Protein AF-A0A7S0KQX8-F1 (afdb_monomer_lite)

pLDDT: mean 74.75, std 17.55, range [25.64, 95.88]

Foldseek 3Di:
DVVQVVQCVVPNPVSNVVVVVCCCCVVVPVVVVVVVVVVVVVVCVVPVVADPVRVVVVVVVVVVVVVVVVVVVVVVVVVLVVLLVVLVVVVVVVVPPDPDDPPDDDPDDPDDCDPLNVVLSVLLNQLPDVVNVVVVLVLLVVLVVLVVVDDPPDDCPDPSVVVSLVSLVVSLVVLVVVLVSCCSNCPVVRQCVDPLSVVSVVLSVLSVVLNVCVVVPPPPVVSNVVSVVSSVCSVVNVCSVPPVSVVVVVVVVVVVVVVVVVVVVVLVVLLVVLVVQLVQFAPPLWAKDFPPDPHGDPQVVQQFDRVLRDQCNQQQFKKKWFAWQHGIHIWGWNDPVTKDKDFDDQDDDDDDDDDPDDPFPQTKMKMATPPRTQTDDRDDPDDPPDDDDFDADDDPPDGDTSDGDPVRVVVQRVCCRPGRMHMHRGDMDITHIDRDGDPQAGSNDSVRSSNNVVCVVVVHCVVVCVVSRD

InterPro domains:
  IPR005821 Ion transport domain [PF00520] (1-47)
  IPR005821 Ion transport domain [PF00520] (130-469)
  IPR027359 Voltage-dependent channel domain superfamily [G3DSA:1.20.120.350] (121-248)
  IPR043203 Voltage-gated cation channel calcium and sodium [PTHR10037] (114-316)

Structure (mmCIF, N/CA/C/O backbone):
data_AF-A0A7S0KQX8-F1
#
_entry.id   AF-A0A7S0KQX8-F1
#
loop_
_atom_site.group_PDB
_atom_site.id
_atom_site.type_symbol
_atom_site.label_atom_id
_atom_site.label_alt_id
_atom_site.label_comp_id
_atom_site.label_asym_id
_atom_site.label_entity_id
_atom_site.label_seq_id
_atom_site.pdbx_PDB_ins_code
_atom_site.Cartn_x
_atom_site.Cartn_y
_atom_site.Cartn_z
_atom_site.occupancy
_atom_site.B_iso_or_equiv
_atom_site.auth_seq_id
_atom_site.auth_comp_id
_atom_site.auth_asym_id
_atom_site.auth_atom_id
_atom_site.pdbx_PDB_model_num
ATOM 1 N N . ASN A 1 1 ? -0.143 -14.186 -15.118 1.00 81.88 1 ASN A N 1
ATOM 2 C CA . ASN A 1 1 ? -0.553 -14.960 -16.317 1.00 81.88 1 ASN A CA 1
ATOM 3 C C . ASN A 1 1 ? 0.176 -14.567 -17.597 1.00 81.88 1 ASN A C 1
ATOM 5 O O . ASN A 1 1 ? 0.092 -15.328 -18.549 1.00 81.88 1 ASN A O 1
ATOM 9 N N . GLU A 1 2 ? 0.898 -13.446 -17.647 1.00 80.31 2 GLU A N 1
ATOM 10 C CA . GLU A 1 2 ? 1.589 -12.983 -18.866 1.00 80.31 2 GLU A CA 1
ATOM 11 C C . GLU A 1 2 ? 2.521 -14.039 -19.476 1.00 80.31 2 GLU A C 1
ATOM 13 O O . GLU A 1 2 ? 2.336 -14.419 -20.627 1.00 80.31 2 GLU A O 1
ATOM 18 N N . VAL A 1 3 ? 3.395 -14.646 -18.664 1.00 84.31 3 VAL A N 1
ATOM 19 C CA . VAL A 1 3 ? 4.314 -15.715 -19.109 1.00 84.31 3 VAL A CA 1
ATOM 20 C C . VAL A 1 3 ? 3.580 -16.917 -19.724 1.00 84.31 3 VAL A C 1
ATOM 22 O O . VAL A 1 3 ? 4.069 -17.531 -20.670 1.00 84.31 3 VAL A O 1
ATOM 25 N N . MET A 1 4 ? 2.385 -17.249 -19.223 1.00 86.94 4 MET A N 1
ATOM 26 C CA . MET A 1 4 ? 1.566 -18.321 -19.795 1.00 86.94 4 MET A CA 1
ATOM 27 C C . MET A 1 4 ? 1.057 -17.940 -21.186 1.00 86.94 4 MET A C 1
ATOM 29 O O . MET A 1 4 ? 1.139 -18.757 -22.101 1.00 86.94 4 MET A O 1
ATOM 33 N N . TYR A 1 5 ? 0.566 -16.710 -21.361 1.00 85.12 5 TYR A N 1
ATOM 34 C CA . TYR A 1 5 ? 0.101 -16.227 -22.661 1.00 85.12 5 TYR A CA 1
ATOM 35 C C . TYR A 1 5 ? 1.239 -16.135 -23.682 1.00 85.12 5 TYR A C 1
ATOM 37 O O . TYR A 1 5 ? 1.044 -16.514 -24.836 1.00 85.12 5 TYR A O 1
ATOM 45 N N . ASP A 1 6 ? 2.437 -15.726 -23.271 1.00 82.50 6 ASP A N 1
ATOM 46 C CA . ASP A 1 6 ? 3.608 -15.720 -24.155 1.00 82.50 6 ASP A CA 1
ATOM 47 C C . ASP A 1 6 ? 4.067 -17.141 -24.514 1.00 82.50 6 ASP A C 1
ATOM 49 O O . ASP A 1 6 ? 4.406 -17.432 -25.667 1.00 82.50 6 ASP A O 1
ATOM 53 N N . GLY A 1 7 ? 3.982 -18.075 -23.563 1.00 81.00 7 GLY A N 1
ATOM 54 C CA . GLY A 1 7 ? 4.166 -19.502 -23.822 1.00 81.00 7 GLY A CA 1
ATOM 55 C C . GLY A 1 7 ? 3.159 -20.048 -24.843 1.00 81.00 7 GLY A C 1
ATOM 56 O O . GLY A 1 7 ? 3.548 -20.737 -25.786 1.00 81.00 7 GLY A O 1
ATOM 57 N N . MET A 1 8 ? 1.879 -19.691 -24.715 1.00 86.31 8 MET A N 1
ATOM 58 C CA . MET A 1 8 ? 0.830 -20.096 -25.659 1.00 86.31 8 MET A CA 1
ATOM 59 C C . MET A 1 8 ? 1.053 -19.508 -27.055 1.00 86.31 8 MET A C 1
ATOM 61 O O . MET A 1 8 ? 0.960 -20.226 -28.048 1.00 86.31 8 MET A O 1
ATOM 65 N N . ARG A 1 9 ? 1.436 -18.230 -27.150 1.00 81.75 9 ARG A N 1
ATOM 66 C CA . ARG A 1 9 ? 1.752 -17.571 -28.430 1.00 81.75 9 ARG A CA 1
ATOM 67 C C . ARG A 1 9 ? 2.932 -18.211 -29.162 1.00 81.75 9 ARG A C 1
ATOM 69 O O . ARG A 1 9 ? 2.996 -18.146 -30.385 1.00 81.75 9 ARG A O 1
ATOM 76 N N . THR A 1 10 ? 3.883 -18.799 -28.434 1.00 85.25 10 THR A N 1
ATOM 77 C CA . THR A 1 10 ? 5.113 -19.359 -29.018 1.00 85.25 10 THR A CA 1
ATOM 78 C C . THR A 1 10 ? 5.052 -20.863 -29.279 1.00 85.25 10 THR A C 1
ATOM 80 O O . THR A 1 10 ? 5.672 -21.331 -30.234 1.00 85.25 10 THR A O 1
ATOM 83 N N . LYS A 1 11 ? 4.346 -21.632 -28.443 1.00 84.62 11 LYS A N 1
ATOM 84 C CA . LYS A 1 11 ? 4.291 -23.105 -28.507 1.00 84.62 11 LYS A CA 1
ATOM 85 C C . LYS A 1 11 ? 2.895 -23.669 -28.783 1.00 84.62 11 LYS A C 1
ATOM 87 O O . LYS A 1 11 ? 2.771 -24.877 -28.970 1.00 84.62 11 LYS A O 1
ATOM 92 N N . GLY A 1 12 ? 1.877 -22.816 -28.846 1.00 86.19 12 GLY A N 1
ATOM 93 C CA . GLY A 1 12 ? 0.478 -23.195 -29.010 1.00 86.19 12 GLY A CA 1
ATOM 94 C C . GLY A 1 12 ? -0.252 -23.374 -27.680 1.00 86.19 12 GLY A C 1
ATOM 95 O O . GLY A 1 12 ? 0.347 -23.404 -26.601 1.00 86.19 12 GLY A O 1
ATOM 96 N N . ASP A 1 13 ? -1.570 -23.529 -27.763 1.00 89.31 13 ASP A N 1
ATOM 97 C CA . ASP A 1 13 ? -2.466 -23.468 -26.603 1.00 89.31 13 ASP A CA 1
ATOM 98 C C . ASP A 1 13 ? -2.199 -24.556 -25.554 1.00 89.31 13 ASP A C 1
ATOM 100 O O . ASP A 1 13 ? -2.451 -24.347 -24.370 1.00 89.31 13 ASP A O 1
ATOM 104 N N . ALA A 1 14 ? -1.604 -25.690 -25.944 1.00 90.38 14 ALA A N 1
ATOM 105 C CA . ALA A 1 14 ? -1.249 -26.775 -25.027 1.00 90.38 14 ALA A CA 1
ATOM 106 C C . ALA A 1 14 ? -0.241 -26.357 -23.935 1.00 90.38 14 ALA A C 1
ATOM 108 O O . ALA A 1 14 ? -0.173 -27.002 -22.888 1.00 90.38 14 ALA A O 1
ATOM 109 N N . ALA A 1 15 ? 0.497 -25.256 -24.130 1.00 90.12 15 ALA A N 1
ATOM 110 C CA . ALA A 1 15 ? 1.377 -24.691 -23.109 1.00 90.12 15 ALA A CA 1
ATOM 111 C C . ALA A 1 15 ? 0.621 -24.288 -21.828 1.00 90.12 15 ALA A C 1
ATOM 113 O O . ALA A 1 15 ? 1.208 -24.321 -20.746 1.00 90.12 15 ALA A O 1
ATOM 114 N N . CYS A 1 16 ? -0.680 -23.970 -21.907 1.00 91.50 16 CYS A N 1
ATOM 115 C CA . CYS A 1 16 ? -1.465 -23.604 -20.725 1.00 91.50 16 CYS A CA 1
ATOM 116 C C . CYS A 1 16 ? -1.526 -24.730 -19.679 1.00 91.50 16 CYS A C 1
ATOM 118 O O . CYS A 1 16 ? -1.484 -24.449 -18.482 1.00 91.50 16 CYS A O 1
ATOM 120 N N . LEU A 1 17 ? -1.538 -26.002 -20.107 1.00 92.12 17 LEU A N 1
ATOM 121 C CA . LEU A 1 17 ? -1.600 -27.158 -19.206 1.00 92.12 17 LEU A CA 1
ATOM 122 C C . LEU A 1 17 ? -0.383 -27.226 -18.283 1.00 92.12 17 LEU A C 1
ATOM 124 O O . LEU A 1 17 ? -0.525 -27.532 -17.101 1.00 92.12 17 LEU A O 1
ATOM 128 N N . TYR A 1 18 ? 0.800 -26.893 -18.806 1.00 92.44 18 TYR A N 1
ATOM 129 C CA . TYR A 1 18 ? 2.027 -26.842 -18.019 1.00 92.44 18 TYR A CA 1
ATOM 130 C C . TYR A 1 18 ? 1.934 -25.790 -16.908 1.00 92.44 18 TYR A C 1
ATOM 132 O O . TYR A 1 18 ? 2.201 -26.097 -15.749 1.00 92.44 18 TYR A O 1
ATOM 140 N N . PHE A 1 19 ? 1.510 -24.566 -17.238 1.00 91.56 19 PHE A N 1
ATOM 141 C CA . PHE A 1 19 ? 1.414 -23.483 -16.256 1.00 91.56 19 PHE A CA 1
ATOM 142 C C . PHE A 1 19 ? 0.316 -23.730 -15.220 1.00 91.56 19 PHE A C 1
ATOM 144 O O . PHE A 1 19 ? 0.536 -23.472 -14.038 1.00 91.56 19 PHE A O 1
ATOM 151 N N . ILE A 1 20 ? -0.832 -24.283 -15.627 1.00 92.00 20 ILE A N 1
ATOM 152 C CA . ILE A 1 20 ? -1.895 -24.676 -14.692 1.00 92.00 20 ILE A CA 1
ATOM 153 C C . ILE A 1 20 ? -1.367 -25.732 -13.715 1.00 92.00 20 ILE A C 1
ATOM 155 O O . ILE A 1 20 ? -1.517 -25.574 -12.506 1.00 92.00 20 ILE A O 1
ATOM 159 N N . LEU A 1 21 ? -0.705 -26.779 -14.216 1.00 93.56 21 LEU A N 1
ATOM 160 C CA . LEU A 1 21 ? -0.143 -27.837 -13.376 1.00 93.56 21 LEU A CA 1
ATOM 161 C C . LEU A 1 21 ? 0.946 -27.298 -12.438 1.00 93.56 21 LEU A C 1
ATOM 163 O O . LEU A 1 21 ? 0.955 -27.648 -11.260 1.00 93.56 21 LEU A O 1
ATOM 167 N N . LEU A 1 22 ? 1.813 -26.407 -12.920 1.00 90.81 22 LEU A N 1
ATOM 168 C CA . LEU A 1 22 ? 2.842 -25.756 -12.110 1.00 90.81 22 LEU A CA 1
ATOM 169 C C . LEU A 1 22 ? 2.233 -24.923 -10.976 1.00 90.81 22 LEU A C 1
ATOM 171 O O . LEU A 1 22 ? 2.707 -25.006 -9.847 1.00 90.81 22 LEU A O 1
ATOM 175 N N . VAL A 1 23 ? 1.170 -24.159 -11.240 1.00 89.69 23 VAL A N 1
ATOM 176 C CA . VAL A 1 23 ? 0.487 -23.365 -10.206 1.00 89.69 23 VAL A CA 1
ATOM 177 C C . VAL A 1 23 ? -0.236 -24.269 -9.208 1.00 89.69 23 VAL A C 1
ATOM 179 O O . VAL A 1 23 ? -0.137 -24.045 -8.004 1.00 89.69 23 VAL A O 1
ATOM 182 N N . VAL A 1 24 ? -0.923 -25.317 -9.671 1.00 92.75 24 VAL A N 1
ATOM 183 C CA . VAL A 1 24 ? -1.610 -26.269 -8.784 1.00 92.75 24 VAL A CA 1
ATOM 184 C C . VAL A 1 24 ? -0.609 -26.989 -7.882 1.00 92.75 24 VAL A C 1
ATOM 186 O O . VAL A 1 24 ? -0.764 -26.986 -6.664 1.00 92.75 24 VAL A O 1
ATOM 189 N N . ILE A 1 25 ? 0.450 -27.566 -8.445 1.00 94.44 25 ILE A N 1
ATOM 190 C CA . ILE A 1 25 ? 1.427 -28.319 -7.656 1.00 94.44 25 ILE A CA 1
ATOM 191 C C . ILE A 1 25 ? 2.282 -27.375 -6.802 1.00 94.44 25 ILE A C 1
ATOM 193 O O . ILE A 1 25 ? 2.386 -27.565 -5.593 1.00 94.44 25 ILE A O 1
ATOM 197 N N . GLY A 1 26 ? 2.876 -26.345 -7.400 1.00 87.31 26 GLY A N 1
ATOM 198 C CA . GLY A 1 26 ? 3.787 -25.438 -6.704 1.00 87.31 26 GLY A CA 1
ATOM 199 C C . GLY A 1 26 ? 3.075 -24.556 -5.682 1.00 87.31 26 GLY A C 1
ATOM 200 O O . GLY A 1 26 ? 3.436 -24.548 -4.509 1.00 87.31 26 GLY A O 1
ATOM 201 N N . ASN A 1 27 ? 2.038 -23.829 -6.098 1.00 85.75 27 ASN A N 1
ATOM 202 C CA . ASN A 1 27 ? 1.405 -22.848 -5.220 1.00 85.75 27 ASN A CA 1
ATOM 203 C C . ASN A 1 27 ? 0.375 -23.474 -4.275 1.00 85.75 27 ASN A C 1
ATOM 205 O O . ASN A 1 27 ? 0.308 -23.088 -3.119 1.00 85.75 27 ASN A O 1
ATOM 209 N N . TYR A 1 28 ? -0.427 -24.448 -4.716 1.00 88.75 28 TYR A N 1
ATOM 210 C CA . TYR A 1 28 ? -1.459 -25.011 -3.834 1.00 88.75 28 TYR A CA 1
ATOM 211 C C . TYR A 1 28 ? -0.988 -26.213 -3.023 1.00 88.75 28 TYR A C 1
ATOM 213 O O . TYR A 1 28 ? -1.412 -26.350 -1.881 1.00 88.75 28 TYR A O 1
ATOM 221 N N . ILE A 1 29 ? -0.146 -27.095 -3.563 1.00 93.19 29 ILE A N 1
ATOM 222 C CA . ILE A 1 29 ? 0.285 -28.282 -2.809 1.00 93.19 29 ILE A CA 1
ATOM 223 C C . ILE A 1 29 ? 1.510 -27.949 -1.959 1.00 93.19 29 ILE A C 1
ATOM 225 O O . ILE A 1 29 ? 1.464 -28.108 -0.740 1.00 93.19 29 ILE A O 1
ATOM 229 N N . VAL A 1 30 ? 2.589 -27.450 -2.573 1.00 92.50 30 VAL A N 1
ATOM 230 C CA . VAL A 1 30 ? 3.853 -27.222 -1.854 1.00 92.50 30 VAL A CA 1
ATOM 231 C C . VAL A 1 30 ? 3.726 -26.102 -0.819 1.00 92.50 30 VAL A C 1
ATOM 233 O O . VAL A 1 30 ? 4.149 -26.304 0.317 1.00 92.50 30 VAL A O 1
ATOM 236 N N . LEU A 1 31 ? 3.100 -24.963 -1.149 1.00 89.38 31 LEU A N 1
ATOM 237 C CA . LEU A 1 31 ? 2.931 -23.870 -0.178 1.00 89.38 31 LEU A CA 1
ATOM 238 C C . LEU A 1 31 ? 2.064 -24.287 1.017 1.00 89.38 31 LEU A C 1
ATOM 240 O O . LEU A 1 31 ? 2.418 -23.988 2.152 1.00 89.38 31 LEU A O 1
ATOM 244 N N . ASN A 1 32 ? 0.959 -25.006 0.789 1.00 90.00 32 ASN A N 1
ATOM 245 C CA . ASN A 1 32 ? 0.098 -25.458 1.887 1.00 90.00 32 ASN A CA 1
ATOM 246 C C . ASN A 1 32 ? 0.775 -26.532 2.744 1.00 90.00 32 ASN A C 1
ATOM 248 O O . ASN A 1 32 ? 0.612 -26.513 3.961 1.00 90.00 32 ASN A O 1
ATOM 252 N N . LEU A 1 33 ? 1.564 -27.431 2.143 1.00 93.88 33 LEU A N 1
ATOM 253 C CA . LEU A 1 33 ? 2.383 -28.383 2.895 1.00 93.88 33 LEU A CA 1
ATOM 254 C C . LEU A 1 33 ? 3.424 -27.651 3.752 1.00 93.88 33 LEU A C 1
ATOM 256 O O . LEU A 1 33 ? 3.591 -27.969 4.925 1.00 93.88 33 LEU A O 1
ATOM 260 N N . PHE A 1 34 ? 4.095 -26.648 3.187 1.00 93.00 34 PHE A N 1
ATOM 261 C CA . PHE A 1 34 ? 5.063 -25.832 3.912 1.00 93.00 34 PHE A CA 1
ATOM 262 C C . PHE A 1 34 ? 4.415 -25.056 5.067 1.00 93.00 34 PHE A C 1
ATOM 264 O O . PHE A 1 34 ? 4.931 -25.076 6.181 1.00 93.00 34 PHE A O 1
ATOM 271 N N . LEU A 1 35 ? 3.259 -24.427 4.832 1.00 90.69 35 LEU A N 1
ATOM 272 C CA . LEU A 1 35 ? 2.487 -23.746 5.874 1.00 90.69 35 LEU A CA 1
ATOM 273 C C . LEU A 1 35 ? 2.047 -24.713 6.975 1.00 90.69 35 LEU A C 1
ATOM 275 O O . LEU A 1 35 ? 2.152 -24.361 8.145 1.00 90.69 35 LEU A O 1
ATOM 279 N N . ALA A 1 36 ? 1.604 -25.924 6.623 1.00 93.25 36 ALA A N 1
ATOM 280 C CA . ALA A 1 36 ? 1.257 -26.952 7.602 1.00 93.25 36 ALA A CA 1
ATOM 281 C C . ALA A 1 36 ? 2.466 -27.320 8.474 1.00 93.25 36 ALA A C 1
ATOM 283 O O . ALA A 1 36 ? 2.369 -27.277 9.694 1.00 93.25 36 ALA A O 1
ATOM 284 N N . ILE A 1 37 ? 3.631 -27.560 7.864 1.00 93.31 37 ILE A N 1
ATOM 285 C CA . ILE A 1 37 ? 4.872 -27.858 8.595 1.00 93.31 37 ILE A CA 1
ATOM 286 C C . ILE A 1 37 ? 5.276 -26.694 9.511 1.00 93.31 37 ILE A C 1
ATOM 288 O O . ILE A 1 37 ? 5.709 -26.920 10.638 1.00 93.31 37 ILE A O 1
ATOM 292 N N . LEU A 1 38 ? 5.161 -25.442 9.058 1.00 90.50 38 LEU A N 1
ATOM 293 C CA . LEU A 1 38 ? 5.464 -24.280 9.900 1.00 90.50 38 LEU A CA 1
ATOM 294 C C . LEU A 1 38 ? 4.494 -24.149 11.077 1.00 90.50 38 LEU A C 1
ATOM 296 O O . LEU A 1 38 ? 4.931 -23.853 12.186 1.00 90.50 38 LEU A O 1
ATOM 300 N N . LEU A 1 39 ? 3.198 -24.365 10.843 1.00 89.38 39 LEU A N 1
ATOM 301 C CA . LEU A 1 39 ? 2.180 -24.320 11.891 1.00 89.38 39 LEU A CA 1
ATOM 302 C C . LEU A 1 39 ? 2.400 -25.418 12.931 1.00 89.38 39 LEU A C 1
ATOM 304 O O . LEU A 1 39 ? 2.331 -25.119 14.120 1.00 89.38 39 LEU A O 1
ATOM 308 N N . ASP A 1 40 ? 2.729 -26.635 12.496 1.00 89.56 40 ASP A N 1
ATOM 309 C CA . ASP A 1 40 ? 3.054 -27.745 13.392 1.00 89.56 40 ASP A CA 1
ATOM 310 C C . ASP A 1 40 ? 4.304 -27.424 14.223 1.00 89.56 40 ASP A C 1
ATOM 312 O O . ASP A 1 40 ? 4.281 -27.553 15.442 1.00 89.56 40 ASP A O 1
ATOM 316 N N . ASN A 1 41 ? 5.364 -26.884 13.607 1.00 87.81 41 ASN A N 1
ATOM 317 C CA . ASN A 1 41 ? 6.567 -26.479 14.342 1.00 87.81 41 ASN A CA 1
ATOM 318 C C . ASN A 1 41 ? 6.306 -25.339 15.338 1.00 87.81 41 ASN A C 1
ATOM 320 O O . ASN A 1 41 ? 6.862 -25.350 16.434 1.00 87.81 41 ASN A O 1
ATOM 324 N N . PHE A 1 42 ? 5.486 -24.342 14.992 1.00 82.75 42 PHE A N 1
ATOM 325 C CA . PHE A 1 42 ? 5.141 -23.268 15.928 1.00 82.75 42 PHE A CA 1
ATOM 326 C C . PHE A 1 42 ? 4.234 -23.756 17.063 1.00 82.75 42 PHE A C 1
ATOM 328 O O . PHE A 1 42 ? 4.411 -23.319 18.200 1.00 82.75 42 PHE A O 1
ATOM 335 N N . ALA A 1 43 ? 3.314 -24.684 16.786 1.00 80.31 43 ALA A N 1
ATOM 336 C CA . ALA A 1 43 ? 2.507 -25.340 17.811 1.00 80.31 43 ALA A CA 1
ATOM 337 C C . ALA A 1 43 ? 3.377 -26.189 18.754 1.00 80.31 43 ALA A C 1
ATOM 339 O O . ALA A 1 43 ? 3.213 -26.127 19.975 1.00 80.31 43 ALA A O 1
ATOM 340 N N . ASP A 1 44 ? 4.356 -26.909 18.204 1.00 77.25 44 ASP A N 1
ATOM 341 C CA . ASP A 1 44 ? 5.331 -27.669 18.977 1.00 77.25 44 ASP A CA 1
ATOM 342 C C . ASP A 1 44 ? 6.219 -26.741 19.814 1.00 77.25 44 ASP A C 1
ATOM 344 O O . ASP A 1 44 ? 6.424 -27.014 20.991 1.00 77.25 44 ASP A O 1
ATOM 348 N N . MET A 1 45 ? 6.691 -25.603 19.294 1.00 69.00 45 MET A N 1
ATOM 349 C CA . MET A 1 45 ? 7.477 -24.631 20.075 1.00 69.00 45 MET A CA 1
ATOM 350 C C . MET A 1 45 ? 6.696 -24.040 21.257 1.00 69.00 45 MET A C 1
ATOM 352 O O . MET A 1 45 ? 7.256 -23.897 22.343 1.00 69.00 45 MET A O 1
ATOM 356 N N . ASP A 1 46 ? 5.401 -23.778 21.077 1.00 68.06 46 ASP A N 1
ATOM 357 C CA . ASP A 1 46 ? 4.499 -23.339 22.149 1.00 68.06 46 ASP A CA 1
ATOM 358 C C . ASP A 1 46 ? 4.283 -24.408 23.238 1.00 68.06 46 ASP A C 1
ATOM 360 O O . ASP A 1 46 ? 3.901 -24.058 24.357 1.00 68.06 46 ASP A O 1
ATOM 364 N N . SER A 1 47 ? 4.517 -25.691 22.925 1.00 62.84 47 SER A N 1
ATOM 365 C CA . SER A 1 47 ? 4.348 -26.830 23.844 1.00 62.84 47 SER A CA 1
ATOM 366 C C . SER A 1 47 ? 5.669 -27.383 24.398 1.00 62.84 47 SER A C 1
ATOM 368 O O . SER A 1 47 ? 5.713 -27.874 25.516 1.00 62.84 47 SER A O 1
ATOM 370 N N . SER A 1 48 ? 6.773 -27.272 23.662 1.00 58.84 48 SER A N 1
ATOM 371 C CA . SER A 1 48 ? 8.054 -27.938 23.956 1.00 58.84 48 SER A CA 1
ATOM 372 C C . SER A 1 48 ? 8.820 -27.333 25.139 1.00 58.84 48 SER A C 1
ATOM 374 O O . SER A 1 48 ? 9.706 -27.983 25.692 1.00 58.84 48 SER A O 1
ATOM 376 N N . GLY A 1 49 ? 8.463 -26.116 25.564 1.00 57.22 49 GLY A N 1
ATOM 377 C CA . GLY A 1 49 ? 8.928 -25.518 26.819 1.00 57.22 49 GLY A CA 1
ATOM 378 C C . GLY A 1 49 ? 8.025 -25.792 28.029 1.00 57.22 49 GLY A C 1
ATOM 379 O O . GLY A 1 49 ? 8.419 -25.468 29.145 1.00 57.22 49 GLY A O 1
ATOM 380 N N . GLU A 1 50 ? 6.836 -26.369 27.822 1.00 62.09 50 GLU A N 1
ATOM 381 C CA . GLU A 1 50 ? 5.825 -26.625 28.853 1.00 62.09 50 GLU A CA 1
ATOM 382 C C . GLU A 1 50 ? 5.641 -28.148 29.014 1.00 62.09 50 GLU A C 1
ATOM 384 O O . GLU A 1 50 ? 5.225 -28.861 28.106 1.00 62.09 50 GLU A O 1
ATOM 389 N N . THR A 1 51 ? 5.925 -28.692 30.196 1.00 73.94 51 THR A N 1
ATOM 390 C CA . THR A 1 51 ? 5.614 -30.096 30.513 1.00 73.94 51 THR A CA 1
ATOM 391 C C . THR A 1 51 ? 4.128 -30.410 30.272 1.00 73.94 51 THR A C 1
ATOM 393 O O . THR A 1 51 ? 3.273 -29.527 30.346 1.00 73.94 51 THR A O 1
ATOM 396 N N . ALA A 1 52 ? 3.769 -31.683 30.049 1.00 73.06 52 ALA A N 1
ATOM 397 C CA . ALA A 1 52 ? 2.362 -32.105 29.910 1.00 73.06 52 ALA A CA 1
ATOM 398 C C . ALA A 1 52 ? 1.471 -31.637 31.088 1.00 73.06 52 ALA A C 1
ATOM 400 O O . ALA A 1 52 ? 0.274 -31.404 30.935 1.00 73.06 52 ALA A O 1
ATOM 401 N N . ALA A 1 53 ? 2.070 -31.466 32.271 1.00 73.62 53 ALA A N 1
ATOM 402 C CA . ALA A 1 53 ? 1.417 -30.887 33.439 1.00 73.62 53 ALA A CA 1
ATOM 403 C C . ALA A 1 53 ? 1.215 -29.361 33.327 1.00 73.62 53 ALA A C 1
ATOM 405 O O . ALA A 1 53 ? 0.176 -28.855 33.745 1.00 73.62 53 ALA A O 1
ATOM 406 N N . GLU A 1 54 ? 2.170 -28.619 32.760 1.00 73.12 54 GLU A N 1
ATOM 407 C CA . GLU A 1 54 ? 2.079 -27.167 32.548 1.00 73.12 54 GLU A CA 1
ATOM 408 C C . GLU A 1 54 ? 1.102 -26.800 31.430 1.00 73.12 54 GLU A C 1
ATOM 410 O O . GLU A 1 54 ? 0.315 -25.869 31.602 1.00 73.12 54 GLU A O 1
ATOM 415 N N . THR A 1 55 ? 1.077 -27.561 30.334 1.00 73.38 55 THR A N 1
ATOM 416 C CA . THR A 1 55 ? 0.079 -27.405 29.262 1.00 73.38 55 THR A CA 1
ATOM 417 C C . THR A 1 55 ? -1.330 -27.691 29.776 1.00 73.38 55 THR A C 1
ATOM 419 O O . THR A 1 55 ? -2.212 -26.847 29.610 1.00 73.38 55 THR A O 1
ATOM 422 N N . ALA A 1 56 ? -1.536 -28.796 30.504 1.00 78.19 56 ALA A N 1
ATOM 423 C CA . ALA A 1 56 ? -2.813 -29.086 31.160 1.00 78.19 56 ALA A CA 1
ATOM 424 C C . ALA A 1 56 ? -3.212 -27.975 32.150 1.00 78.19 56 ALA A C 1
ATOM 426 O O . ALA A 1 56 ? -4.345 -27.494 32.120 1.00 78.19 56 ALA A O 1
ATOM 427 N N . ALA A 1 57 ? -2.274 -27.481 32.965 1.00 79.12 57 ALA A N 1
ATOM 428 C CA . ALA A 1 57 ? -2.524 -26.370 33.882 1.00 79.12 57 ALA A CA 1
ATOM 429 C C . ALA A 1 57 ? -2.835 -25.052 33.148 1.00 79.12 57 ALA A C 1
ATOM 431 O O . ALA A 1 57 ? -3.622 -24.239 33.637 1.00 79.12 57 ALA A O 1
ATOM 432 N N . ARG A 1 58 ? -2.241 -24.805 31.975 1.00 80.25 58 ARG A N 1
ATOM 433 C CA . ARG A 1 58 ? -2.505 -23.630 31.132 1.00 80.25 58 ARG A CA 1
ATOM 434 C C . ARG A 1 58 ? -3.867 -23.722 30.460 1.00 80.25 58 ARG A C 1
ATOM 436 O O . ARG A 1 58 ? -4.579 -22.720 30.431 1.00 80.25 58 ARG A O 1
ATOM 443 N N . GLU A 1 59 ? -4.248 -24.886 29.948 1.00 81.75 59 GLU A N 1
ATOM 444 C CA . GLU A 1 59 ? -5.586 -25.137 29.411 1.00 81.75 59 GLU A CA 1
ATOM 445 C C . GLU A 1 59 ? -6.650 -25.007 30.496 1.00 81.75 59 GLU A C 1
ATOM 447 O O . GLU A 1 59 ? -7.645 -24.312 30.297 1.00 81.75 59 GLU A O 1
ATOM 452 N N . GLU A 1 60 ? -6.400 -25.565 31.678 1.00 82.38 60 GLU A N 1
ATOM 453 C CA . GLU A 1 60 ? -7.284 -25.440 32.832 1.00 82.38 60 GLU A CA 1
ATOM 454 C C . GLU A 1 60 ? -7.383 -23.980 33.298 1.00 82.38 60 GLU A C 1
ATOM 456 O O . GLU A 1 60 ? -8.481 -23.481 33.538 1.00 82.38 60 GLU A O 1
ATOM 461 N N . ARG A 1 61 ? -6.274 -23.225 33.310 1.00 82.12 61 ARG A N 1
ATOM 462 C CA . ARG A 1 61 ? -6.276 -21.772 33.562 1.00 82.12 61 ARG A CA 1
ATOM 463 C C . ARG A 1 61 ? -7.033 -20.991 32.493 1.00 82.12 61 ARG A C 1
ATOM 465 O O . ARG A 1 61 ? -7.776 -20.080 32.848 1.00 82.12 61 ARG A O 1
ATOM 472 N N . LYS A 1 62 ? -6.872 -21.315 31.206 1.00 86.06 62 LYS A N 1
ATOM 473 C CA . LYS A 1 62 ? -7.615 -20.687 30.096 1.00 86.06 62 LYS A CA 1
ATOM 474 C C . LYS A 1 62 ? -9.111 -20.991 30.216 1.00 86.06 62 LYS A C 1
ATOM 476 O O . LYS A 1 62 ? -9.929 -20.085 30.060 1.00 86.06 62 LYS A O 1
ATOM 481 N N . ALA A 1 63 ? -9.475 -22.230 30.542 1.00 84.94 63 ALA A N 1
ATOM 482 C CA . ALA A 1 63 ? -10.851 -22.657 30.766 1.00 84.94 63 ALA A CA 1
ATOM 483 C C . ALA A 1 63 ? -11.457 -21.971 31.999 1.00 84.94 63 ALA A C 1
ATOM 485 O O . ALA A 1 63 ? -12.565 -21.437 31.919 1.00 84.94 63 ALA A O 1
ATOM 486 N N . ALA A 1 64 ? -10.715 -21.900 33.104 1.00 83.62 64 ALA A N 1
ATOM 487 C CA . ALA A 1 64 ? -11.108 -21.198 34.319 1.00 83.62 64 ALA A CA 1
ATOM 488 C C . ALA A 1 64 ? -11.234 -19.685 34.090 1.00 83.62 64 ALA A C 1
ATOM 490 O O . ALA A 1 64 ? -12.194 -19.078 34.559 1.00 83.62 64 ALA A O 1
ATOM 491 N N . ASP A 1 65 ? -10.332 -19.062 33.325 1.00 87.00 65 ASP A N 1
ATOM 492 C CA . ASP A 1 65 ? -10.421 -17.645 32.961 1.00 87.00 65 ASP A CA 1
ATOM 493 C C . ASP A 1 65 ? -11.614 -17.376 32.036 1.00 87.00 65 ASP A C 1
ATOM 495 O O . ASP A 1 65 ? -12.341 -16.403 32.228 1.00 87.00 65 ASP A O 1
ATOM 499 N N . LEU A 1 66 ? -11.896 -18.269 31.082 1.00 84.50 66 LEU A N 1
ATOM 500 C CA . LEU A 1 66 ? -13.087 -18.184 30.239 1.00 84.50 66 LEU A CA 1
ATOM 501 C C . LEU A 1 66 ? -14.369 -18.319 31.071 1.00 84.50 66 LEU A C 1
ATOM 503 O O . LEU A 1 66 ? -15.310 -17.545 30.884 1.00 84.50 66 LEU A O 1
ATOM 507 N N . GLN A 1 67 ? -14.414 -19.272 32.003 1.00 84.62 67 GLN A N 1
ATOM 508 C CA . GLN A 1 67 ? -15.534 -19.438 32.928 1.00 84.62 67 GLN A CA 1
ATOM 509 C C . GLN A 1 67 ? -15.687 -18.223 33.846 1.00 84.62 67 GLN A C 1
ATOM 511 O O . GLN A 1 67 ? -16.796 -17.713 33.994 1.00 84.62 67 GLN A O 1
ATOM 516 N N . ARG A 1 68 ? -14.587 -17.685 34.380 1.00 87.44 68 ARG A N 1
ATOM 517 C CA . ARG A 1 68 ? -14.564 -16.457 35.180 1.00 87.44 68 ARG A CA 1
ATOM 518 C C . ARG A 1 68 ? -15.063 -15.263 34.373 1.00 87.44 68 ARG A C 1
ATOM 520 O O . ARG A 1 68 ? -15.916 -14.526 34.855 1.00 87.44 68 ARG A O 1
ATOM 527 N N . LYS A 1 69 ? -14.602 -15.082 33.133 1.00 84.75 69 LYS A N 1
ATOM 528 C CA . LYS A 1 69 ? -15.075 -14.028 32.220 1.00 84.75 69 LYS A CA 1
ATOM 529 C C . LYS A 1 69 ? -16.566 -14.176 31.927 1.00 84.75 69 LYS A C 1
ATOM 531 O O . LYS A 1 69 ? -17.282 -13.178 31.982 1.00 84.75 69 LYS A O 1
ATOM 536 N N . LYS A 1 70 ? -17.058 -15.398 31.688 1.00 83.44 70 LYS A N 1
ATOM 537 C CA . LYS A 1 70 ? -18.494 -15.690 31.520 1.00 83.44 70 LYS A CA 1
ATOM 538 C C . LYS A 1 70 ? -19.293 -15.381 32.791 1.00 83.44 70 LYS A C 1
ATOM 540 O O . LYS A 1 70 ? -20.339 -14.744 32.691 1.00 83.44 70 LYS A O 1
ATOM 545 N N . ALA A 1 71 ? -18.799 -15.762 33.969 1.00 81.44 71 ALA A N 1
ATOM 546 C CA . ALA A 1 71 ? -19.435 -15.493 35.259 1.00 81.44 71 ALA A CA 1
ATOM 547 C C . ALA A 1 71 ? -19.493 -13.988 35.561 1.00 81.44 71 ALA A C 1
ATOM 549 O O . ALA A 1 71 ? -20.563 -13.464 35.857 1.00 81.44 71 ALA A O 1
ATOM 550 N N . VAL A 1 72 ? -18.385 -13.267 35.364 1.00 82.69 72 VAL A N 1
ATOM 551 C CA . VAL A 1 72 ? -18.318 -11.803 35.497 1.00 82.69 72 VAL A CA 1
ATOM 552 C C . VAL A 1 72 ? -19.220 -11.117 34.470 1.00 82.69 72 VAL A C 1
ATOM 554 O O . VAL A 1 72 ? -19.879 -10.133 34.791 1.00 82.69 72 VAL A O 1
ATOM 557 N N . ALA A 1 73 ? -19.291 -11.609 33.231 1.00 77.75 73 ALA A N 1
ATOM 558 C CA . ALA A 1 73 ? -20.196 -11.068 32.217 1.00 77.75 73 ALA A CA 1
ATOM 559 C C . ALA A 1 73 ? -21.671 -11.290 32.591 1.00 77.75 73 ALA A C 1
ATOM 561 O O . ALA A 1 73 ? -22.496 -10.389 32.418 1.00 77.75 73 ALA A O 1
ATOM 562 N N . LEU A 1 74 ? -22.001 -12.460 33.143 1.00 80.12 74 LEU A N 1
ATOM 563 C CA . LEU A 1 74 ? -23.331 -12.779 33.651 1.00 80.12 74 LEU A CA 1
ATOM 564 C C . LEU A 1 74 ? -23.694 -11.891 34.850 1.00 80.12 74 LEU A C 1
ATOM 566 O O . LEU A 1 74 ? -24.781 -11.318 34.868 1.00 80.12 74 LEU A O 1
ATOM 570 N N . GLU A 1 75 ? -22.786 -11.714 35.810 1.00 78.88 75 GLU A N 1
ATOM 571 C CA . GLU A 1 75 ? -22.960 -10.794 36.939 1.00 78.88 75 GLU A CA 1
ATOM 572 C C . GLU A 1 75 ? -23.096 -9.348 36.486 1.00 78.88 75 GLU A C 1
ATOM 574 O O . GLU A 1 75 ? -23.975 -8.639 36.965 1.00 78.88 75 GLU A O 1
ATOM 579 N N . ARG A 1 76 ? -22.297 -8.901 35.514 1.00 76.38 76 ARG A N 1
ATOM 580 C CA . ARG A 1 76 ? -22.441 -7.576 34.898 1.00 76.38 76 ARG A CA 1
ATOM 581 C C . ARG A 1 76 ? -23.798 -7.408 34.224 1.00 76.38 76 ARG A C 1
ATOM 583 O O . ARG A 1 76 ? -24.351 -6.315 34.255 1.00 76.38 76 ARG A O 1
ATOM 590 N N . ARG A 1 77 ? -24.353 -8.458 33.610 1.00 73.50 77 ARG A N 1
ATOM 591 C CA . ARG A 1 77 ? -25.720 -8.432 33.062 1.00 73.50 77 ARG A CA 1
ATOM 592 C C . ARG A 1 77 ? -26.769 -8.382 34.175 1.00 73.50 77 ARG A C 1
ATOM 594 O O . ARG A 1 77 ? -27.727 -7.625 34.040 1.00 73.50 77 ARG A O 1
ATOM 601 N N . LYS A 1 78 ? -26.590 -9.137 35.264 1.00 77.94 78 LYS A N 1
ATOM 602 C CA . LYS A 1 78 ? -27.489 -9.125 36.432 1.00 77.94 78 LYS A CA 1
ATOM 603 C C . LYS A 1 78 ? -27.479 -7.776 37.145 1.00 77.94 78 LYS A C 1
ATOM 605 O O . LYS A 1 78 ? -28.525 -7.155 37.246 1.00 77.94 78 LYS A O 1
ATOM 610 N N . THR A 1 79 ? -26.310 -7.273 37.525 1.00 74.81 79 THR A N 1
ATOM 611 C CA . THR A 1 79 ? -26.145 -5.953 38.155 1.00 74.81 79 THR A CA 1
ATOM 612 C C . THR A 1 79 ? -26.687 -4.840 37.273 1.00 74.81 79 THR A C 1
ATOM 614 O O . THR A 1 79 ? -27.426 -4.001 37.763 1.00 74.81 79 THR A O 1
ATOM 617 N N . ARG A 1 80 ? -26.437 -4.862 35.957 1.00 72.69 80 ARG A N 1
ATOM 618 C CA . ARG A 1 80 ? -27.015 -3.870 35.038 1.00 72.69 80 ARG A CA 1
ATOM 619 C C . ARG A 1 80 ? -28.544 -3.955 34.982 1.00 72.69 80 ARG A C 1
ATOM 621 O O . ARG A 1 80 ? -29.191 -2.917 34.926 1.00 72.69 80 ARG A O 1
ATOM 628 N N . ARG A 1 81 ? -29.131 -5.160 35.039 1.00 71.56 81 ARG A N 1
ATOM 629 C CA . ARG A 1 81 ? -30.590 -5.349 35.166 1.00 71.56 81 ARG A CA 1
ATOM 630 C C . ARG A 1 81 ? -31.114 -4.844 36.510 1.00 71.56 81 ARG A C 1
ATOM 632 O O . ARG A 1 81 ? -32.134 -4.174 36.528 1.00 71.56 81 ARG A O 1
ATOM 639 N N . GLU A 1 82 ? -30.432 -5.123 37.613 1.00 75.38 82 GLU A N 1
ATOM 640 C CA . GLU A 1 82 ? -30.820 -4.664 38.952 1.00 75.38 82 GLU A CA 1
ATOM 641 C C . GLU A 1 82 ? -30.704 -3.145 39.099 1.00 75.38 82 GLU A C 1
ATOM 643 O O . GLU A 1 82 ? -31.617 -2.503 39.612 1.00 75.38 82 GLU A O 1
ATOM 648 N N . GLU A 1 83 ? -29.615 -2.549 38.614 1.00 73.00 83 GLU A N 1
ATOM 649 C CA . GLU A 1 83 ? -29.443 -1.099 38.521 1.00 73.00 83 GLU A CA 1
ATOM 650 C C . GLU A 1 83 ? -30.536 -0.481 37.652 1.00 73.00 83 GLU A C 1
ATOM 652 O O . GLU A 1 83 ? -31.116 0.534 38.030 1.00 73.00 83 GLU A O 1
ATOM 657 N N . TRP A 1 84 ? -30.868 -1.108 36.522 1.00 64.06 84 TRP A N 1
ATOM 658 C CA . TRP A 1 84 ? -31.951 -0.656 35.657 1.00 64.06 84 TRP A CA 1
ATOM 659 C C . TRP A 1 84 ? -33.313 -0.728 36.357 1.00 64.06 84 TRP A C 1
ATOM 661 O O . TRP A 1 84 ? -34.047 0.254 36.329 1.00 64.06 84 TRP A O 1
ATOM 671 N N . MET A 1 85 ? -33.610 -1.819 37.072 1.00 72.56 85 MET A N 1
ATOM 672 C CA . MET A 1 85 ? -34.833 -1.978 37.873 1.00 72.56 85 MET A CA 1
ATOM 673 C C . MET A 1 85 ? -34.918 -0.935 38.996 1.00 72.56 85 MET A C 1
ATOM 675 O O . MET A 1 85 ? -35.971 -0.332 39.197 1.00 72.56 85 MET A O 1
ATOM 679 N N . LYS A 1 86 ? -33.807 -0.658 39.692 1.00 75.62 86 LYS A N 1
ATOM 680 C CA . LYS A 1 86 ? -33.730 0.393 40.723 1.00 75.62 86 LYS A CA 1
ATOM 681 C C . LYS A 1 86 ? -33.960 1.779 40.129 1.00 75.62 86 LYS A C 1
ATOM 683 O O . LYS A 1 86 ? -34.746 2.548 40.671 1.00 75.62 86 LYS A O 1
ATOM 688 N N . LEU A 1 87 ? -33.327 2.085 38.996 1.00 65.50 87 LEU A N 1
ATOM 689 C CA . LEU A 1 87 ? -33.529 3.347 38.284 1.00 65.50 87 LEU A CA 1
ATOM 690 C C . LEU A 1 87 ? -34.972 3.491 37.788 1.00 65.50 87 LEU A C 1
ATOM 692 O O . LEU A 1 87 ? -35.523 4.584 37.852 1.00 65.50 87 LEU A O 1
ATOM 696 N N . GLN A 1 88 ? -35.595 2.406 37.325 1.00 68.56 88 GLN A N 1
ATOM 697 C CA . GLN A 1 88 ? -36.977 2.403 36.849 1.00 68.56 88 GLN A CA 1
ATOM 698 C C . GLN A 1 88 ? -37.979 2.596 38.000 1.00 68.56 88 GLN A C 1
ATOM 700 O O . GLN A 1 88 ? -38.906 3.392 37.869 1.00 68.56 88 GLN A O 1
ATOM 705 N N . ALA A 1 89 ? -37.748 1.957 39.153 1.00 67.31 89 ALA A N 1
ATOM 706 C CA . ALA A 1 89 ? -38.533 2.158 40.373 1.00 67.31 89 ALA A CA 1
ATOM 707 C C . ALA A 1 89 ? -38.358 3.573 40.956 1.00 67.31 89 ALA A C 1
ATOM 709 O O . ALA A 1 89 ? -39.308 4.198 41.419 1.00 67.31 89 ALA A O 1
ATOM 710 N N . GLN A 1 90 ? -37.144 4.122 40.895 1.00 67.44 90 GLN A N 1
ATOM 711 C CA . GLN A 1 90 ? -36.873 5.490 41.330 1.00 67.44 90 GLN A CA 1
ATOM 712 C C . GLN A 1 90 ? -37.492 6.522 40.369 1.00 67.44 90 GLN A C 1
ATOM 714 O O . GLN A 1 90 ? -37.968 7.569 40.805 1.00 67.44 90 GLN A O 1
ATOM 719 N N . ALA A 1 91 ? -37.533 6.226 39.066 1.00 58.16 91 ALA A N 1
ATOM 720 C CA . ALA A 1 91 ? -38.164 7.070 38.055 1.00 58.16 91 ALA A CA 1
ATOM 721 C C . ALA A 1 91 ? -39.701 7.048 38.132 1.00 58.16 91 ALA A C 1
ATOM 723 O O . ALA A 1 91 ? -40.319 8.101 37.974 1.00 58.16 91 ALA A O 1
ATOM 724 N N . SER A 1 92 ? -40.325 5.901 38.425 1.00 58.81 92 SER A N 1
ATOM 725 C CA . SER A 1 92 ? -41.782 5.812 38.610 1.00 58.81 92 SER A CA 1
ATOM 726 C C . SER A 1 92 ? -42.258 6.610 39.831 1.00 58.81 92 SER A C 1
ATOM 728 O O . SER A 1 92 ? -43.263 7.316 39.747 1.00 58.81 92 SER A O 1
ATOM 730 N N . LEU A 1 93 ? -41.476 6.615 40.916 1.00 56.78 93 LEU A N 1
ATOM 731 C CA . LEU A 1 93 ? -41.702 7.467 42.091 1.00 56.78 93 LEU A CA 1
ATOM 732 C C . LEU A 1 93 ? -41.575 8.971 41.792 1.00 56.78 93 LEU A C 1
ATOM 734 O O . LEU A 1 93 ? -42.219 9.780 42.450 1.00 56.78 93 LEU A O 1
ATOM 738 N N . LEU A 1 94 ? -40.765 9.358 40.801 1.00 55.84 94 LEU A N 1
ATOM 739 C CA . LEU A 1 94 ? -40.601 10.751 40.362 1.00 55.84 94 LEU A CA 1
ATOM 740 C C . LEU A 1 94 ? -41.650 11.197 39.326 1.00 55.84 94 LEU A C 1
ATOM 742 O O . LEU A 1 94 ? -41.839 12.400 39.153 1.00 55.84 94 LEU A O 1
ATOM 746 N N . SER A 1 95 ? -42.282 10.257 38.615 1.00 45.03 95 SER A N 1
ATOM 747 C CA . SER A 1 95 ? -43.323 10.515 37.605 1.00 45.03 95 SER A CA 1
ATOM 748 C C . SER A 1 95 ? -44.733 10.527 38.195 1.00 45.03 95 SER A C 1
ATOM 750 O O . SER A 1 95 ? -45.615 11.178 37.638 1.00 45.03 95 SER A O 1
ATOM 752 N N . SER A 1 96 ? -44.963 9.819 39.303 1.00 46.75 96 SER A N 1
ATOM 753 C CA . SER A 1 96 ? -46.178 9.983 40.097 1.00 46.75 96 SER A CA 1
ATOM 754 C C . SER A 1 96 ? -46.050 11.298 40.860 1.00 46.75 96 SER A C 1
ATOM 756 O O . SER A 1 96 ? -45.269 11.398 41.802 1.00 46.75 96 SER A O 1
ATOM 758 N N . GLY A 1 97 ? -46.748 12.340 40.405 1.00 44.34 97 GLY A N 1
ATOM 759 C CA . GLY A 1 97 ? -46.721 13.703 40.950 1.00 44.34 97 GLY A CA 1
ATOM 760 C C . GLY A 1 97 ? -47.296 13.846 42.366 1.00 44.34 97 GLY A C 1
ATOM 761 O O . GLY A 1 97 ? -48.078 14.753 42.628 1.00 44.34 97 GLY A O 1
ATOM 762 N N . GLY A 1 98 ? -46.930 12.964 43.293 1.00 39.28 98 GLY A N 1
ATOM 763 C CA . GLY A 1 98 ? -47.282 13.035 44.701 1.00 39.28 98 GLY A CA 1
ATOM 764 C C . GLY A 1 98 ? -46.166 13.693 45.496 1.00 39.28 98 GLY A C 1
ATOM 765 O O . GLY A 1 98 ? -45.276 13.021 46.012 1.00 39.28 98 GLY A O 1
ATOM 766 N N . GLY A 1 99 ? -46.222 15.016 45.641 1.00 44.44 99 GLY A N 1
ATOM 767 C CA . GLY A 1 99 ? -45.480 15.700 46.692 1.00 44.44 99 GLY A CA 1
ATOM 768 C C . GLY A 1 99 ? -45.972 15.214 48.054 1.00 44.44 99 GLY A C 1
ATOM 769 O O . GLY A 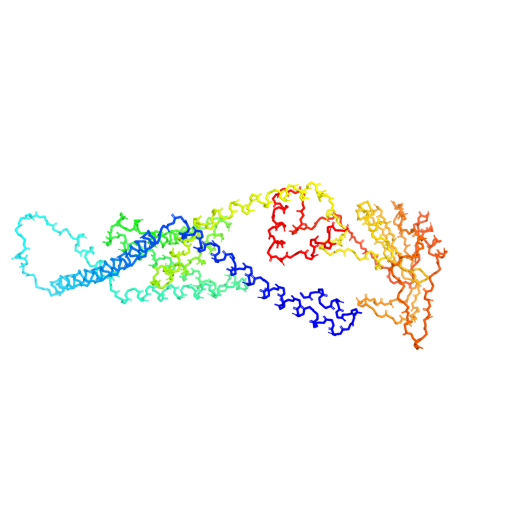1 99 ? -46.965 15.730 48.547 1.00 44.44 99 GLY A O 1
ATOM 770 N N . LYS A 1 100 ? -45.316 14.197 48.626 1.00 42.84 100 LYS A N 1
ATOM 771 C CA . LYS A 1 100 ? -45.324 13.838 50.055 1.00 42.84 100 LYS A CA 1
ATOM 772 C C . LYS A 1 100 ? -44.249 12.774 50.324 1.00 42.84 100 LYS A C 1
ATOM 774 O O . LYS A 1 100 ? -44.430 11.597 50.055 1.00 42.84 100 LYS A O 1
ATOM 779 N N . SER A 1 101 ? -43.126 13.255 50.862 1.00 41.91 101 SER A N 1
ATOM 780 C CA . SER A 1 101 ? -42.180 12.569 51.755 1.00 41.91 101 SER A CA 1
ATOM 781 C C . SER A 1 101 ? -41.804 11.109 51.440 1.00 41.91 101 SER A C 1
ATOM 783 O O . SER A 1 101 ? -42.354 10.179 52.024 1.00 41.91 101 SER A O 1
ATOM 785 N N . LEU A 1 102 ? -40.729 10.911 50.666 1.00 40.50 102 LEU A N 1
ATOM 786 C CA . LEU A 1 102 ? -39.882 9.720 50.812 1.00 40.50 102 LEU A CA 1
ATOM 787 C C . LEU A 1 102 ? -38.931 9.935 52.007 1.00 40.50 102 LEU A C 1
ATOM 789 O O . LEU A 1 102 ? -37.788 10.355 51.853 1.00 40.50 102 LEU A O 1
ATOM 793 N N . LYS A 1 103 ? -39.433 9.674 53.216 1.00 42.25 103 LYS A N 1
ATOM 794 C CA . LYS A 1 103 ? -38.617 9.384 54.404 1.00 42.25 103 LYS A CA 1
ATOM 795 C C . LYS A 1 103 ? -38.858 7.925 54.769 1.00 42.25 103 LYS A C 1
ATOM 797 O O . LYS A 1 103 ? -39.765 7.637 55.537 1.00 42.25 103 LYS A O 1
ATOM 802 N N . ALA A 1 104 ? -38.081 7.014 54.197 1.00 35.62 104 ALA A N 1
ATOM 803 C CA . ALA A 1 104 ? -37.835 5.693 54.769 1.00 35.62 104 ALA A CA 1
ATOM 804 C C . ALA A 1 104 ? -36.689 5.025 54.001 1.00 35.62 104 ALA A C 1
ATOM 806 O O . ALA A 1 104 ? -36.722 4.983 52.776 1.00 35.62 104 ALA A O 1
ATOM 807 N N . ALA A 1 105 ? -35.727 4.478 54.748 1.00 33.38 105 ALA A N 1
ATOM 808 C CA . ALA A 1 105 ? -34.556 3.712 54.304 1.00 33.38 105 ALA A CA 1
ATOM 809 C C . ALA A 1 105 ? -33.286 4.502 53.920 1.00 33.38 105 ALA A C 1
ATOM 811 O O . ALA A 1 105 ? -32.729 4.307 52.847 1.00 33.38 105 ALA A O 1
ATOM 812 N N . ALA A 1 106 ? -32.774 5.321 54.846 1.00 32.59 106 ALA A N 1
ATOM 813 C CA . ALA A 1 106 ? -31.332 5.412 55.115 1.00 32.59 106 ALA A CA 1
ATOM 814 C C . ALA A 1 106 ? -31.107 6.112 56.465 1.00 32.59 106 ALA A C 1
ATOM 816 O O . ALA A 1 106 ? -31.307 7.315 56.608 1.00 32.59 106 ALA A O 1
ATOM 817 N N . THR A 1 107 ? -30.728 5.344 57.482 1.00 34.31 107 THR A N 1
ATOM 818 C CA . THR A 1 107 ? -30.080 5.863 58.687 1.00 34.31 107 THR A CA 1
ATOM 819 C C . THR A 1 107 ? -28.732 6.472 58.307 1.00 34.31 107 THR A C 1
ATOM 821 O O . THR A 1 107 ? -27.866 5.755 57.813 1.00 34.31 107 THR A O 1
ATOM 824 N N . GLY A 1 108 ? -28.562 7.765 58.593 1.00 32.47 108 GLY A N 1
ATOM 825 C CA . GLY A 1 108 ? -27.268 8.450 58.638 1.00 32.47 108 GLY A CA 1
ATOM 826 C C . GLY A 1 108 ? -26.931 9.290 57.404 1.00 32.47 108 GLY A C 1
ATOM 827 O O . GLY A 1 108 ? -26.572 8.748 56.366 1.00 32.47 108 GLY A O 1
ATOM 828 N N . GLY A 1 109 ? -26.970 10.617 57.574 1.00 30.64 109 GLY A N 1
ATOM 829 C CA . GLY A 1 109 ? -26.399 11.600 56.648 1.00 30.64 109 GLY A CA 1
ATOM 830 C C . GLY A 1 109 ? -27.435 12.353 55.816 1.00 30.64 109 GLY A C 1
ATOM 831 O O . GLY A 1 109 ? -27.770 11.947 54.708 1.00 30.64 109 GLY A O 1
ATOM 832 N N . GLU A 1 110 ? -27.923 13.479 56.338 1.00 36.41 110 GLU A N 1
ATOM 833 C CA . GLU A 1 110 ? -28.591 14.503 55.533 1.00 36.41 110 GLU A CA 1
ATOM 834 C C . GLU A 1 110 ? -27.561 15.169 54.607 1.00 36.41 110 GLU A C 1
ATOM 836 O O . GLU A 1 110 ? -26.950 16.172 54.958 1.00 36.41 110 GLU A O 1
ATOM 841 N N . GLU A 1 111 ? -27.377 14.633 53.403 1.00 40.19 111 GLU A N 1
ATOM 842 C CA . GLU A 1 111 ? -26.902 15.432 52.276 1.00 40.19 111 GLU A CA 1
ATOM 843 C C . GLU A 1 111 ? -28.049 15.582 51.281 1.00 40.19 111 GLU A C 1
ATOM 845 O O . GLU A 1 111 ? -28.583 14.613 50.736 1.00 40.19 111 GLU A O 1
ATOM 850 N N . ASN A 1 112 ? -28.462 16.832 51.076 1.00 39.91 112 ASN A N 1
ATOM 851 C CA . ASN A 1 112 ? -29.414 17.221 50.050 1.00 39.91 112 ASN A CA 1
ATOM 852 C C . ASN A 1 112 ? -28.919 16.716 48.692 1.00 39.91 112 ASN A C 1
ATOM 854 O O . ASN A 1 112 ? -28.035 17.322 48.091 1.00 39.91 112 ASN A O 1
ATOM 858 N N . LEU A 1 113 ? -29.505 15.621 48.202 1.00 47.47 113 LEU A N 1
ATOM 859 C CA . LEU A 1 113 ? -29.254 15.113 46.859 1.00 47.47 113 LEU A CA 1
ATOM 860 C C . LEU A 1 113 ? -29.624 16.226 45.864 1.00 47.47 113 LEU A C 1
ATOM 862 O O . LEU A 1 113 ? -30.805 16.548 45.662 1.00 47.47 113 LEU A O 1
ATOM 866 N N . SER A 1 114 ? -28.591 16.867 45.319 1.00 58.25 114 SER A N 1
ATOM 867 C CA . SER A 1 114 ? -28.670 18.104 44.550 1.00 58.25 114 SER A CA 1
ATOM 868 C C . SER A 1 114 ? -29.599 17.926 43.346 1.00 58.25 114 SER A C 1
ATOM 870 O O . SER A 1 114 ? -29.762 16.827 42.809 1.00 58.25 114 SER A O 1
ATOM 872 N N . VAL A 1 115 ? -30.207 19.012 42.855 1.00 60.94 115 VAL A N 1
ATOM 873 C CA . VAL A 1 115 ? -30.944 19.013 41.571 1.00 60.94 115 VAL A CA 1
ATOM 874 C C . VAL A 1 115 ? -30.101 18.365 40.455 1.00 60.94 115 VAL A C 1
ATOM 876 O O . VAL A 1 115 ? -30.640 17.668 39.593 1.00 60.94 115 VAL A O 1
ATOM 879 N N . MET A 1 116 ? -28.776 18.512 40.545 1.00 58.56 116 MET A N 1
ATOM 880 C CA . MET A 1 116 ? -27.774 17.952 39.640 1.00 58.56 116 MET A CA 1
ATOM 881 C C . MET A 1 116 ? -27.667 16.415 39.694 1.00 58.56 116 MET A C 1
ATOM 883 O O . MET A 1 116 ? -27.378 15.773 38.685 1.00 58.56 116 MET A O 1
ATOM 887 N N . ASP A 1 117 ? -27.970 15.793 40.831 1.00 65.31 117 ASP A N 1
ATOM 888 C CA . ASP A 1 117 ? -28.009 14.333 40.960 1.00 65.31 117 ASP A CA 1
ATOM 889 C C . ASP A 1 117 ? -29.296 13.756 40.362 1.00 65.31 117 ASP A C 1
ATOM 891 O O . ASP A 1 117 ? -29.277 12.713 39.705 1.00 65.31 117 ASP A O 1
ATOM 895 N N . ARG A 1 118 ? -30.417 14.475 40.497 1.00 67.19 118 ARG A N 1
ATOM 896 C CA . ARG A 1 118 ? -31.704 14.099 39.887 1.00 67.19 118 ARG A CA 1
ATOM 897 C C . ARG A 1 118 ? -31.646 14.133 38.359 1.00 67.19 118 ARG A C 1
ATOM 899 O O . ARG A 1 118 ? -32.152 13.220 37.702 1.00 67.19 118 ARG A O 1
ATOM 906 N N . THR A 1 119 ? -31.010 15.153 37.782 1.00 74.81 119 THR A N 1
ATOM 907 C CA . THR A 1 119 ? -30.794 15.243 36.328 1.00 74.81 119 THR A CA 1
ATOM 908 C C . THR A 1 119 ? -29.808 14.183 35.837 1.00 74.81 119 THR A C 1
ATOM 910 O O . THR A 1 119 ? -30.053 13.561 34.803 1.00 74.81 119 THR A O 1
ATOM 913 N N . ARG A 1 120 ? -28.760 13.874 36.610 1.00 74.94 120 ARG A N 1
ATOM 914 C CA . ARG A 1 120 ? -27.804 12.801 36.299 1.00 74.94 120 ARG A CA 1
ATOM 915 C C . ARG A 1 120 ? -28.435 11.406 36.309 1.00 74.94 120 ARG A C 1
ATOM 917 O O . ARG A 1 120 ? -28.118 10.586 35.448 1.00 74.94 120 ARG A O 1
ATOM 924 N N . ILE A 1 121 ? -29.346 11.132 37.243 1.00 71.62 121 ILE A N 1
ATOM 925 C CA . ILE A 1 121 ? -30.096 9.866 37.312 1.00 71.62 121 ILE A CA 1
ATOM 926 C C . ILE A 1 121 ? -31.005 9.704 36.085 1.00 71.62 121 ILE A C 1
ATOM 928 O O . ILE A 1 121 ? -31.006 8.645 35.456 1.00 71.62 121 ILE A O 1
ATOM 932 N N . ARG A 1 122 ? -31.712 10.767 35.680 1.00 77.06 122 ARG A N 1
ATOM 933 C CA . ARG A 1 122 ? -32.527 10.761 34.451 1.00 77.06 122 ARG A CA 1
ATOM 934 C C . ARG A 1 122 ? -31.675 10.575 33.192 1.00 77.06 122 ARG A C 1
ATOM 936 O O . ARG A 1 122 ? -32.047 9.787 32.329 1.00 77.06 122 ARG A O 1
ATOM 943 N N . ALA A 1 123 ? -30.511 11.224 33.113 1.00 77.25 123 ALA A N 1
ATOM 944 C CA . ALA A 1 123 ? -29.575 11.055 32.000 1.00 77.25 123 ALA A CA 1
ATOM 945 C C . ALA A 1 123 ? -29.049 9.611 31.896 1.00 77.25 123 ALA A C 1
ATOM 947 O O . ALA A 1 123 ? -28.993 9.053 30.802 1.00 77.25 123 ALA A O 1
ATOM 948 N N . LYS A 1 124 ? -28.739 8.964 33.029 1.00 76.31 124 LYS A N 1
ATOM 949 C CA . LYS A 1 124 ? -28.389 7.533 33.057 1.00 76.31 124 LYS A CA 1
ATOM 950 C C . LYS A 1 124 ? -29.528 6.653 32.542 1.00 76.31 124 LYS A C 1
ATOM 952 O O . LYS A 1 124 ? -29.267 5.723 31.786 1.00 76.31 124 LYS A O 1
ATOM 957 N N . HIS A 1 125 ? -30.770 6.955 32.921 1.00 76.31 125 HIS A N 1
ATOM 958 C CA . HIS A 1 125 ? -31.937 6.200 32.465 1.00 76.31 125 HIS A CA 1
ATOM 959 C C . HIS A 1 125 ? -32.160 6.336 30.949 1.00 76.31 125 HIS A C 1
ATOM 961 O O . HIS A 1 125 ? -32.472 5.350 30.287 1.00 76.31 125 HIS A O 1
ATOM 967 N N . LEU A 1 126 ? -31.930 7.531 30.392 1.00 81.94 126 LEU A N 1
ATOM 968 C CA . LEU A 1 126 ? -32.024 7.783 28.953 1.00 81.94 126 LEU A CA 1
ATOM 969 C C . LEU A 1 126 ? -30.952 7.022 28.156 1.00 81.94 126 LEU A C 1
ATOM 971 O O . LEU A 1 126 ? -31.273 6.400 27.149 1.00 81.94 126 LEU A O 1
ATOM 975 N N . ILE A 1 127 ? -29.698 7.027 28.623 1.00 81.50 127 ILE A N 1
ATOM 976 C CA . ILE A 1 127 ? -28.576 6.368 27.928 1.00 81.50 127 ILE A CA 1
ATOM 977 C C . ILE A 1 127 ? -28.698 4.845 27.964 1.00 81.50 127 ILE A C 1
ATOM 979 O O . ILE A 1 127 ? -28.366 4.193 26.981 1.00 81.50 127 ILE A O 1
ATOM 983 N N . LEU A 1 128 ? -29.176 4.273 29.074 1.00 74.19 128 LEU A N 1
ATOM 984 C CA . LEU A 1 128 ? -29.392 2.826 29.182 1.00 74.19 128 LEU A CA 1
ATOM 985 C C . LEU A 1 128 ? -30.619 2.331 28.404 1.00 74.19 128 LEU A C 1
ATOM 987 O O . LEU A 1 128 ? -30.859 1.123 28.357 1.00 74.19 128 LEU A O 1
ATOM 991 N N . HIS A 1 129 ? -31.441 3.224 27.850 1.00 81.44 129 HIS A N 1
ATOM 992 C CA . HIS A 1 129 ? -32.658 2.805 27.180 1.00 81.44 129 HIS A CA 1
ATOM 993 C C . HIS A 1 129 ? -32.328 2.126 25.834 1.00 81.44 129 HIS A C 1
ATOM 995 O O . HIS A 1 129 ? -31.695 2.744 24.978 1.00 81.44 129 HIS A O 1
ATOM 1001 N N . PRO A 1 130 ? -32.818 0.901 25.563 1.00 76.69 130 PRO A N 1
ATOM 1002 C CA . PRO A 1 130 ? -32.446 0.146 24.360 1.00 76.69 130 PRO A CA 1
ATOM 1003 C C . PRO A 1 130 ? -32.838 0.855 23.054 1.00 76.69 130 PRO A C 1
ATOM 1005 O O . PRO A 1 130 ? -32.121 0.774 22.060 1.00 76.69 130 PRO A O 1
ATOM 1008 N N . LYS A 1 131 ? -33.938 1.625 23.054 1.00 84.88 131 LYS A N 1
ATOM 1009 C CA . LYS A 1 131 ? -34.322 2.440 21.885 1.00 84.88 131 LYS A CA 1
ATOM 1010 C C . LYS A 1 131 ? -33.359 3.597 21.614 1.00 84.88 131 LYS A C 1
ATOM 1012 O O . LYS A 1 131 ? -33.225 3.994 20.465 1.00 84.88 131 LYS A O 1
ATOM 1017 N N . PHE A 1 132 ? -32.705 4.142 22.645 1.00 84.56 132 PHE A N 1
ATOM 1018 C CA . PHE A 1 132 ? -31.696 5.183 22.454 1.00 84.56 132 PHE A CA 1
ATOM 1019 C C . PHE A 1 132 ? -30.471 4.592 21.751 1.00 84.56 132 PHE A C 1
ATOM 1021 O O . PHE A 1 132 ? -30.003 5.149 20.765 1.00 84.56 132 PHE A O 1
ATOM 1028 N N . GLU A 1 133 ? -30.018 3.408 22.172 1.00 80.69 133 GLU A N 1
ATOM 1029 C CA . GLU A 1 133 ? -28.919 2.707 21.498 1.00 80.69 133 GLU A CA 1
ATOM 1030 C C . GLU A 1 133 ? -29.251 2.367 20.035 1.00 80.69 133 GLU A C 1
ATOM 1032 O O . GLU A 1 133 ? -28.447 2.655 19.147 1.00 80.69 133 GLU A O 1
ATOM 1037 N N . GLN A 1 134 ? -30.450 1.836 19.764 1.00 86.06 134 GLN A N 1
ATOM 1038 C CA . GLN A 1 134 ? -30.922 1.560 18.399 1.00 86.06 134 GLN A CA 1
ATOM 1039 C C . GLN A 1 134 ? -31.009 2.828 17.540 1.00 86.06 134 GLN A C 1
ATOM 1041 O O . GLN A 1 134 ? -30.599 2.815 16.381 1.00 86.06 134 GLN A O 1
ATOM 1046 N N . PHE A 1 135 ? -31.500 3.931 18.111 1.00 90.06 135 PHE A N 1
ATOM 1047 C CA . PHE A 1 135 ? -31.579 5.221 17.429 1.00 90.06 135 PHE A CA 1
ATOM 1048 C C . PHE A 1 135 ? -30.197 5.730 17.013 1.00 90.06 135 PHE A C 1
ATOM 1050 O O . PHE A 1 135 ? -30.014 6.144 15.871 1.00 90.06 135 PHE A O 1
ATOM 1057 N N . ILE A 1 136 ? -29.200 5.654 17.897 1.00 87.44 136 ILE A N 1
ATOM 1058 C CA . ILE A 1 136 ? -27.852 6.094 17.535 1.00 87.44 136 ILE A CA 1
ATOM 1059 C C . ILE A 1 136 ? -27.226 5.176 16.472 1.00 87.44 136 ILE A C 1
ATOM 1061 O O . ILE A 1 136 ? -26.558 5.668 15.566 1.00 87.44 136 ILE A O 1
ATOM 1065 N N . ILE A 1 137 ? -27.441 3.858 16.539 1.00 86.50 137 ILE A N 1
ATOM 1066 C CA . ILE A 1 137 ? -26.958 2.934 15.496 1.00 86.50 137 ILE A CA 1
ATOM 1067 C C . ILE A 1 137 ? -27.576 3.286 14.137 1.00 86.50 137 ILE A C 1
ATOM 1069 O O . ILE A 1 137 ? -26.859 3.343 13.140 1.00 86.50 137 ILE A O 1
ATOM 1073 N N . LEU A 1 138 ? -28.875 3.596 14.104 1.00 89.75 138 LEU A N 1
ATOM 1074 C CA . LEU A 1 138 ? -29.549 4.074 12.899 1.00 89.75 138 LEU A CA 1
ATOM 1075 C C . LEU A 1 138 ? -28.920 5.378 12.384 1.00 89.75 138 LEU A C 1
ATOM 1077 O O . LEU A 1 138 ? -28.644 5.482 11.193 1.00 89.75 138 LEU A O 1
ATOM 1081 N N . LEU A 1 139 ? -28.633 6.346 13.262 1.00 89.00 139 LEU A N 1
ATOM 1082 C CA . LEU A 1 139 ? -27.957 7.590 12.873 1.00 89.00 139 LEU A CA 1
ATOM 1083 C C . LEU A 1 139 ? -26.565 7.340 12.282 1.00 89.00 139 LEU A C 1
ATOM 1085 O O . LEU A 1 139 ? -26.201 7.991 11.306 1.00 89.00 139 LEU A O 1
ATOM 1089 N N . ILE A 1 140 ? -25.792 6.403 12.840 1.00 88.62 140 ILE A N 1
ATOM 1090 C CA . ILE A 1 140 ? -24.483 6.022 12.290 1.00 88.62 140 ILE A CA 1
ATOM 1091 C C . ILE A 1 140 ? -24.656 5.430 10.890 1.00 88.62 140 ILE A C 1
ATOM 1093 O O . ILE A 1 140 ? -23.952 5.848 9.978 1.00 88.62 140 ILE A O 1
ATOM 1097 N N . LEU A 1 141 ? -25.614 4.517 10.703 1.00 88.38 141 LEU A N 1
ATOM 1098 C CA . LEU A 1 141 ? -25.874 3.883 9.410 1.00 88.38 141 LEU A CA 1
ATOM 1099 C C . LEU A 1 141 ? -26.268 4.923 8.355 1.00 88.38 141 LEU A C 1
ATOM 1101 O O . LEU A 1 141 ? -25.662 4.971 7.288 1.00 88.38 141 LEU A O 1
ATOM 1105 N N . VAL A 1 142 ? -27.223 5.802 8.671 1.00 90.50 142 VAL A N 1
ATOM 1106 C CA . VAL A 1 142 ? -27.650 6.876 7.760 1.00 90.50 142 VAL A CA 1
ATOM 1107 C C . VAL A 1 142 ? -26.484 7.820 7.453 1.00 90.50 142 VAL A C 1
ATOM 1109 O O . VAL A 1 142 ? -26.276 8.182 6.298 1.00 90.50 142 VAL A O 1
ATOM 1112 N N . SER A 1 143 ? -25.672 8.169 8.454 1.00 88.06 143 SER A N 1
ATOM 1113 C CA . SER A 1 143 ? -24.477 9.000 8.270 1.00 88.06 143 SER A CA 1
ATOM 1114 C C . SER A 1 143 ? -23.431 8.342 7.361 1.00 88.06 143 SER A C 1
ATOM 1116 O O . SER A 1 143 ? -22.820 9.023 6.539 1.00 88.06 143 SER A O 1
ATOM 1118 N N . SER A 1 144 ? -23.240 7.025 7.465 1.00 87.50 144 SER A N 1
ATOM 1119 C CA . SER A 1 144 ? -22.337 6.264 6.596 1.00 87.50 144 SER A CA 1
ATOM 1120 C C . SER A 1 144 ? -22.857 6.147 5.163 1.00 87.50 144 SER A C 1
ATOM 1122 O O . SER A 1 144 ? -22.073 6.290 4.231 1.00 87.50 144 SER A O 1
ATOM 1124 N N . VAL A 1 145 ? -24.164 5.942 4.970 1.00 88.94 145 VAL A N 1
ATOM 1125 C CA . VAL A 1 145 ? -24.775 5.914 3.630 1.00 88.94 145 VAL A CA 1
ATOM 1126 C C . VAL A 1 145 ? -24.640 7.273 2.947 1.00 88.94 145 VAL A C 1
ATOM 1128 O O . VAL A 1 145 ? -24.274 7.334 1.780 1.00 88.94 145 VAL A O 1
ATOM 1131 N N . LEU A 1 146 ? -24.865 8.370 3.672 1.00 87.25 146 LEU A N 1
ATOM 1132 C CA . LEU A 1 146 ? -24.719 9.717 3.115 1.00 87.25 146 LEU A CA 1
ATOM 1133 C C . LEU A 1 146 ? -23.274 10.052 2.733 1.00 87.25 146 LEU A C 1
ATOM 1135 O O . LEU A 1 146 ? -23.068 10.763 1.756 1.00 87.25 146 LEU A O 1
ATOM 1139 N N . LEU A 1 147 ? -22.286 9.499 3.445 1.00 84.12 147 LEU A N 1
ATOM 1140 C CA . LEU A 1 147 ? -20.881 9.597 3.044 1.00 84.12 147 LEU A CA 1
ATOM 1141 C C . LEU A 1 147 ? -20.597 8.801 1.762 1.00 84.12 147 LEU A C 1
ATOM 1143 O O . LEU A 1 147 ? -19.859 9.277 0.913 1.00 84.12 147 LEU A O 1
ATOM 1147 N N . ALA A 1 148 ? -21.193 7.617 1.602 1.00 86.31 148 ALA A N 1
ATOM 1148 C CA . ALA A 1 148 ? -21.035 6.812 0.387 1.00 86.31 148 ALA A CA 1
ATOM 1149 C C . ALA A 1 148 ? -21.686 7.458 -0.851 1.00 86.31 148 ALA A C 1
ATOM 1151 O O . ALA A 1 148 ? -21.259 7.210 -1.974 1.00 86.31 148 ALA A O 1
ATOM 1152 N N . VAL A 1 149 ? -22.713 8.290 -0.648 1.00 87.44 149 VAL A N 1
ATOM 1153 C CA . VAL A 1 149 ? -23.347 9.091 -1.707 1.00 87.44 149 VAL A CA 1
ATOM 1154 C C . VAL A 1 149 ? -22.476 10.288 -2.118 1.00 87.44 149 VAL A C 1
ATOM 1156 O O . VAL A 1 149 ? -22.657 10.822 -3.214 1.00 87.44 149 VAL A O 1
ATOM 1159 N N . ASP A 1 150 ? -21.519 10.707 -1.282 1.00 84.00 150 ASP A N 1
ATOM 1160 C CA . ASP A 1 150 ? -20.604 11.792 -1.626 1.00 84.00 150 ASP A CA 1
ATOM 1161 C C . ASP A 1 150 ? -19.585 11.320 -2.674 1.00 84.00 150 ASP A C 1
ATOM 1163 O O . ASP A 1 150 ? -18.654 10.574 -2.374 1.00 84.00 150 ASP A O 1
ATOM 1167 N N . SER A 1 151 ? -19.776 11.747 -3.923 1.00 79.06 151 SER A N 1
ATOM 1168 C CA . SER A 1 151 ? -18.897 11.409 -5.045 1.00 79.06 151 SER A CA 1
ATOM 1169 C C . SER A 1 151 ? -18.176 12.655 -5.575 1.00 79.06 151 SER A C 1
ATOM 1171 O O . SER A 1 151 ? -18.720 13.761 -5.497 1.00 79.06 151 SER A O 1
ATOM 1173 N N . PRO A 1 152 ? -16.959 12.509 -6.137 1.00 76.44 152 PRO A N 1
ATOM 1174 C CA . PRO A 1 152 ? -16.164 13.642 -6.621 1.00 76.44 152 PRO A CA 1
ATOM 1175 C C . PRO A 1 152 ? -16.783 14.361 -7.830 1.00 76.44 152 PRO A C 1
ATOM 1177 O O . PRO A 1 152 ? -16.390 15.482 -8.126 1.00 76.44 152 PRO A O 1
ATOM 1180 N N . ASN A 1 153 ? -17.764 13.744 -8.498 1.00 75.44 153 ASN A N 1
ATOM 1181 C CA . ASN A 1 153 ? -18.424 14.287 -9.689 1.00 75.44 153 ASN A CA 1
ATOM 1182 C C . ASN A 1 153 ? -19.668 15.135 -9.369 1.00 75.44 153 ASN A C 1
ATOM 1184 O O . ASN A 1 153 ? -20.363 15.568 -10.284 1.00 75.44 153 ASN A O 1
ATOM 1188 N N . VAL A 1 154 ? -20.005 15.333 -8.091 1.00 78.62 154 VAL A N 1
ATOM 1189 C CA . VAL A 1 154 ? -21.131 16.193 -7.704 1.00 78.62 154 VAL A CA 1
ATOM 1190 C C . VAL A 1 154 ? -20.655 17.639 -7.669 1.00 78.62 154 VAL A C 1
ATOM 1192 O O . VAL A 1 154 ? -19.835 17.992 -6.821 1.00 78.62 154 VAL A O 1
ATOM 1195 N N . ASP A 1 155 ? -21.214 18.474 -8.547 1.00 78.50 155 ASP A N 1
ATOM 1196 C CA . ASP A 1 155 ? -20.937 19.913 -8.582 1.00 78.50 155 ASP A CA 1
ATOM 1197 C C . ASP A 1 155 ? -21.093 20.553 -7.195 1.00 78.50 155 ASP A C 1
ATOM 1199 O O . ASP A 1 155 ? -22.099 20.336 -6.504 1.00 78.50 155 ASP A O 1
ATOM 1203 N N . GLU A 1 156 ? -20.120 21.387 -6.805 1.00 74.00 156 GLU A N 1
ATOM 1204 C CA . GLU A 1 156 ? -20.087 22.042 -5.487 1.00 74.00 156 GLU A CA 1
ATOM 1205 C C . GLU A 1 156 ? -21.355 22.871 -5.208 1.00 74.00 156 GLU A C 1
ATOM 1207 O O . GLU A 1 156 ? -21.794 22.985 -4.060 1.00 74.00 156 GLU A O 1
ATOM 1212 N N . ASP A 1 157 ? -21.999 23.385 -6.258 1.00 77.31 157 ASP A N 1
ATOM 1213 C CA . ASP A 1 157 ? -23.197 24.214 -6.154 1.00 77.31 157 ASP A CA 1
ATOM 1214 C C . ASP A 1 157 ? -24.527 23.460 -6.120 1.00 77.31 157 ASP A C 1
ATOM 1216 O O . ASP A 1 157 ? -25.573 24.068 -5.839 1.00 77.31 157 ASP A O 1
ATOM 1220 N N . SER A 1 158 ? -24.505 22.147 -6.354 1.00 86.31 158 SER A N 1
ATOM 1221 C CA . SER A 1 158 ? -25.706 21.321 -6.379 1.00 86.31 158 SER A CA 1
ATOM 1222 C C . SER A 1 158 ? -26.444 21.341 -5.035 1.00 86.31 158 SER A C 1
ATOM 1224 O O . SER A 1 158 ? -25.848 21.318 -3.951 1.00 86.31 158 SER A O 1
ATOM 1226 N N . LYS A 1 159 ? -27.785 21.311 -5.092 1.00 87.25 159 LYS A N 1
ATOM 1227 C CA . LYS A 1 159 ? -28.653 21.182 -3.904 1.00 87.25 159 LYS A CA 1
ATOM 1228 C C . LYS A 1 159 ? -28.288 19.951 -3.071 1.00 87.25 159 LYS A C 1
ATOM 1230 O O . LYS A 1 159 ? -28.406 19.993 -1.850 1.00 87.25 159 LYS A O 1
ATOM 1235 N N . LEU A 1 160 ? -27.815 18.888 -3.729 1.00 85.44 160 LEU A N 1
ATOM 1236 C CA . LEU A 1 160 ? -27.355 17.666 -3.080 1.00 85.44 160 LEU A CA 1
ATOM 1237 C C . LEU A 1 160 ? -26.137 17.944 -2.187 1.00 85.44 160 LEU A C 1
ATOM 1239 O O . LEU A 1 160 ? -26.192 17.654 -0.997 1.00 85.44 160 LEU A O 1
ATOM 1243 N N . LYS A 1 161 ? -25.081 18.583 -2.710 1.00 85.06 161 LYS A N 1
ATOM 1244 C CA . LYS A 1 161 ? -23.858 18.876 -1.941 1.00 85.06 161 LYS A CA 1
ATOM 1245 C C . LYS A 1 161 ? -24.135 19.799 -0.752 1.00 85.06 161 LYS A C 1
ATOM 1247 O O . LYS A 1 161 ? -23.667 19.543 0.357 1.00 85.06 161 LYS A O 1
ATOM 1252 N N . LYS A 1 162 ? -24.981 20.817 -0.952 1.00 84.94 162 LYS A N 1
ATOM 1253 C CA . LYS A 1 162 ? -25.444 21.715 0.121 1.00 84.94 162 LYS A CA 1
ATOM 1254 C C . LYS A 1 162 ? -26.216 20.947 1.206 1.00 84.94 162 LYS A C 1
ATOM 1256 O O . LYS A 1 162 ? -25.940 21.130 2.390 1.00 84.94 162 LYS A O 1
ATOM 1261 N N . ALA A 1 163 ? -27.119 20.038 0.825 1.00 87.56 163 ALA A N 1
ATOM 1262 C CA . ALA A 1 163 ? -27.850 19.187 1.765 1.00 87.56 163 ALA A CA 1
ATOM 1263 C C . ALA A 1 163 ? -26.934 18.209 2.522 1.00 87.56 163 ALA A C 1
ATOM 1265 O O . ALA A 1 163 ? -27.111 18.029 3.728 1.00 87.56 163 ALA A O 1
ATOM 1266 N N . LEU A 1 164 ? -25.937 17.619 1.856 1.00 86.50 164 LEU A N 1
ATOM 1267 C CA . LEU A 1 164 ? -24.948 16.735 2.478 1.00 86.50 164 LEU A CA 1
ATOM 1268 C C . LEU A 1 164 ? -24.122 17.483 3.534 1.00 86.50 164 LEU A C 1
ATOM 1270 O O . LEU A 1 164 ? -24.013 17.006 4.661 1.00 86.50 164 LEU A O 1
ATOM 1274 N N . ASN A 1 165 ? -23.633 18.689 3.219 1.00 83.44 165 ASN A N 1
ATOM 1275 C CA . ASN A 1 165 ? -22.869 19.509 4.166 1.00 83.44 165 ASN A CA 1
ATOM 1276 C C . ASN A 1 165 ? -23.691 19.893 5.404 1.00 83.44 165 ASN A C 1
ATOM 1278 O O . ASN A 1 165 ? -23.209 19.768 6.530 1.00 83.44 165 ASN A O 1
ATOM 1282 N N . ILE A 1 166 ? -24.949 20.309 5.217 1.00 87.12 166 ILE A N 1
ATOM 1283 C CA . ILE A 1 166 ? -25.853 20.611 6.338 1.00 87.12 166 ILE A CA 1
ATOM 1284 C C . ILE A 1 166 ? -26.059 19.359 7.193 1.00 87.12 166 ILE A C 1
ATOM 1286 O O . ILE A 1 166 ? -25.965 19.409 8.420 1.00 87.12 166 ILE A O 1
ATOM 1290 N N . THR A 1 167 ? -26.304 18.223 6.546 1.00 87.69 167 THR A N 1
ATOM 1291 C CA . THR A 1 167 ? -26.574 16.962 7.236 1.00 87.69 167 THR A CA 1
ATOM 1292 C C . THR A 1 167 ? -25.354 16.470 8.023 1.00 87.69 167 THR A C 1
ATOM 1294 O O . THR A 1 167 ? -25.497 15.965 9.136 1.00 87.69 167 THR A O 1
ATOM 1297 N N . ASP A 1 168 ? -24.142 16.687 7.515 1.00 85.56 168 ASP A N 1
ATOM 1298 C CA . ASP A 1 168 ? -22.899 16.379 8.223 1.00 85.56 168 ASP A CA 1
ATOM 1299 C C . ASP A 1 168 ? -22.722 17.198 9.507 1.00 85.56 168 ASP A C 1
ATOM 1301 O O . ASP A 1 168 ? -22.351 16.639 10.545 1.00 85.56 168 ASP A O 1
ATOM 1305 N N . VAL A 1 169 ? -23.033 18.497 9.467 1.00 87.00 169 VAL A N 1
ATOM 1306 C CA . VAL A 1 169 ? -23.024 19.357 10.662 1.00 87.00 169 VAL A CA 1
ATOM 1307 C C . VAL A 1 169 ? -24.063 18.869 11.673 1.00 87.00 169 VAL A C 1
ATOM 1309 O O . VAL A 1 169 ? -23.754 18.740 12.859 1.00 87.00 169 VAL A O 1
ATOM 1312 N N . VAL A 1 170 ? -25.267 18.513 11.213 1.00 90.56 170 VAL A N 1
ATOM 1313 C CA . VAL A 1 170 ? -26.321 17.949 12.072 1.00 90.56 170 VAL A CA 1
ATOM 1314 C C . VAL A 1 170 ? -25.839 16.674 12.769 1.00 90.56 170 VAL A C 1
ATOM 1316 O O . VAL A 1 170 ? -26.002 16.550 13.983 1.00 90.56 170 VAL A O 1
ATOM 1319 N N . PHE A 1 171 ? -25.192 15.748 12.056 1.00 89.69 171 PHE A N 1
ATOM 1320 C CA . PHE A 1 171 ? -24.659 14.532 12.673 1.00 89.69 171 PHE A CA 1
ATOM 1321 C C . PHE A 1 171 ? -23.562 14.812 13.697 1.00 89.69 171 PHE A C 1
ATOM 1323 O O . PHE A 1 171 ? -23.582 14.217 14.774 1.00 89.69 171 PHE A O 1
ATOM 1330 N N . VAL A 1 172 ? -22.622 15.716 13.406 1.00 87.88 172 VAL A N 1
ATOM 1331 C CA . VAL A 1 172 ? -21.583 16.109 14.373 1.00 87.88 172 VAL A CA 1
ATOM 1332 C C . VAL A 1 172 ? -22.220 16.658 15.651 1.00 87.88 172 VAL A C 1
ATOM 1334 O O . VAL A 1 172 ? -21.823 16.252 16.744 1.00 87.88 172 VAL A O 1
ATOM 1337 N N . CYS A 1 173 ? -23.256 17.490 15.531 1.00 90.56 173 CYS A N 1
ATOM 1338 C CA . CYS A 1 173 ? -24.011 18.000 16.673 1.00 90.56 173 CYS A CA 1
ATOM 1339 C C . CYS A 1 173 ? -24.733 16.886 17.449 1.00 90.56 173 CYS A C 1
ATOM 1341 O O . CYS A 1 173 ? -24.640 16.840 18.675 1.00 90.56 173 CYS A O 1
ATOM 1343 N N . LEU A 1 174 ? -25.415 15.961 16.763 1.00 91.44 174 LEU A N 1
ATOM 1344 C CA . LEU A 1 174 ? -26.123 14.842 17.399 1.00 91.44 174 LEU A CA 1
ATOM 1345 C C . LEU A 1 174 ? -25.168 13.910 18.161 1.00 91.44 174 LEU A C 1
ATOM 1347 O O . LEU A 1 174 ? -25.444 13.541 19.303 1.00 91.44 174 LEU A O 1
ATOM 1351 N N . PHE A 1 175 ? -24.020 13.572 17.571 1.00 90.69 175 PHE A N 1
ATOM 1352 C CA . PHE A 1 175 ? -23.004 12.750 18.233 1.00 90.69 175 PHE A CA 1
ATOM 1353 C C . PHE A 1 175 ? -22.260 13.514 19.337 1.00 90.69 175 PHE A C 1
ATOM 1355 O O . PHE A 1 175 ? -21.902 12.932 20.359 1.00 90.69 175 PHE A O 1
ATOM 1362 N N . GLY A 1 176 ? -22.071 14.827 19.184 1.00 91.06 176 GLY A N 1
ATOM 1363 C CA . GLY A 1 176 ? -21.564 15.687 20.253 1.00 91.06 176 GLY A CA 1
ATOM 1364 C C . GLY A 1 176 ? -22.496 15.723 21.458 1.00 91.06 176 GLY A C 1
ATOM 1365 O O . GLY A 1 176 ? -22.041 15.599 22.595 1.00 91.06 176 GLY A O 1
ATOM 1366 N N . LEU A 1 177 ? -23.805 15.797 21.215 1.00 91.62 177 LEU A N 1
ATOM 1367 C CA . LEU A 1 177 ? -24.819 15.732 22.260 1.00 91.62 177 LEU A CA 1
ATOM 1368 C C . LEU A 1 177 ? -24.840 14.359 22.945 1.00 91.62 177 LEU A C 1
ATOM 1370 O O . LEU A 1 177 ? -24.927 14.291 24.169 1.00 91.62 177 LEU A O 1
ATOM 1374 N N . GLU A 1 178 ? -24.688 13.267 22.195 1.00 91.19 178 GLU A N 1
ATOM 1375 C CA . GLU A 1 178 ? -24.521 11.928 22.769 1.00 91.19 178 GLU A CA 1
ATOM 1376 C C . GLU A 1 178 ? -23.291 11.847 23.691 1.00 91.19 178 GLU A C 1
ATOM 1378 O O . GLU A 1 178 ? -23.399 11.386 24.833 1.00 91.19 178 GLU A O 1
ATOM 1383 N N . ALA A 1 179 ? -22.127 12.304 23.218 1.00 89.56 179 ALA A N 1
ATOM 1384 C CA . ALA A 1 179 ? -20.888 12.298 23.990 1.00 89.56 179 ALA A CA 1
ATOM 1385 C C . ALA A 1 179 ? -21.017 13.157 25.258 1.00 89.56 179 ALA A C 1
ATOM 1387 O O . ALA A 1 179 ? -20.628 12.721 26.345 1.00 89.56 179 ALA A O 1
ATOM 1388 N N . ALA A 1 180 ? -21.635 14.336 25.149 1.00 90.69 180 ALA A N 1
ATOM 1389 C CA . ALA A 1 180 ? -21.942 15.202 26.280 1.00 90.69 180 ALA A CA 1
ATOM 1390 C C . ALA A 1 180 ? -22.843 14.490 27.299 1.00 90.69 180 ALA A C 1
ATOM 1392 O O . ALA A 1 180 ? -22.476 14.385 28.470 1.00 90.69 180 ALA A O 1
ATOM 1393 N N . LEU A 1 181 ? -23.971 13.916 26.862 1.00 88.19 181 LEU A N 1
ATOM 1394 C CA . LEU A 1 181 ? -24.884 13.161 27.726 1.00 88.19 181 LEU A CA 1
ATOM 1395 C C . LEU A 1 181 ? -24.161 12.024 28.464 1.00 88.19 181 LEU A C 1
ATOM 1397 O O . LEU A 1 181 ? -24.338 11.863 29.674 1.00 88.19 181 LEU A O 1
ATOM 1401 N N . LYS A 1 182 ? -23.294 11.272 27.774 1.00 86.25 182 LYS A N 1
ATOM 1402 C CA . LYS A 1 182 ? -22.475 10.209 28.378 1.00 86.25 182 LYS A CA 1
ATOM 1403 C C . LYS A 1 182 ? -21.474 10.744 29.401 1.00 86.25 182 LYS A C 1
ATOM 1405 O O . LYS A 1 182 ? -21.355 10.154 30.479 1.00 86.25 182 LYS A O 1
ATOM 1410 N N . MET A 1 183 ? -20.795 11.853 29.111 1.00 88.19 183 MET A N 1
ATOM 1411 C CA . MET A 1 183 ? -19.878 12.506 30.051 1.00 88.19 183 MET A CA 1
ATOM 1412 C C . MET A 1 183 ? -20.605 12.988 31.314 1.00 88.19 183 MET A C 1
ATOM 1414 O O . MET A 1 183 ? -20.112 12.748 32.419 1.00 88.19 183 MET A O 1
ATOM 1418 N N . PHE A 1 184 ? -21.801 13.573 31.182 1.00 86.38 184 PHE A N 1
ATOM 1419 C CA . PHE A 1 184 ? -22.626 13.992 32.321 1.00 86.38 184 PHE A CA 1
ATOM 1420 C C . PHE A 1 184 ? -23.134 12.797 33.146 1.00 86.38 184 PHE A C 1
ATOM 1422 O O . PHE A 1 184 ? -23.058 12.802 34.377 1.00 86.38 184 PHE A O 1
ATOM 1429 N N . ALA A 1 185 ? -23.614 11.735 32.496 1.00 82.19 185 ALA A N 1
ATOM 1430 C CA . ALA A 1 185 ? -24.174 10.574 33.183 1.00 82.19 185 ALA A CA 1
ATOM 1431 C C . ALA A 1 185 ? -23.107 9.728 33.903 1.00 82.19 185 ALA A C 1
ATOM 1433 O O . ALA A 1 185 ? -23.247 9.417 35.093 1.00 82.19 185 ALA A O 1
ATOM 1434 N N . LEU A 1 186 ? -22.025 9.365 33.208 1.00 79.81 186 LEU A N 1
ATOM 1435 C CA . LEU A 1 186 ? -20.973 8.471 33.712 1.00 79.81 186 LEU A CA 1
ATOM 1436 C C . LEU A 1 186 ? -19.920 9.217 34.545 1.00 79.81 186 LEU A C 1
ATOM 1438 O O . LEU A 1 186 ? -19.342 8.643 35.471 1.00 79.81 186 LEU A O 1
ATOM 1442 N N . GLY A 1 187 ? -19.731 10.510 34.280 1.00 83.81 187 GLY A N 1
ATOM 1443 C CA . GLY A 1 187 ? -18.633 11.320 34.798 1.00 83.81 187 GLY A CA 1
ATOM 1444 C C . GLY A 1 187 ? -17.393 11.242 33.902 1.00 83.81 187 GLY A C 1
ATOM 1445 O O . GLY A 1 187 ? -17.059 10.184 33.366 1.00 83.81 187 GLY A O 1
ATOM 1446 N N . VAL A 1 188 ? -16.677 12.362 33.796 1.00 86.06 188 VAL A N 1
ATOM 1447 C CA . VAL A 1 188 ? -15.526 12.564 32.895 1.00 86.06 188 VAL A CA 1
ATOM 1448 C C . VAL A 1 188 ? -14.459 11.470 33.044 1.00 86.06 188 VAL A C 1
ATOM 1450 O O . VAL A 1 188 ? -14.057 10.858 32.059 1.00 86.06 188 VAL A O 1
ATOM 1453 N N . LYS A 1 189 ? -14.061 11.132 34.280 1.00 85.94 189 LYS A N 1
ATOM 1454 C CA . LYS A 1 189 ? -13.031 10.105 34.537 1.00 85.94 189 LYS A CA 1
ATOM 1455 C C . LYS A 1 189 ? -13.428 8.714 34.026 1.00 85.94 189 LYS A C 1
ATOM 1457 O O . LYS A 1 189 ? -12.615 8.030 33.416 1.00 85.94 189 LYS A O 1
ATOM 1462 N N . LYS A 1 190 ? -14.679 8.292 34.249 1.00 85.50 190 LYS A N 1
ATOM 1463 C CA . LYS A 1 190 ? -15.171 6.980 33.787 1.00 85.50 190 LYS A CA 1
ATOM 1464 C C . LYS A 1 190 ? -15.403 6.952 32.278 1.00 85.50 190 LYS A C 1
ATOM 1466 O O . LYS A 1 190 ? -15.258 5.897 31.670 1.00 85.50 190 LYS A O 1
ATOM 1471 N N . TYR A 1 191 ? -15.752 8.093 31.685 1.00 86.56 191 TYR A N 1
ATOM 1472 C CA . TYR A 1 191 ? -15.912 8.223 30.241 1.00 86.56 191 TYR A CA 1
ATOM 1473 C C . TYR A 1 191 ? -14.582 7.984 29.513 1.00 86.56 191 TYR A C 1
ATOM 1475 O O . TYR A 1 191 ? -14.512 7.091 28.672 1.00 86.56 191 TYR A O 1
ATOM 1483 N N . PHE A 1 192 ? -13.523 8.703 29.903 1.00 88.44 192 PHE A N 1
ATOM 1484 C CA . PHE A 1 192 ? -12.204 8.606 29.266 1.00 88.44 192 PHE A CA 1
ATOM 1485 C C . PHE A 1 192 ? -11.416 7.340 29.625 1.00 88.44 192 PHE A C 1
ATOM 1487 O O . PHE A 1 192 ? -10.530 6.948 28.875 1.00 88.44 192 PHE A O 1
ATOM 1494 N N . ALA A 1 193 ? -11.765 6.648 30.714 1.00 85.12 193 ALA A N 1
ATOM 1495 C CA . ALA A 1 193 ? -11.185 5.341 31.032 1.00 85.12 193 ALA A CA 1
ATOM 1496 C C . ALA A 1 193 ? -11.591 4.232 30.035 1.00 85.12 193 ALA A C 1
ATOM 1498 O O . ALA A 1 193 ? -10.946 3.189 29.975 1.00 85.12 193 ALA A O 1
ATOM 1499 N N . SER A 1 194 ? -12.667 4.428 29.263 1.00 82.62 194 SER A N 1
ATOM 1500 C CA . SER A 1 194 ? -13.101 3.482 28.230 1.00 82.62 194 SER A CA 1
ATOM 1501 C C . SER A 1 194 ? -12.521 3.872 26.870 1.00 82.62 194 SER A C 1
ATOM 1503 O O . SER A 1 194 ? -12.940 4.874 26.288 1.00 82.62 194 SER A O 1
ATOM 1505 N N . GLY A 1 195 ? -11.621 3.047 26.319 1.00 83.06 195 GLY A N 1
ATOM 1506 C CA . GLY A 1 195 ? -11.004 3.285 25.003 1.00 83.06 195 GLY A CA 1
ATOM 1507 C C . GLY A 1 195 ? -12.017 3.469 23.863 1.00 83.06 195 GLY A C 1
ATOM 1508 O O . GLY A 1 195 ? -11.813 4.287 22.972 1.00 83.06 195 GLY A O 1
ATOM 1509 N N . TRP A 1 196 ? -13.171 2.800 23.938 1.00 83.75 196 TRP A N 1
ATOM 1510 C CA . TRP A 1 196 ? -14.243 2.920 22.943 1.00 83.75 196 TRP A CA 1
ATOM 1511 C C . TRP A 1 196 ? -14.948 4.280 22.968 1.00 83.75 196 TRP A C 1
ATOM 1513 O O . TRP A 1 196 ? -15.268 4.834 21.919 1.00 83.75 196 TRP A O 1
ATOM 1523 N N . ASN A 1 197 ? -15.157 4.842 24.161 1.00 86.56 197 ASN A N 1
ATOM 1524 C CA . ASN A 1 197 ? -15.742 6.176 24.311 1.00 86.56 197 ASN A CA 1
ATOM 1525 C C . ASN A 1 197 ? -14.722 7.272 23.971 1.00 86.56 197 ASN A C 1
ATOM 1527 O O . ASN A 1 197 ? -15.099 8.315 23.440 1.00 86.56 197 ASN A O 1
ATOM 1531 N N . LEU A 1 198 ? -13.434 7.027 24.250 1.00 88.19 198 LEU A N 1
ATOM 1532 C CA . LEU A 1 198 ? -12.338 7.899 23.833 1.00 88.19 198 LEU A CA 1
ATOM 1533 C C . LEU A 1 198 ? -12.254 7.979 22.301 1.00 88.19 198 LEU A C 1
ATOM 1535 O O . LEU A 1 198 ? -12.211 9.079 21.762 1.00 88.19 198 LEU A O 1
ATOM 1539 N N . MET A 1 199 ? -12.305 6.844 21.598 1.00 84.00 199 MET A N 1
ATOM 1540 C CA . MET A 1 199 ? -12.315 6.814 20.130 1.00 84.00 199 MET A CA 1
ATOM 1541 C C . MET A 1 199 ? -13.513 7.581 19.551 1.00 84.00 199 MET A C 1
ATOM 1543 O O . MET A 1 199 ? -13.350 8.410 18.658 1.00 84.00 199 MET A O 1
ATOM 1547 N N . ASP A 1 200 ? -14.717 7.347 20.081 1.00 86.56 200 ASP A N 1
ATOM 1548 C CA . ASP A 1 200 ? -15.928 8.050 19.644 1.00 86.56 200 ASP A CA 1
ATOM 1549 C C . ASP A 1 200 ? -15.806 9.573 19.835 1.00 86.56 200 ASP A C 1
ATOM 1551 O O . ASP A 1 200 ? -16.099 10.346 18.915 1.00 86.56 200 ASP A O 1
ATOM 1555 N N . PHE A 1 201 ? -15.273 9.990 20.991 1.00 89.12 201 PHE A N 1
ATOM 1556 C CA . PHE A 1 201 ? -14.996 11.388 21.320 1.00 89.12 201 PHE A CA 1
ATOM 1557 C C . PHE A 1 201 ? -13.982 12.027 20.373 1.00 89.12 201 PHE A C 1
ATOM 1559 O O . PHE A 1 201 ? -14.236 13.125 19.890 1.00 89.12 201 PHE A O 1
ATOM 1566 N N . VAL A 1 202 ? -12.876 11.346 20.058 1.00 88.44 202 VAL A N 1
ATOM 1567 C CA . VAL A 1 202 ? -11.870 11.844 19.103 1.00 88.44 202 VAL A CA 1
ATOM 1568 C C . VAL A 1 202 ? -12.507 12.101 17.736 1.00 88.44 202 VAL A C 1
ATOM 1570 O O . VAL A 1 202 ? -12.298 13.163 17.154 1.00 88.44 202 VAL A O 1
ATOM 1573 N N . ILE A 1 203 ? -13.358 11.191 17.253 1.00 86.31 203 ILE A N 1
ATOM 1574 C CA . ILE A 1 203 ? -14.052 11.368 15.968 1.00 86.31 203 ILE A CA 1
ATOM 1575 C C . ILE A 1 203 ? -15.039 12.552 16.028 1.00 86.31 203 ILE A C 1
ATOM 1577 O O . ILE A 1 203 ? -15.130 13.317 15.067 1.00 86.31 203 ILE A O 1
ATOM 1581 N N . VAL A 1 204 ? -15.768 12.743 17.142 1.00 89.50 204 VAL A N 1
ATOM 1582 C CA . VAL A 1 204 ? -16.661 13.912 17.317 1.00 89.50 204 VAL A CA 1
ATOM 1583 C C . VAL A 1 204 ? -15.835 15.195 17.324 1.00 89.50 204 VAL A C 1
ATOM 1585 O O . VAL A 1 204 ? -16.209 16.162 16.671 1.00 89.50 204 VAL A O 1
ATOM 1588 N N . PHE A 1 205 ? -14.719 15.198 18.049 1.00 89.06 205 PHE A N 1
ATOM 1589 C CA . PHE A 1 205 ? -13.863 16.360 18.243 1.00 89.06 205 PHE A CA 1
ATOM 1590 C C . PHE A 1 205 ? -13.225 16.829 16.932 1.00 89.06 205 PHE A C 1
ATOM 1592 O O . PHE A 1 205 ? -13.332 18.005 16.594 1.00 89.06 205 PHE A O 1
ATOM 1599 N N . ILE A 1 206 ? -12.658 15.909 16.143 1.00 86.62 206 ILE A N 1
ATOM 1600 C CA . ILE A 1 206 ? -12.123 16.213 14.804 1.00 86.62 206 ILE A CA 1
ATOM 1601 C C . ILE A 1 206 ? -13.238 16.740 13.890 1.00 86.62 206 ILE A C 1
ATOM 1603 O O . ILE A 1 206 ? -13.054 17.739 13.196 1.00 86.62 206 ILE A O 1
ATOM 1607 N N . GLY A 1 207 ? -14.421 16.114 13.921 1.00 86.62 207 GLY A N 1
ATOM 1608 C CA . GLY A 1 207 ? -15.581 16.569 13.151 1.00 86.62 207 GLY A CA 1
ATOM 1609 C C . GLY A 1 207 ? -16.058 17.973 13.540 1.00 86.62 207 GLY A C 1
ATOM 1610 O O . GLY A 1 207 ? -16.398 18.764 12.662 1.00 86.62 207 GLY A O 1
ATOM 1611 N N . ALA A 1 208 ? -16.043 18.298 14.834 1.00 87.88 208 ALA A N 1
ATOM 1612 C CA . ALA A 1 208 ? -16.421 19.608 15.355 1.00 87.88 208 ALA A CA 1
ATOM 1613 C C . ALA A 1 208 ? -15.414 20.693 14.956 1.00 87.88 208 ALA A C 1
ATOM 1615 O O . ALA A 1 208 ? -15.827 21.750 14.485 1.00 87.88 208 ALA A O 1
ATOM 1616 N N . ILE A 1 209 ? -14.109 20.419 15.067 1.00 86.06 209 ILE A N 1
ATOM 1617 C CA . ILE A 1 209 ? -13.055 21.329 14.591 1.00 86.06 209 ILE A CA 1
ATOM 1618 C C . ILE A 1 209 ? -13.216 21.593 13.090 1.00 86.06 209 ILE A C 1
ATOM 1620 O O . ILE A 1 209 ? -13.178 22.746 12.665 1.00 86.06 209 ILE A O 1
ATOM 1624 N N . GLY A 1 210 ? -13.462 20.544 12.298 1.00 82.25 210 GLY A N 1
ATOM 1625 C CA . GLY A 1 210 ? -13.719 20.668 10.864 1.00 82.25 210 GLY A CA 1
ATOM 1626 C C . GLY A 1 210 ? -14.911 21.571 10.545 1.00 82.25 210 GLY A C 1
ATOM 1627 O O . GLY A 1 210 ? -14.788 22.470 9.718 1.00 82.25 210 GLY A O 1
ATOM 1628 N N . ALA A 1 211 ? -16.036 21.377 11.236 1.00 81.88 211 ALA A N 1
ATOM 1629 C CA . ALA A 1 211 ? -17.232 22.197 11.049 1.00 81.88 211 ALA A CA 1
ATOM 1630 C C . ALA A 1 211 ? -17.012 23.665 11.459 1.00 81.88 211 ALA A C 1
ATOM 1632 O O . ALA A 1 211 ? -17.446 24.570 10.751 1.00 81.88 211 ALA A O 1
ATOM 1633 N N . ILE A 1 212 ? -16.314 23.916 12.574 1.00 82.75 212 ILE A N 1
ATOM 1634 C CA . ILE A 1 212 ? -16.001 25.275 13.048 1.00 82.75 212 ILE A CA 1
ATOM 1635 C C . ILE A 1 212 ? -15.095 26.004 12.052 1.00 82.75 212 ILE A C 1
ATOM 1637 O O . ILE A 1 212 ? -15.334 27.172 11.751 1.00 82.75 212 ILE A O 1
ATOM 1641 N N . LEU A 1 213 ? -14.077 25.323 11.518 1.00 80.75 213 LEU A N 1
ATOM 1642 C CA . LEU A 1 213 ? -13.173 25.916 10.534 1.00 80.75 213 LEU A CA 1
ATOM 1643 C C . LEU A 1 213 ? -13.905 26.275 9.236 1.00 80.75 213 LEU A C 1
ATOM 1645 O O . LEU A 1 213 ? -13.708 27.372 8.718 1.00 80.75 213 LEU A O 1
ATOM 1649 N N . GLU A 1 214 ? -14.818 25.418 8.780 1.00 76.25 214 GLU A N 1
ATOM 1650 C CA . GLU A 1 214 ? -15.664 25.663 7.605 1.00 76.25 214 GLU A CA 1
ATOM 1651 C C . GLU A 1 214 ? -16.641 26.837 7.817 1.00 76.25 214 GLU A C 1
ATOM 1653 O O . GLU A 1 214 ? -16.824 27.657 6.921 1.00 76.25 214 GLU A O 1
ATOM 1658 N N . LEU A 1 215 ? -17.196 26.985 9.026 1.00 74.06 215 LEU A N 1
ATOM 1659 C CA . LEU A 1 215 ? -18.051 28.117 9.414 1.00 74.06 215 LEU A CA 1
ATOM 1660 C C . LEU A 1 215 ? -17.283 29.439 9.564 1.00 74.06 215 LEU A C 1
ATOM 1662 O O . LEU A 1 215 ? -17.843 30.504 9.318 1.00 74.06 215 LEU A O 1
ATOM 1666 N N . SER A 1 216 ? -16.014 29.389 9.979 1.00 76.19 216 SER A N 1
ATOM 1667 C CA . SER A 1 216 ? -15.199 30.585 10.240 1.00 76.19 216 SER A CA 1
ATOM 1668 C C . SER A 1 216 ? -14.723 31.313 8.978 1.00 76.19 216 SER A C 1
ATOM 1670 O O . SER A 1 216 ? -14.123 32.380 9.085 1.00 76.19 216 SER A O 1
ATOM 1672 N N . GLY A 1 217 ? -14.935 30.737 7.787 1.00 69.12 217 G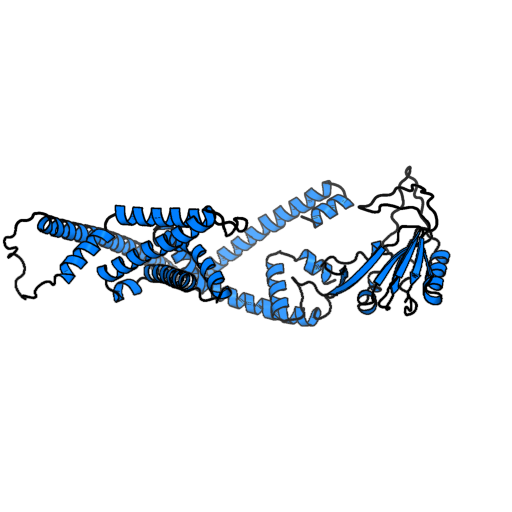LY A N 1
ATOM 1673 C CA . GLY A 1 217 ? -14.439 31.288 6.521 1.00 69.12 217 GLY A CA 1
ATOM 1674 C C . GLY A 1 217 ? -12.907 31.355 6.423 1.00 69.12 217 GLY A C 1
ATOM 1675 O O . GLY A 1 217 ? -12.377 31.920 5.469 1.00 69.12 217 GLY A O 1
ATOM 1676 N N . SER A 1 218 ? -12.185 30.792 7.401 1.00 61.75 218 SER A N 1
ATOM 1677 C CA . SER A 1 218 ? -10.725 30.778 7.447 1.00 61.75 218 SER A CA 1
ATOM 1678 C C . SER A 1 218 ? -10.182 29.847 6.365 1.00 61.75 218 SER A C 1
ATOM 1680 O O . SER A 1 218 ? -10.363 28.630 6.402 1.00 61.75 218 SER A O 1
ATOM 1682 N N . ALA A 1 219 ? -9.508 30.444 5.383 1.00 50.38 219 ALA A N 1
ATOM 1683 C CA . ALA A 1 219 ? -9.018 29.826 4.157 1.00 50.38 219 ALA A CA 1
ATOM 1684 C C . ALA A 1 219 ? -7.804 28.887 4.342 1.00 50.38 219 ALA A C 1
ATOM 1686 O O . ALA A 1 219 ? -6.941 28.809 3.470 1.00 50.38 219 ALA A O 1
ATOM 1687 N N . THR A 1 220 ? -7.719 28.107 5.422 1.00 56.28 220 THR A N 1
ATOM 1688 C CA . THR A 1 220 ? -6.808 26.947 5.462 1.00 56.28 220 THR A CA 1
ATOM 1689 C C . THR A 1 220 ? -7.438 25.762 4.714 1.00 56.28 220 THR A C 1
ATOM 1691 O O . THR A 1 220 ? -7.718 24.699 5.270 1.00 56.28 220 THR A O 1
ATOM 1694 N N . MET A 1 221 ? -7.659 25.944 3.403 1.00 55.34 221 MET A N 1
ATOM 1695 C CA . MET A 1 221 ? -8.338 24.991 2.506 1.00 55.34 221 MET A CA 1
ATOM 1696 C C . MET A 1 221 ? -7.675 23.605 2.446 1.00 55.34 221 MET A C 1
ATOM 1698 O O . MET A 1 221 ? -8.342 22.633 2.098 1.00 55.34 221 MET A O 1
ATOM 1702 N N . GLN A 1 222 ? -6.394 23.470 2.803 1.00 61.72 222 GLN A N 1
ATOM 1703 C CA . GLN A 1 222 ? -5.707 22.171 2.802 1.00 61.72 222 GLN A CA 1
ATOM 1704 C C . GLN A 1 222 ? -5.971 21.352 4.078 1.00 61.72 222 GLN A C 1
ATOM 1706 O O . GLN A 1 222 ? -6.261 20.159 3.986 1.00 61.72 222 GLN A O 1
ATOM 1711 N N . ALA A 1 223 ? -5.962 21.979 5.260 1.00 60.22 223 ALA A N 1
ATOM 1712 C CA . ALA A 1 223 ? -6.217 21.284 6.527 1.00 60.22 223 ALA A CA 1
ATOM 1713 C C . ALA A 1 223 ? -7.700 20.904 6.693 1.00 60.22 223 ALA A C 1
ATOM 1715 O O . ALA A 1 223 ? -8.025 19.835 7.208 1.00 60.22 223 ALA A O 1
ATOM 1716 N N . ALA A 1 224 ? -8.618 21.737 6.192 1.00 63.12 224 ALA A N 1
ATOM 1717 C CA . ALA A 1 224 ? -10.041 21.405 6.176 1.00 63.12 224 ALA A CA 1
ATOM 1718 C C . ALA A 1 224 ? -10.348 20.189 5.281 1.00 63.12 224 ALA A C 1
ATOM 1720 O O . ALA A 1 224 ? -11.206 19.375 5.623 1.00 63.12 224 ALA A O 1
ATOM 1721 N N . ARG A 1 225 ? -9.616 20.020 4.168 1.00 67.38 225 ARG A N 1
ATOM 1722 C CA . ARG A 1 225 ? -9.762 18.866 3.266 1.00 67.38 225 ARG A CA 1
ATOM 1723 C C . ARG A 1 225 ? -9.300 17.562 3.914 1.00 67.38 225 ARG A C 1
ATOM 1725 O O . ARG A 1 225 ? -10.036 16.583 3.844 1.00 67.38 225 ARG A O 1
ATOM 1732 N N . SER A 1 226 ? -8.156 17.547 4.599 1.00 71.06 226 SER A N 1
ATOM 1733 C CA . SER A 1 226 ? -7.671 16.331 5.274 1.00 71.06 226 SER A CA 1
ATOM 1734 C C . SER A 1 226 ? -8.561 15.911 6.450 1.00 71.06 226 SER A C 1
ATOM 1736 O O . SER A 1 226 ? -8.781 14.720 6.663 1.00 71.06 226 SER A O 1
ATOM 1738 N N . MET A 1 227 ? -9.169 16.866 7.165 1.00 71.25 227 MET A N 1
ATOM 1739 C CA . MET A 1 227 ? -10.139 16.567 8.228 1.00 71.25 227 MET A CA 1
ATOM 1740 C C . MET A 1 227 ? -11.413 15.873 7.722 1.00 71.25 227 MET A C 1
ATOM 1742 O O . MET A 1 227 ? -12.022 15.096 8.461 1.00 71.25 227 MET A O 1
ATOM 1746 N N . ARG A 1 228 ? -11.813 16.106 6.464 1.00 72.69 228 ARG A N 1
ATOM 1747 C CA . ARG A 1 228 ? -12.961 15.415 5.851 1.00 72.69 228 ARG A CA 1
ATOM 1748 C C . ARG A 1 228 ? -12.685 13.920 5.664 1.00 72.69 228 ARG A C 1
ATOM 1750 O O . ARG A 1 228 ? -13.600 13.128 5.877 1.00 72.69 228 ARG A O 1
ATOM 1757 N N . SER A 1 229 ? -11.438 13.516 5.405 1.00 77.88 229 SER A N 1
ATOM 1758 C CA . SER A 1 229 ? -11.051 12.101 5.275 1.00 77.88 229 SER A CA 1
ATOM 1759 C C . SER A 1 229 ? -11.295 11.296 6.556 1.00 77.88 229 SER A C 1
ATOM 1761 O O . SER A 1 229 ? -11.675 10.130 6.494 1.00 77.88 229 SER A O 1
ATOM 1763 N N . PHE A 1 230 ? -11.197 11.920 7.737 1.00 77.25 230 PHE A N 1
ATOM 1764 C CA . PHE A 1 230 ? -11.497 11.252 9.011 1.00 77.25 230 PHE A CA 1
ATOM 1765 C C . PHE A 1 230 ? -12.986 10.913 9.190 1.00 77.25 230 PHE A C 1
ATOM 1767 O O . PHE A 1 230 ? -13.320 10.077 10.031 1.00 77.25 230 PHE A O 1
ATOM 1774 N N . ARG A 1 231 ? -13.902 11.482 8.384 1.00 76.06 231 ARG A N 1
ATOM 1775 C CA . ARG A 1 231 ? -15.316 11.053 8.359 1.00 76.06 231 ARG A CA 1
ATOM 1776 C C . ARG A 1 231 ? -15.444 9.591 7.904 1.00 76.06 231 ARG A C 1
ATOM 1778 O O . ARG A 1 231 ? -16.363 8.911 8.358 1.00 76.06 231 ARG A O 1
ATOM 1785 N N . ALA A 1 232 ? -14.483 9.074 7.129 1.00 78.75 232 ALA A N 1
ATOM 1786 C CA . ALA A 1 232 ? -14.406 7.660 6.755 1.00 78.75 232 ALA A CA 1
ATOM 1787 C C . ALA A 1 232 ? -14.151 6.721 7.949 1.00 78.75 232 ALA A C 1
ATOM 1789 O O . ALA A 1 232 ? -14.389 5.525 7.835 1.00 78.75 232 ALA A O 1
ATOM 1790 N N . LEU A 1 233 ? -13.743 7.242 9.117 1.00 80.38 233 LEU A N 1
ATOM 1791 C CA . LEU A 1 233 ? -13.606 6.461 10.352 1.00 80.38 233 LEU A CA 1
ATOM 1792 C C . LEU A 1 233 ? -14.931 6.285 11.109 1.00 80.38 233 LEU A C 1
ATOM 1794 O O . LEU A 1 233 ? -14.983 5.527 12.073 1.00 80.38 233 LEU A O 1
ATOM 1798 N N . ARG A 1 234 ? -16.030 6.942 10.706 1.00 77.06 234 ARG A N 1
ATOM 1799 C CA . ARG A 1 234 ? -17.349 6.791 11.359 1.00 77.06 234 ARG A CA 1
ATOM 1800 C C . ARG A 1 234 ? -17.834 5.332 11.470 1.00 77.06 234 ARG A C 1
ATOM 1802 O O . ARG A 1 234 ? -18.363 5.004 12.534 1.00 77.06 234 ARG A O 1
ATOM 1809 N N . PRO A 1 235 ? -17.620 4.429 10.488 1.00 77.19 235 PRO A N 1
ATOM 1810 C CA . PRO A 1 235 ? -17.937 3.005 10.628 1.00 77.19 235 PRO A CA 1
ATOM 1811 C C . PRO A 1 235 ? -17.253 2.331 11.829 1.00 77.19 235 PRO A C 1
ATOM 1813 O O . PRO A 1 235 ? -17.819 1.406 12.413 1.00 77.19 235 PRO A O 1
ATOM 1816 N N . MET A 1 236 ? -16.106 2.842 12.301 1.00 78.25 236 MET A N 1
ATOM 1817 C CA . MET A 1 236 ? -15.455 2.352 13.528 1.00 78.25 236 MET A CA 1
ATOM 1818 C C . MET A 1 236 ? -16.333 2.531 14.772 1.00 78.25 236 MET A C 1
ATOM 1820 O O . MET A 1 236 ? -16.246 1.754 15.721 1.00 78.25 236 MET A O 1
ATOM 1824 N N . ARG A 1 237 ? -17.243 3.512 14.776 1.00 78.94 237 ARG A N 1
ATOM 1825 C CA . ARG A 1 237 ? -18.231 3.676 15.854 1.00 78.94 237 ARG A CA 1
ATOM 1826 C C . ARG A 1 237 ? -19.249 2.545 15.878 1.00 78.94 237 ARG A C 1
ATOM 1828 O O . ARG A 1 237 ? -19.735 2.193 16.950 1.00 78.94 237 ARG A O 1
ATOM 1835 N N . MET A 1 238 ? -19.571 1.977 14.716 1.00 75.56 238 MET A N 1
ATOM 1836 C CA . MET A 1 238 ? -20.419 0.791 14.624 1.00 75.56 238 MET A CA 1
ATOM 1837 C C . MET A 1 238 ? -19.673 -0.430 15.164 1.00 75.56 238 MET A C 1
ATOM 1839 O O . MET A 1 238 ? -20.234 -1.193 15.949 1.00 75.56 238 MET A O 1
ATOM 1843 N N . ALA A 1 239 ? -18.382 -0.549 14.840 1.00 72.69 239 ALA A N 1
ATOM 1844 C CA . ALA A 1 239 ? -17.514 -1.596 15.370 1.00 72.69 239 ALA A CA 1
ATOM 1845 C C . ALA A 1 239 ? -17.412 -1.571 16.907 1.00 72.69 239 ALA A C 1
ATOM 1847 O O . ALA A 1 239 ? -17.420 -2.622 17.541 1.00 72.69 239 ALA A O 1
ATOM 1848 N N . ALA A 1 240 ? -17.416 -0.381 17.515 1.00 67.81 240 ALA A N 1
ATOM 1849 C CA . ALA A 1 240 ? -17.431 -0.208 18.970 1.00 67.81 240 ALA A CA 1
ATOM 1850 C C . ALA A 1 240 ? -18.720 -0.700 19.658 1.00 67.81 240 ALA A C 1
ATOM 1852 O O . ALA A 1 240 ? -18.716 -0.965 20.862 1.00 67.81 240 ALA A O 1
ATOM 1853 N N . ARG A 1 241 ? -19.832 -0.775 18.915 1.00 72.44 241 ARG A N 1
ATOM 1854 C CA . ARG A 1 241 ? -21.171 -1.108 19.435 1.00 72.44 241 ARG A CA 1
ATOM 1855 C C . ARG A 1 241 ? -21.595 -2.536 19.107 1.00 72.44 241 ARG A C 1
ATOM 1857 O O . ARG A 1 241 ? -22.364 -3.123 19.861 1.00 72.44 241 ARG A O 1
ATOM 1864 N N . ALA A 1 242 ? -21.090 -3.104 18.015 1.00 75.00 242 ALA A N 1
ATOM 1865 C CA . ALA A 1 242 ? -21.312 -4.499 17.667 1.00 75.00 242 ALA A CA 1
ATOM 1866 C C . ALA A 1 242 ? -20.438 -5.409 18.546 1.00 75.00 242 ALA A C 1
ATOM 1868 O O . ALA A 1 242 ? -19.218 -5.452 18.386 1.00 75.00 242 ALA A O 1
ATOM 1869 N N . GLU A 1 243 ? -21.067 -6.171 19.451 1.00 70.50 243 GLU A N 1
ATOM 1870 C CA . GLU A 1 243 ? -20.361 -7.105 20.346 1.00 70.50 243 GLU A CA 1
ATOM 1871 C C . GLU A 1 243 ? -19.470 -8.092 19.562 1.00 70.50 243 GLU A C 1
ATOM 1873 O O . GLU A 1 243 ? -18.360 -8.382 20.000 1.00 70.50 243 GLU A O 1
ATOM 1878 N N . GLY A 1 244 ? -19.902 -8.536 18.373 1.00 75.88 244 GLY A N 1
ATOM 1879 C CA . GLY A 1 244 ? -19.113 -9.415 17.500 1.00 75.88 244 GLY A CA 1
ATOM 1880 C C . GLY A 1 244 ? -17.864 -8.753 16.904 1.00 75.88 244 GLY A C 1
ATOM 1881 O O . GLY A 1 244 ? -16.781 -9.324 16.968 1.00 75.88 244 GLY A O 1
ATOM 1882 N N . MET A 1 245 ? -17.979 -7.525 16.385 1.00 77.81 245 MET A N 1
ATOM 1883 C CA . MET A 1 245 ? -16.848 -6.808 15.773 1.00 77.81 245 MET A CA 1
ATOM 1884 C C . MET A 1 245 ? -15.798 -6.406 16.815 1.00 77.81 245 MET A C 1
ATOM 1886 O O . MET A 1 245 ? -14.598 -6.434 16.546 1.00 77.81 245 MET A O 1
ATOM 1890 N N . ARG A 1 246 ? -16.241 -6.090 18.037 1.00 78.69 246 ARG A N 1
ATOM 1891 C CA . ARG A 1 246 ? -15.347 -5.808 19.160 1.00 78.69 246 ARG A CA 1
ATOM 1892 C C . ARG A 1 246 ? -14.415 -6.981 19.463 1.00 78.69 246 ARG A C 1
ATOM 1894 O O . ARG A 1 246 ? -13.234 -6.745 19.689 1.00 78.69 246 ARG A O 1
ATOM 1901 N N . ILE A 1 247 ? -14.934 -8.211 19.474 1.00 82.75 247 ILE A N 1
ATOM 1902 C CA . ILE A 1 247 ? -14.125 -9.409 19.744 1.00 82.75 247 ILE A CA 1
ATOM 1903 C C . ILE A 1 247 ? -13.053 -9.574 18.663 1.00 82.75 247 ILE A C 1
ATOM 1905 O O . ILE A 1 247 ? -11.905 -9.851 18.991 1.00 82.75 247 ILE A O 1
ATOM 1909 N N . VAL A 1 248 ? -13.407 -9.339 17.395 1.00 85.50 248 VAL A N 1
ATOM 1910 C CA . VAL A 1 248 ? -12.460 -9.411 16.271 1.00 85.50 248 VAL A CA 1
ATOM 1911 C C . VAL A 1 248 ? -11.353 -8.365 16.411 1.00 85.50 248 VAL A C 1
ATOM 1913 O O . VAL A 1 248 ? -10.180 -8.709 16.327 1.00 85.50 248 VAL A O 1
ATOM 1916 N N . ILE A 1 249 ? -11.696 -7.102 16.680 1.00 83.31 249 ILE A N 1
ATOM 1917 C CA . ILE A 1 249 ? -10.706 -6.024 16.851 1.00 83.31 249 ILE A CA 1
ATOM 1918 C C . ILE A 1 249 ? -9.806 -6.279 18.065 1.00 83.31 249 ILE A C 1
ATOM 1920 O O . ILE A 1 249 ? -8.600 -6.056 18.004 1.00 83.31 249 ILE A O 1
ATOM 1924 N N . GLU A 1 250 ? -10.376 -6.756 19.171 1.00 82.19 25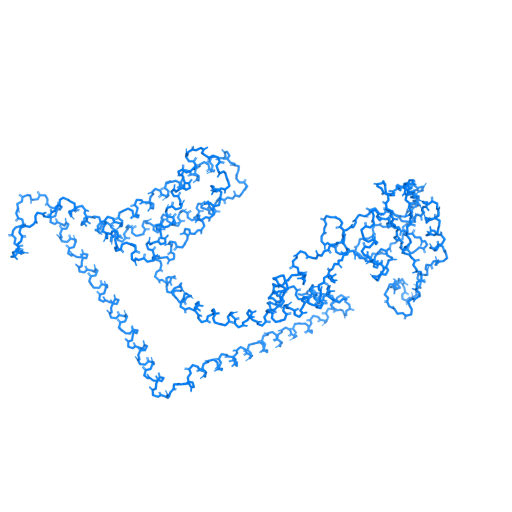0 GLU A N 1
ATOM 1925 C CA . GLU A 1 250 ? -9.612 -7.095 20.371 1.00 82.19 250 GLU A CA 1
ATOM 1926 C C . GLU A 1 250 ? -8.643 -8.257 20.104 1.00 82.19 250 GLU A C 1
ATOM 1928 O O . GLU A 1 250 ? -7.486 -8.180 20.511 1.00 82.19 250 GLU A O 1
ATOM 1933 N N . ALA A 1 251 ? -9.069 -9.276 19.352 1.00 86.06 251 ALA A N 1
ATOM 1934 C CA . ALA A 1 251 ? -8.198 -10.359 18.902 1.00 86.06 251 ALA A CA 1
ATOM 1935 C C . ALA A 1 251 ? -7.086 -9.861 17.960 1.00 86.06 251 ALA A C 1
ATOM 1937 O O . ALA A 1 251 ? -5.932 -10.248 18.129 1.00 86.06 251 ALA A O 1
ATOM 1938 N N . LEU A 1 252 ? -7.397 -8.952 17.024 1.00 89.31 252 LEU A N 1
ATOM 1939 C CA . LEU A 1 252 ? -6.399 -8.328 16.145 1.00 89.31 252 LEU A CA 1
ATOM 1940 C C . LEU A 1 252 ? -5.336 -7.576 16.953 1.00 89.31 252 LEU A C 1
ATOM 1942 O O . LEU A 1 252 ? -4.147 -7.790 16.740 1.00 89.31 252 LEU A O 1
ATOM 1946 N N . PHE A 1 253 ? -5.739 -6.747 17.922 1.00 86.06 253 PHE A N 1
ATOM 1947 C CA . PHE A 1 253 ? -4.786 -6.031 18.777 1.00 86.06 253 PHE A CA 1
ATOM 1948 C C . PHE A 1 253 ? -3.952 -6.965 19.656 1.00 86.06 253 PHE A C 1
ATOM 1950 O O . PHE A 1 253 ? -2.781 -6.680 19.893 1.00 86.06 253 PHE A O 1
ATOM 1957 N N . GLN A 1 254 ? -4.518 -8.084 20.113 1.00 85.44 254 GLN A N 1
ATOM 1958 C CA . GLN A 1 254 ? -3.761 -9.110 20.835 1.00 85.44 254 GLN A CA 1
ATOM 1959 C C . GLN A 1 254 ? -2.718 -9.804 19.944 1.00 85.44 254 GLN A C 1
ATOM 1961 O O . GLN A 1 254 ? -1.691 -10.240 20.457 1.00 85.44 254 GLN A O 1
ATOM 1966 N N . ALA A 1 255 ? -2.939 -9.857 18.626 1.00 88.62 255 ALA A N 1
ATOM 1967 C CA . ALA A 1 255 ? -1.991 -10.410 17.662 1.00 88.62 255 ALA A CA 1
ATOM 1968 C C . ALA A 1 255 ? -0.883 -9.422 17.237 1.00 88.62 255 ALA A C 1
ATOM 1970 O O . ALA A 1 255 ? 0.154 -9.857 16.743 1.00 88.62 255 ALA A O 1
ATOM 1971 N N . VAL A 1 256 ? -1.041 -8.109 17.453 1.00 91.88 256 VAL A N 1
ATOM 1972 C CA . VAL A 1 256 ? -0.038 -7.105 17.034 1.00 91.88 256 VAL A CA 1
ATOM 1973 C C . VAL A 1 256 ? 1.345 -7.326 17.676 1.00 91.88 256 VAL A C 1
ATOM 1975 O O . VAL A 1 256 ? 2.326 -7.332 16.932 1.00 91.88 256 VAL A O 1
ATOM 1978 N N . PRO A 1 257 ? 1.485 -7.538 19.004 1.00 90.25 257 PRO A N 1
ATOM 1979 C CA . PRO A 1 257 ? 2.800 -7.741 19.616 1.00 90.25 257 PRO A CA 1
ATOM 1980 C C . PRO A 1 257 ? 3.597 -8.936 19.058 1.00 90.25 257 PRO A C 1
ATOM 1982 O O . PRO A 1 257 ? 4.759 -8.730 18.706 1.00 90.25 257 PRO A O 1
ATOM 1985 N N . PRO A 1 258 ? 3.037 -10.161 18.922 1.00 87.50 258 PRO A N 1
ATOM 1986 C CA . PRO A 1 258 ? 3.789 -11.268 18.331 1.00 87.50 258 PRO A CA 1
ATOM 1987 C C . PRO A 1 258 ? 4.102 -11.042 16.845 1.00 87.50 258 PRO A C 1
ATOM 1989 O O . PRO A 1 258 ? 5.211 -11.356 16.417 1.00 87.50 258 PRO A O 1
ATOM 1992 N N . ILE A 1 259 ? 3.192 -10.427 16.074 1.00 91.38 259 ILE A N 1
ATOM 1993 C CA . ILE A 1 259 ? 3.456 -10.064 14.670 1.00 91.38 259 ILE A CA 1
ATOM 1994 C C . ILE A 1 259 ? 4.647 -9.103 14.570 1.00 91.38 259 ILE A C 1
ATOM 1996 O O . ILE A 1 259 ? 5.489 -9.266 13.693 1.00 91.38 259 ILE A O 1
ATOM 2000 N N . MET A 1 260 ? 4.760 -8.132 15.480 1.00 92.88 260 MET A N 1
ATOM 2001 C CA . MET A 1 260 ? 5.859 -7.163 15.485 1.00 92.88 260 MET A CA 1
ATOM 2002 C C . MET A 1 260 ? 7.228 -7.825 15.708 1.00 92.88 260 MET A C 1
ATOM 2004 O O . MET A 1 260 ? 8.208 -7.409 15.092 1.00 92.88 260 MET A O 1
ATOM 2008 N N . ASN A 1 261 ? 7.301 -8.877 16.532 1.00 90.31 261 ASN A N 1
ATOM 2009 C CA . ASN A 1 261 ? 8.541 -9.631 16.737 1.00 90.31 261 ASN A CA 1
ATOM 2010 C C . ASN A 1 261 ? 8.999 -10.318 15.442 1.00 90.31 261 ASN A C 1
ATOM 2012 O O . ASN A 1 261 ? 10.166 -10.216 15.070 1.00 90.31 261 ASN A O 1
ATOM 2016 N N . VAL A 1 262 ? 8.073 -10.971 14.731 1.00 91.19 262 VAL A N 1
ATOM 2017 C CA . VAL A 1 262 ? 8.359 -11.610 13.436 1.00 91.19 262 VAL A CA 1
ATOM 2018 C C . VAL A 1 262 ? 8.718 -10.557 12.387 1.00 91.19 262 VAL A C 1
ATOM 2020 O O . VAL A 1 262 ? 9.716 -10.700 11.685 1.00 91.19 262 VAL A O 1
ATOM 2023 N N . ALA A 1 263 ? 7.964 -9.456 12.329 1.00 92.06 263 ALA A N 1
ATOM 2024 C CA . ALA A 1 263 ? 8.210 -8.358 11.402 1.00 92.06 263 ALA A CA 1
ATOM 2025 C C . ALA A 1 263 ? 9.606 -7.744 11.583 1.00 92.06 263 ALA A C 1
ATOM 2027 O O . ALA A 1 263 ? 10.261 -7.441 10.591 1.00 92.06 263 ALA A O 1
ATOM 2028 N N . LEU A 1 264 ? 10.099 -7.606 12.819 1.00 93.94 264 LEU A N 1
ATOM 2029 C CA . LEU A 1 264 ? 11.453 -7.113 13.090 1.00 93.94 264 LEU A CA 1
ATOM 2030 C C . LEU A 1 264 ? 12.518 -8.030 12.478 1.00 93.94 264 LEU A C 1
ATOM 2032 O O . LEU A 1 264 ? 13.452 -7.547 11.837 1.00 93.94 264 LEU A O 1
ATOM 2036 N N . VAL A 1 265 ? 12.360 -9.347 12.632 1.00 93.75 265 VAL A N 1
ATOM 2037 C CA . VAL A 1 265 ? 13.265 -10.330 12.023 1.00 93.75 265 VAL A CA 1
ATOM 2038 C C . VAL A 1 265 ? 13.200 -10.243 10.494 1.00 93.75 265 VAL A C 1
ATOM 2040 O O . VAL A 1 265 ? 14.243 -10.172 9.848 1.00 93.75 265 VAL A O 1
ATOM 2043 N N . CYS A 1 266 ? 12.002 -10.159 9.906 1.00 93.12 266 CYS A N 1
ATOM 2044 C CA . CYS A 1 266 ? 11.834 -9.979 8.460 1.00 93.12 266 CYS A CA 1
ATOM 2045 C C . CYS A 1 266 ? 12.500 -8.691 7.949 1.00 93.12 266 CYS A C 1
ATOM 2047 O O . CYS A 1 266 ? 13.204 -8.725 6.944 1.00 93.12 266 CYS A O 1
ATOM 2049 N N . ILE A 1 267 ? 12.337 -7.570 8.660 1.00 94.00 267 ILE A N 1
ATOM 2050 C CA . ILE A 1 267 ? 12.970 -6.287 8.323 1.00 94.00 267 ILE A CA 1
ATOM 2051 C C . ILE A 1 267 ? 14.496 -6.406 8.344 1.00 94.00 267 ILE A C 1
ATOM 2053 O O . ILE A 1 267 ? 15.152 -5.860 7.460 1.00 94.00 267 ILE A O 1
ATOM 2057 N N . LEU A 1 268 ? 15.074 -7.135 9.304 1.00 95.19 268 LEU A N 1
ATOM 2058 C CA . LEU A 1 268 ? 16.518 -7.378 9.344 1.00 95.19 268 LEU A CA 1
ATOM 2059 C C . LEU A 1 268 ? 16.995 -8.163 8.113 1.00 95.19 268 LEU A C 1
ATOM 2061 O O . LEU A 1 268 ? 17.994 -7.787 7.500 1.00 95.19 268 LEU A O 1
ATOM 2065 N N . PHE A 1 269 ? 16.277 -9.218 7.717 1.00 94.69 269 PHE A N 1
ATOM 2066 C CA . PHE A 1 269 ? 16.602 -9.970 6.501 1.00 94.69 269 PHE A CA 1
ATOM 2067 C C . PHE A 1 269 ? 16.490 -9.103 5.243 1.00 94.69 269 PHE A C 1
ATOM 2069 O O . PHE A 1 269 ? 17.413 -9.092 4.427 1.00 94.69 269 PHE A O 1
ATOM 2076 N N . TYR A 1 270 ? 15.414 -8.322 5.109 1.00 94.44 270 TYR A N 1
ATOM 2077 C CA . TYR A 1 270 ? 15.259 -7.386 3.995 1.00 94.44 270 TYR A CA 1
ATOM 2078 C C . TYR A 1 270 ? 16.317 -6.288 3.996 1.00 94.44 270 TYR A C 1
ATOM 2080 O O . TYR A 1 270 ? 16.740 -5.873 2.925 1.00 94.44 270 TYR A O 1
ATOM 2088 N N . LEU A 1 271 ? 16.808 -5.850 5.156 1.00 95.38 271 LEU A N 1
ATOM 2089 C CA . LEU A 1 271 ? 17.916 -4.902 5.229 1.00 95.38 271 LEU A CA 1
ATOM 2090 C C . LEU A 1 271 ? 19.217 -5.516 4.694 1.00 95.38 271 LEU A C 1
ATOM 2092 O O . LEU A 1 271 ? 19.907 -4.878 3.904 1.00 95.38 271 LEU A O 1
ATOM 2096 N N . ILE A 1 272 ? 19.545 -6.753 5.085 1.00 95.88 272 ILE A N 1
ATOM 2097 C CA . ILE A 1 272 ? 20.764 -7.443 4.629 1.00 95.88 272 ILE A CA 1
ATOM 2098 C C . ILE A 1 272 ? 20.738 -7.623 3.107 1.00 95.88 272 ILE A C 1
ATOM 2100 O O . ILE A 1 272 ? 21.662 -7.191 2.413 1.00 95.88 272 ILE A O 1
ATOM 2104 N N . PHE A 1 273 ? 19.663 -8.213 2.576 1.00 94.94 273 PHE A N 1
ATOM 2105 C CA . PHE A 1 273 ? 19.504 -8.378 1.131 1.00 94.94 273 PHE A CA 1
ATOM 2106 C C . PHE A 1 273 ? 19.330 -7.038 0.416 1.00 94.94 273 PHE A C 1
ATOM 2108 O O . PHE A 1 273 ? 19.762 -6.894 -0.723 1.00 94.94 273 PHE A O 1
ATOM 2115 N N . GLY A 1 274 ? 18.770 -6.034 1.089 1.00 95.31 274 GLY A N 1
ATOM 2116 C CA . GLY A 1 274 ? 18.590 -4.695 0.549 1.00 95.31 274 GLY A CA 1
ATOM 2117 C C . GLY A 1 274 ? 19.918 -3.976 0.326 1.00 95.31 274 GLY A C 1
ATOM 2118 O O . GLY A 1 274 ? 20.121 -3.360 -0.721 1.00 95.31 274 GLY A O 1
ATOM 2119 N N . ILE A 1 275 ? 20.861 -4.103 1.264 1.00 95.62 275 ILE A N 1
ATOM 2120 C CA . ILE A 1 275 ? 22.233 -3.596 1.111 1.00 95.62 275 ILE A CA 1
ATOM 2121 C C . ILE A 1 275 ? 22.958 -4.348 -0.012 1.00 95.62 275 ILE A C 1
ATOM 2123 O O . ILE A 1 275 ? 23.652 -3.727 -0.818 1.00 95.62 275 ILE A O 1
ATOM 2127 N N . LEU A 1 276 ? 22.780 -5.672 -0.100 1.00 94.62 276 LEU A N 1
ATOM 2128 C CA . LEU A 1 276 ? 23.338 -6.468 -1.195 1.00 94.62 276 LEU A CA 1
ATOM 2129 C C . LEU A 1 276 ? 22.797 -5.997 -2.555 1.00 94.62 276 LEU A C 1
ATOM 2131 O O . LEU A 1 276 ? 23.581 -5.722 -3.459 1.00 94.62 276 LEU A O 1
ATOM 2135 N N . GLY A 1 277 ? 21.477 -5.850 -2.682 1.00 92.00 277 GLY A N 1
ATOM 2136 C CA . GLY A 1 277 ? 20.820 -5.373 -3.896 1.00 92.00 277 GLY A CA 1
ATOM 2137 C C . GLY A 1 277 ? 21.264 -3.964 -4.289 1.00 92.00 277 GLY A C 1
ATOM 2138 O O . GLY A 1 277 ? 21.554 -3.725 -5.457 1.00 92.00 277 GLY A O 1
ATOM 2139 N N . LEU A 1 278 ? 21.418 -3.057 -3.318 1.00 93.00 278 LEU A N 1
ATOM 2140 C CA . LEU A 1 278 ? 21.952 -1.715 -3.562 1.00 93.00 278 LEU A CA 1
ATOM 2141 C C . LEU A 1 278 ? 23.356 -1.786 -4.164 1.00 93.00 278 LEU A C 1
ATOM 2143 O O . LEU A 1 278 ? 23.600 -1.221 -5.225 1.00 93.00 278 LEU A O 1
ATOM 2147 N N . ASN A 1 279 ? 24.269 -2.539 -3.550 1.00 92.06 279 ASN A N 1
ATOM 2148 C CA . ASN A 1 279 ? 25.640 -2.649 -4.054 1.00 92.06 279 ASN A CA 1
ATOM 2149 C C . ASN A 1 279 ? 25.719 -3.304 -5.443 1.00 92.06 279 ASN A C 1
ATOM 2151 O O . ASN A 1 279 ? 26.624 -2.998 -6.218 1.00 92.06 279 ASN A O 1
ATOM 2155 N N . LEU A 1 280 ? 24.791 -4.206 -5.769 1.00 91.06 280 LEU A N 1
ATOM 2156 C CA . LEU A 1 280 ? 24.780 -4.902 -7.054 1.00 91.06 280 LEU A CA 1
ATOM 2157 C C . LEU A 1 280 ? 24.121 -4.093 -8.176 1.00 91.06 280 LEU A C 1
ATOM 2159 O O . LEU A 1 280 ? 24.604 -4.156 -9.310 1.00 91.06 280 LEU A O 1
ATOM 2163 N N . PHE A 1 281 ? 23.051 -3.351 -7.881 1.00 90.25 281 PHE A N 1
ATOM 2164 C CA . PHE A 1 281 ? 22.148 -2.778 -8.887 1.00 90.25 281 PHE A CA 1
ATOM 2165 C C . PHE A 1 281 ? 22.020 -1.248 -8.847 1.00 90.25 281 PHE A C 1
ATOM 2167 O O . PHE A 1 281 ? 21.325 -0.688 -9.699 1.00 90.25 281 PHE A O 1
ATOM 2174 N N . MET A 1 282 ? 22.696 -0.554 -7.925 1.00 90.00 282 MET A N 1
ATOM 2175 C CA . MET A 1 282 ? 22.719 0.913 -7.892 1.00 90.00 282 MET A CA 1
ATOM 2176 C C . MET A 1 282 ? 23.144 1.479 -9.252 1.00 90.00 282 MET A C 1
ATOM 2178 O O . MET A 1 282 ? 24.195 1.126 -9.790 1.00 90.00 282 MET A O 1
ATOM 2182 N N . GLY A 1 283 ? 22.317 2.361 -9.818 1.00 86.50 283 GLY A N 1
ATOM 2183 C CA . GLY A 1 283 ? 22.592 3.000 -11.104 1.00 86.50 283 GLY A CA 1
ATOM 2184 C C . GLY A 1 283 ? 22.438 2.105 -12.339 1.00 86.50 283 GLY A C 1
ATOM 2185 O O . GLY A 1 283 ? 22.606 2.605 -13.449 1.00 86.50 283 GLY A O 1
ATOM 2186 N N . LYS A 1 284 ? 22.106 0.814 -12.186 1.00 86.00 284 LYS A N 1
ATOM 2187 C CA . LYS A 1 284 ? 21.997 -0.132 -13.314 1.00 86.00 284 LYS A CA 1
ATOM 2188 C C . LYS A 1 284 ? 20.595 -0.250 -13.904 1.00 86.00 284 LYS A C 1
ATOM 2190 O O . LYS A 1 284 ? 20.469 -0.658 -15.046 1.00 86.00 284 LYS A O 1
ATOM 2195 N N . MET A 1 285 ? 19.558 0.138 -13.161 1.00 87.75 285 MET A N 1
ATOM 2196 C CA . MET A 1 285 ? 18.155 0.021 -13.600 1.00 87.75 285 MET A CA 1
ATOM 2197 C C . MET A 1 285 ? 17.660 1.192 -14.455 1.00 87.75 285 MET A C 1
ATOM 2199 O O . MET A 1 285 ? 16.461 1.334 -14.681 1.00 87.75 285 MET A O 1
ATOM 2203 N N . TYR A 1 286 ? 18.558 2.069 -14.900 1.00 87.44 286 TYR A N 1
ATOM 2204 C CA . TYR A 1 286 ? 18.167 3.133 -15.811 1.00 87.44 286 TYR A CA 1
ATOM 2205 C C . TYR A 1 286 ? 17.985 2.570 -17.212 1.00 87.44 286 TYR A C 1
ATOM 2207 O O . TYR A 1 286 ? 18.771 1.742 -17.670 1.00 87.44 286 TYR A O 1
ATOM 2215 N N . ARG A 1 287 ? 16.955 3.056 -17.892 1.00 86.50 287 ARG A N 1
ATOM 2216 C CA . ARG A 1 287 ? 16.589 2.623 -19.233 1.00 86.50 287 ARG A CA 1
ATOM 2217 C C . ARG A 1 287 ? 16.108 3.809 -20.048 1.00 86.50 287 ARG A C 1
ATOM 2219 O O . ARG A 1 287 ? 15.797 4.869 -19.509 1.00 86.50 287 ARG A O 1
ATOM 2226 N N . CYS A 1 288 ? 16.055 3.608 -21.354 1.00 86.94 288 CYS A N 1
ATOM 2227 C CA . CYS A 1 288 ? 15.496 4.596 -22.252 1.00 86.94 288 CYS A CA 1
ATOM 2228 C C . CYS A 1 288 ? 13.992 4.372 -22.410 1.00 86.94 288 CYS A C 1
ATOM 2230 O O . CYS A 1 288 ? 13.574 3.269 -22.775 1.00 86.94 288 CYS A O 1
ATOM 2232 N N . VAL A 1 289 ? 13.199 5.399 -22.112 1.00 89.75 289 VAL A N 1
ATOM 2233 C CA . VAL A 1 289 ? 11.733 5.390 -22.234 1.00 89.75 289 VAL A CA 1
ATOM 2234 C C . VAL A 1 289 ? 11.269 6.488 -23.183 1.00 89.75 289 VAL A C 1
ATOM 2236 O O . VAL A 1 289 ? 12.015 7.437 -23.434 1.00 89.75 289 VAL A O 1
ATOM 2239 N N . TYR A 1 290 ? 10.054 6.370 -23.717 1.00 87.44 290 TYR A N 1
ATOM 2240 C CA . TYR A 1 290 ? 9.448 7.459 -24.487 1.00 87.44 290 TYR A CA 1
ATOM 2241 C C . TYR A 1 290 ? 9.117 8.644 -23.577 1.00 87.44 290 TYR A C 1
ATOM 2243 O O . TYR A 1 290 ? 8.590 8.452 -22.479 1.00 87.44 290 TYR A O 1
ATOM 2251 N N . ASP A 1 291 ? 9.404 9.860 -24.044 1.00 86.50 291 ASP A N 1
ATOM 2252 C CA . ASP A 1 291 ? 9.169 11.094 -23.290 1.00 86.50 291 ASP A CA 1
ATOM 2253 C C . ASP A 1 291 ? 7.704 11.203 -22.826 1.00 86.50 291 ASP A C 1
ATOM 2255 O O . ASP A 1 291 ? 6.763 10.989 -23.594 1.00 86.50 291 ASP A O 1
ATOM 2259 N N . GLY A 1 292 ? 7.512 11.496 -21.539 1.00 83.69 292 GLY A N 1
ATOM 2260 C CA . GLY A 1 292 ? 6.196 11.554 -20.899 1.00 83.69 292 GLY A CA 1
ATOM 2261 C C . GLY A 1 292 ? 5.542 10.199 -20.583 1.00 83.69 292 GLY A C 1
ATOM 2262 O O . GLY A 1 292 ? 4.393 10.187 -20.139 1.00 83.69 292 GLY A O 1
ATOM 2263 N N . THR A 1 293 ? 6.238 9.073 -20.774 1.00 82.94 293 THR A N 1
ATOM 2264 C CA . THR A 1 293 ? 5.746 7.719 -20.447 1.00 82.94 293 THR A CA 1
ATOM 2265 C C . THR A 1 293 ? 6.796 6.902 -19.680 1.00 82.94 293 THR A C 1
ATOM 2267 O O . THR A 1 293 ? 7.974 7.247 -19.674 1.00 82.94 293 THR A O 1
ATOM 2270 N N . ASP A 1 294 ? 6.390 5.788 -19.062 1.00 80.81 294 ASP A N 1
ATOM 2271 C CA . ASP A 1 294 ? 7.320 4.806 -18.469 1.00 80.81 294 ASP A CA 1
ATOM 2272 C C . ASP A 1 294 ? 7.569 3.587 -19.388 1.00 80.81 294 ASP A C 1
ATOM 2274 O O . ASP A 1 294 ? 8.210 2.607 -18.977 1.00 80.81 294 ASP A O 1
ATOM 2278 N N . ASP A 1 295 ? 7.090 3.655 -20.635 1.00 83.31 295 ASP A N 1
ATOM 2279 C CA . ASP A 1 295 ? 7.194 2.587 -21.626 1.00 83.31 295 ASP A CA 1
ATOM 2280 C C . ASP A 1 295 ? 8.621 2.502 -22.179 1.00 83.31 295 ASP A C 1
ATOM 2282 O O . ASP A 1 295 ? 9.176 3.467 -22.711 1.00 83.31 295 ASP A O 1
ATOM 2286 N N . VAL A 1 296 ? 9.227 1.318 -22.061 1.00 83.00 296 VAL A N 1
ATOM 2287 C CA . VAL A 1 296 ? 10.585 1.056 -22.559 1.00 83.00 296 VAL A CA 1
ATOM 2288 C C . VAL A 1 296 ? 10.589 1.040 -24.076 1.00 83.00 296 VAL A C 1
ATOM 2290 O O . VAL A 1 296 ? 9.741 0.396 -24.698 1.00 83.00 296 VAL A O 1
ATOM 2293 N N . ILE A 1 297 ? 11.593 1.680 -24.674 1.00 82.00 297 ILE A N 1
ATOM 2294 C CA . ILE A 1 297 ? 11.748 1.646 -26.124 1.00 82.00 297 ILE A CA 1
ATOM 2295 C C . ILE A 1 297 ? 11.941 0.210 -26.625 1.00 82.00 297 ILE A C 1
ATOM 2297 O O . ILE A 1 297 ? 12.674 -0.601 -26.048 1.00 82.00 297 ILE A O 1
ATOM 2301 N N . ASN A 1 298 ? 11.316 -0.105 -27.754 1.00 77.25 298 ASN A N 1
ATOM 2302 C CA . ASN A 1 298 ? 11.520 -1.382 -28.423 1.00 77.25 298 ASN A CA 1
ATOM 2303 C C . ASN A 1 298 ? 12.707 -1.262 -29.390 1.00 77.25 298 ASN A C 1
ATOM 2305 O O . ASN A 1 298 ? 12.527 -0.978 -30.574 1.00 77.25 298 ASN A O 1
ATOM 2309 N N . SER A 1 299 ? 13.928 -1.465 -28.882 1.00 71.06 299 SER A N 1
ATOM 2310 C CA . SER A 1 299 ? 15.155 -1.299 -29.677 1.00 71.06 299 SER A CA 1
ATOM 2311 C C . SER A 1 299 ? 15.189 -2.151 -30.960 1.00 71.06 299 SER A C 1
ATOM 2313 O O . SER A 1 299 ? 15.487 -1.577 -32.014 1.00 71.06 299 SER A O 1
ATOM 2315 N N . PRO A 1 300 ? 14.758 -3.437 -30.975 1.00 66.88 300 PRO A N 1
ATOM 2316 C CA . PRO A 1 300 ? 14.622 -4.187 -32.225 1.00 66.88 300 PRO A CA 1
ATOM 2317 C C . PRO A 1 300 ? 13.629 -3.562 -33.207 1.00 66.88 300 PRO A C 1
ATOM 2319 O O . PRO A 1 300 ? 13.874 -3.553 -34.412 1.00 66.88 300 PRO A O 1
ATOM 2322 N N . ALA A 1 301 ? 12.509 -3.020 -32.718 1.00 65.25 301 ALA A N 1
ATOM 2323 C CA . ALA A 1 301 ? 11.531 -2.371 -33.584 1.00 65.25 301 ALA A CA 1
ATOM 2324 C C . ALA A 1 301 ? 12.065 -1.080 -34.217 1.00 65.25 301 ALA A C 1
ATOM 2326 O O . ALA A 1 301 ? 11.559 -0.710 -35.273 1.00 65.25 301 ALA A O 1
ATOM 2327 N N . MET A 1 302 ? 13.079 -0.444 -33.626 1.00 65.12 302 MET A N 1
ATOM 2328 C CA . MET A 1 302 ? 13.752 0.751 -34.151 1.00 65.12 302 MET A CA 1
ATOM 2329 C C . MET A 1 302 ? 14.967 0.427 -35.037 1.00 65.12 302 MET A C 1
ATOM 2331 O O . MET A 1 302 ? 15.523 1.328 -35.659 1.00 65.12 302 MET A O 1
ATOM 2335 N N . GLY A 1 303 ? 15.370 -0.846 -35.125 1.00 63.03 303 GLY A N 1
ATOM 2336 C CA . GLY A 1 303 ? 16.557 -1.265 -35.878 1.00 63.03 303 GLY A CA 1
ATOM 2337 C C . GLY A 1 303 ? 17.879 -1.008 -35.148 1.00 63.03 303 GLY A C 1
ATOM 2338 O O . GLY A 1 303 ? 18.905 -0.838 -35.798 1.00 63.03 303 GLY A O 1
ATOM 2339 N N . ILE A 1 304 ? 17.862 -0.969 -33.811 1.00 65.81 304 ILE A N 1
ATOM 2340 C CA . ILE A 1 304 ? 19.037 -0.719 -32.964 1.00 65.81 304 ILE A CA 1
ATOM 2341 C C . ILE A 1 304 ? 19.274 -1.936 -32.070 1.00 65.81 304 ILE A C 1
ATOM 2343 O O . ILE A 1 304 ? 18.326 -2.521 -31.540 1.00 65.81 304 ILE A O 1
ATOM 2347 N N . ALA A 1 305 ? 20.532 -2.316 -31.851 1.00 65.44 305 ALA A N 1
ATOM 2348 C CA . ALA A 1 305 ? 20.840 -3.334 -30.856 1.00 65.44 305 ALA A CA 1
ATOM 2349 C C . ALA A 1 305 ? 20.662 -2.764 -29.439 1.00 65.44 305 ALA A C 1
ATOM 2351 O O . ALA A 1 305 ? 21.062 -1.638 -29.155 1.00 65.44 305 ALA A O 1
ATOM 2352 N N . ALA A 1 306 ? 20.128 -3.558 -28.507 1.00 68.81 306 ALA A N 1
ATOM 2353 C CA . ALA A 1 306 ? 19.900 -3.113 -27.126 1.00 68.81 306 ALA A CA 1
ATOM 2354 C C . ALA A 1 306 ? 21.168 -2.561 -26.438 1.00 68.81 306 ALA A C 1
ATOM 2356 O O . ALA A 1 306 ? 21.078 -1.643 -25.629 1.00 68.81 306 ALA A O 1
ATOM 2357 N N . ARG A 1 307 ? 22.353 -3.069 -26.808 1.00 67.88 307 ARG A N 1
ATOM 2358 C CA . ARG A 1 307 ? 23.659 -2.598 -26.311 1.00 67.88 307 ARG A CA 1
ATOM 2359 C C . ARG A 1 307 ? 24.021 -1.169 -26.742 1.00 67.88 307 ARG A C 1
ATOM 2361 O O . ARG A 1 307 ? 24.806 -0.521 -26.057 1.00 67.88 307 ARG A O 1
ATOM 2368 N N . ASP A 1 308 ? 23.465 -0.695 -27.856 1.00 69.62 308 ASP A N 1
ATOM 2369 C CA . ASP A 1 308 ? 23.778 0.621 -28.428 1.00 69.62 308 ASP A CA 1
ATOM 2370 C C . ASP A 1 308 ? 22.869 1.723 -27.851 1.00 69.62 308 ASP A C 1
ATOM 2372 O O . ASP A 1 308 ? 23.148 2.914 -28.003 1.00 69.62 308 ASP A O 1
ATOM 2376 N N . VAL A 1 309 ? 21.820 1.338 -27.110 1.00 76.06 309 VAL A N 1
ATOM 2377 C CA . VAL A 1 309 ? 20.947 2.243 -26.348 1.00 76.06 309 VAL A CA 1
ATOM 2378 C C . VAL A 1 309 ? 21.680 2.716 -25.091 1.00 76.06 309 VAL A C 1
ATOM 2380 O O . VAL A 1 309 ? 21.446 2.267 -23.969 1.00 76.06 309 VAL A O 1
ATOM 2383 N N . THR A 1 310 ? 22.621 3.632 -25.283 1.00 80.06 310 THR A N 1
ATOM 2384 C CA . THR A 1 310 ? 23.365 4.252 -24.184 1.00 80.06 310 THR A CA 1
ATOM 2385 C C . THR A 1 310 ? 22.598 5.435 -23.593 1.00 80.06 310 THR A C 1
ATOM 2387 O O . THR A 1 310 ? 21.725 6.021 -24.233 1.00 80.06 310 THR A O 1
ATOM 2390 N N . LYS A 1 311 ? 22.986 5.873 -22.389 1.00 82.88 311 LYS A N 1
ATOM 2391 C CA . LYS A 1 311 ? 22.491 7.130 -21.803 1.00 82.88 311 LYS A CA 1
ATOM 2392 C C . LYS A 1 311 ? 22.689 8.329 -22.735 1.00 82.88 311 LYS A C 1
ATOM 2394 O O . LYS A 1 311 ? 21.836 9.206 -22.778 1.00 82.88 311 LYS A O 1
ATOM 2399 N N . GLN A 1 312 ? 23.816 8.376 -23.449 1.00 79.69 312 GLN A N 1
ATOM 2400 C CA . GLN A 1 312 ? 24.122 9.463 -24.380 1.00 79.69 312 GLN A CA 1
ATOM 2401 C C . GLN A 1 312 ? 23.189 9.447 -25.583 1.00 79.69 312 GLN A C 1
ATOM 2403 O O . G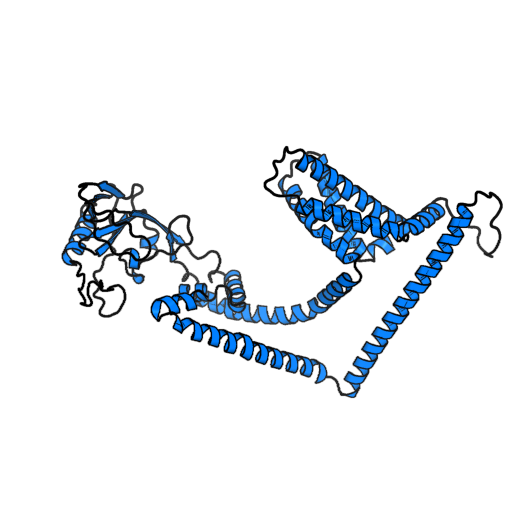LN A 1 312 ? 22.716 10.5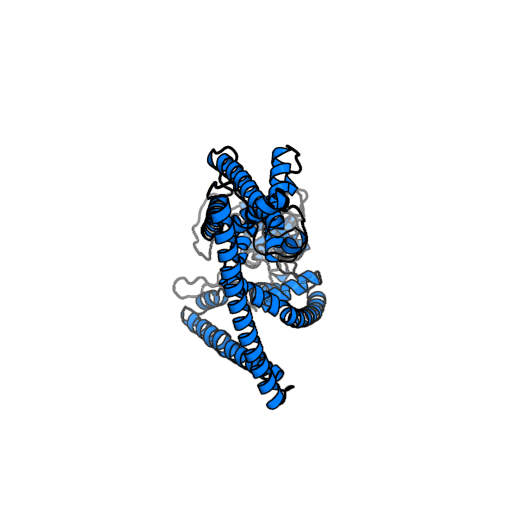07 -25.966 1.00 79.69 312 GLN A O 1
ATOM 2408 N N . TRP A 1 313 ? 22.915 8.261 -26.131 1.00 78.62 313 TRP A N 1
ATOM 2409 C CA . TRP A 1 313 ? 21.940 8.088 -27.202 1.00 78.62 313 TRP A CA 1
ATOM 2410 C C . TRP A 1 313 ? 20.550 8.504 -26.723 1.00 78.62 313 TRP A C 1
ATOM 2412 O O . TRP A 1 313 ? 19.956 9.410 -27.279 1.00 78.62 313 TRP A O 1
ATOM 2422 N N . CYS A 1 314 ? 20.086 7.945 -25.606 1.00 83.31 314 CYS A N 1
ATOM 2423 C CA . CYS A 1 314 ? 18.737 8.196 -25.113 1.00 83.31 314 CYS A CA 1
ATOM 2424 C C . CYS A 1 314 ? 18.471 9.669 -24.784 1.00 83.31 314 CYS A C 1
ATOM 2426 O O . CYS A 1 314 ? 17.427 10.207 -25.129 1.00 83.31 314 CYS A O 1
ATOM 2428 N N . ALA A 1 315 ? 19.431 10.324 -24.127 1.00 79.50 315 ALA A N 1
ATOM 2429 C CA . ALA A 1 315 ? 19.338 11.740 -23.788 1.00 79.50 315 ALA A CA 1
ATOM 2430 C C . ALA A 1 315 ? 19.699 12.664 -24.965 1.00 79.50 315 ALA A C 1
ATOM 2432 O O . ALA A 1 315 ? 19.738 13.885 -24.792 1.00 79.50 315 ALA A O 1
ATOM 2433 N N . ALA A 1 316 ? 20.016 12.114 -26.141 1.00 73.62 316 ALA A N 1
ATOM 2434 C CA . ALA A 1 316 ? 20.226 12.920 -27.327 1.00 73.62 316 ALA A CA 1
ATOM 2435 C C . ALA A 1 316 ? 18.875 13.389 -27.866 1.00 73.62 316 ALA A C 1
ATOM 2437 O O . ALA A 1 316 ? 17.971 12.584 -28.022 1.00 73.62 316 ALA A O 1
ATOM 2438 N N . GLY A 1 317 ? 18.771 14.688 -28.160 1.00 75.50 317 GLY A N 1
ATOM 2439 C CA . GLY A 1 317 ? 17.532 15.419 -28.456 1.00 75.50 317 GLY A CA 1
ATOM 2440 C C . GLY A 1 317 ? 16.391 14.626 -29.108 1.00 75.50 317 GLY A C 1
ATOM 2441 O O . GLY A 1 317 ? 15.635 13.934 -28.436 1.00 75.50 317 GLY A O 1
ATOM 2442 N N . THR A 1 318 ? 16.185 14.801 -30.411 1.00 79.19 318 THR A N 1
ATOM 2443 C CA . THR A 1 318 ? 15.074 14.139 -31.119 1.00 79.19 318 THR A CA 1
ATOM 2444 C C . THR A 1 318 ? 15.593 12.991 -31.965 1.00 79.19 318 THR A C 1
ATOM 2446 O O . THR A 1 318 ? 16.563 13.142 -32.716 1.00 79.19 318 THR A O 1
ATOM 2449 N N . HIS A 1 319 ? 14.929 11.845 -31.844 1.00 79.00 319 HIS A N 1
ATOM 2450 C CA . HIS A 1 319 ? 15.222 10.646 -32.607 1.00 79.00 319 HIS A CA 1
ATOM 2451 C C . HIS A 1 319 ? 14.279 10.551 -33.800 1.00 79.00 319 HIS A C 1
ATOM 2453 O O . HIS A 1 319 ? 13.073 10.745 -33.682 1.00 79.00 319 HIS A O 1
ATOM 2459 N N . LEU A 1 320 ? 14.845 10.245 -34.957 1.00 79.31 320 LEU A N 1
ATOM 2460 C CA . LEU A 1 320 ? 14.151 9.976 -36.199 1.00 79.31 320 LEU A CA 1
ATOM 2461 C C . LEU A 1 320 ? 14.228 8.476 -36.475 1.00 79.31 320 LEU A C 1
ATOM 2463 O O . LEU A 1 320 ? 15.320 7.950 -36.682 1.00 79.31 320 LEU A O 1
ATOM 2467 N N . THR A 1 321 ? 13.089 7.794 -36.530 1.00 79.56 321 THR A N 1
ATOM 2468 C CA . THR A 1 321 ? 13.011 6.412 -37.019 1.00 79.56 321 THR A CA 1
ATOM 2469 C C . THR A 1 321 ? 12.452 6.389 -38.438 1.00 79.56 321 THR A C 1
ATOM 2471 O O . THR A 1 321 ? 11.500 7.099 -38.758 1.00 79.56 321 THR A O 1
ATOM 2474 N N . GLY A 1 322 ? 13.063 5.595 -39.316 1.00 75.88 322 GLY A N 1
ATOM 2475 C CA . GLY A 1 322 ? 12.675 5.467 -40.721 1.00 75.88 322 GLY A CA 1
ATOM 2476 C C . GLY A 1 322 ? 13.117 4.137 -41.330 1.00 75.88 322 GLY A C 1
ATOM 2477 O O . GLY A 1 322 ? 13.610 3.257 -40.624 1.00 75.88 322 GLY A O 1
ATOM 2478 N N . CYS A 1 323 ? 12.935 3.974 -42.643 1.00 77.19 323 CYS A N 1
ATOM 2479 C CA . CYS A 1 323 ? 13.221 2.715 -43.336 1.00 77.19 323 CYS A CA 1
ATOM 2480 C C . CYS A 1 323 ? 14.057 2.922 -44.601 1.00 77.19 323 CYS A C 1
ATOM 2482 O O . CYS A 1 323 ? 13.736 3.777 -45.427 1.00 77.19 323 CYS A O 1
ATOM 2484 N N . VAL A 1 324 ? 15.065 2.076 -44.813 1.00 72.31 324 VAL A N 1
ATOM 2485 C CA . VAL A 1 324 ? 15.925 2.072 -46.007 1.00 72.31 324 VAL A CA 1
ATOM 2486 C C . VAL A 1 324 ? 16.064 0.641 -46.512 1.00 72.31 324 VAL A C 1
ATOM 2488 O O . VAL A 1 324 ? 16.485 -0.235 -45.763 1.00 72.31 324 VAL A O 1
ATOM 2491 N N . SER A 1 325 ? 15.707 0.392 -47.775 1.00 71.62 325 SER A N 1
ATOM 2492 C CA . SER A 1 325 ? 15.895 -0.909 -48.444 1.00 71.62 325 SER A CA 1
ATOM 2493 C C . SER A 1 325 ? 15.413 -2.122 -47.625 1.00 71.62 325 SER A C 1
ATOM 2495 O O . SER A 1 325 ? 16.083 -3.151 -47.571 1.00 71.62 325 SER A O 1
ATOM 2497 N N . GLY A 1 326 ? 14.262 -1.987 -46.952 1.00 65.19 326 GLY A N 1
ATOM 2498 C CA . GLY A 1 326 ? 13.663 -3.039 -46.118 1.00 65.19 326 GLY A CA 1
ATOM 2499 C C . GLY A 1 326 ? 14.188 -3.132 -44.677 1.00 65.19 326 GLY A C 1
ATOM 2500 O O . GLY A 1 326 ? 13.624 -3.890 -43.892 1.00 65.19 326 GLY A O 1
ATOM 2501 N N . ALA A 1 327 ? 15.206 -2.352 -44.300 1.00 63.91 327 ALA A N 1
ATOM 2502 C CA . ALA A 1 327 ? 15.694 -2.234 -42.925 1.00 63.91 327 ALA A CA 1
ATOM 2503 C C . ALA A 1 327 ? 15.105 -1.005 -42.221 1.00 63.91 327 ALA A C 1
ATOM 2505 O O . ALA A 1 327 ? 14.860 0.024 -42.853 1.00 63.91 327 ALA A O 1
ATOM 2506 N N . ARG A 1 328 ? 14.915 -1.094 -40.902 1.00 72.31 328 ARG A N 1
ATOM 2507 C CA . ARG A 1 328 ? 14.606 0.062 -40.049 1.00 72.31 328 ARG A CA 1
ATOM 2508 C C . ARG A 1 328 ? 15.896 0.703 -39.564 1.00 72.31 328 ARG A C 1
ATOM 2510 O O . ARG A 1 328 ? 16.857 -0.001 -39.273 1.00 72.31 328 ARG A O 1
ATOM 2517 N N . VAL A 1 329 ? 15.903 2.025 -39.502 1.00 70.94 329 VAL A N 1
ATOM 2518 C CA . VAL A 1 329 ? 17.061 2.834 -39.127 1.00 70.94 329 VAL A CA 1
ATOM 2519 C C . VAL A 1 329 ? 16.600 3.899 -38.147 1.00 70.94 329 VAL A C 1
ATOM 2521 O O . VAL A 1 329 ? 15.573 4.543 -38.369 1.00 70.94 329 VAL A O 1
ATOM 2524 N N . ALA A 1 330 ? 17.382 4.108 -37.095 1.00 73.19 330 ALA A N 1
ATOM 2525 C CA . ALA A 1 330 ? 17.203 5.209 -36.170 1.00 73.19 330 ALA A CA 1
ATOM 2526 C C . ALA A 1 330 ? 18.385 6.174 -36.264 1.00 73.19 330 ALA A C 1
ATOM 2528 O O . ALA A 1 330 ? 19.547 5.769 -36.298 1.00 73.19 330 ALA A O 1
ATOM 2529 N N . LEU A 1 331 ? 18.071 7.460 -36.298 1.00 74.62 331 LEU A N 1
ATOM 2530 C CA . LEU A 1 331 ? 19.012 8.568 -36.310 1.00 74.62 331 LEU A CA 1
ATOM 2531 C C . LEU A 1 331 ? 18.647 9.506 -35.168 1.00 74.62 331 LEU A C 1
ATOM 2533 O O . LEU A 1 331 ? 17.492 9.552 -34.757 1.00 74.62 331 LEU A O 1
ATOM 2537 N N . TYR A 1 332 ? 19.592 10.287 -34.664 1.00 75.12 332 TYR A N 1
ATOM 2538 C CA . TYR A 1 332 ? 19.287 11.276 -33.637 1.00 75.12 332 TYR A CA 1
ATOM 2539 C C . TYR A 1 332 ? 19.974 12.603 -33.912 1.00 75.12 332 TYR A C 1
ATOM 2541 O O . TYR A 1 332 ? 20.971 12.678 -34.628 1.00 75.12 332 TYR A O 1
ATOM 2549 N N . SER A 1 333 ? 19.397 13.661 -33.354 1.00 71.06 333 SER A N 1
ATOM 2550 C CA . SER A 1 333 ? 19.877 15.030 -33.484 1.00 71.06 333 SER A CA 1
ATOM 2551 C C . SER A 1 333 ? 20.017 15.675 -32.105 1.00 71.06 333 SER A C 1
ATOM 2553 O O . SER A 1 333 ? 19.057 15.711 -31.336 1.00 71.06 333 SER A O 1
ATOM 2555 N N . SER A 1 334 ? 21.185 16.263 -31.827 1.00 65.88 334 SER A N 1
ATOM 2556 C CA . SER A 1 334 ? 21.458 17.032 -30.603 1.00 65.88 334 SER A CA 1
ATOM 2557 C C . SER A 1 334 ? 20.946 18.480 -30.628 1.00 65.88 334 SER A C 1
ATOM 2559 O O . SER A 1 334 ? 21.003 19.155 -29.603 1.00 65.88 334 SER A O 1
ATOM 2561 N N . GLY A 1 335 ? 20.498 18.986 -31.782 1.00 63.31 335 GLY A N 1
ATOM 2562 C CA .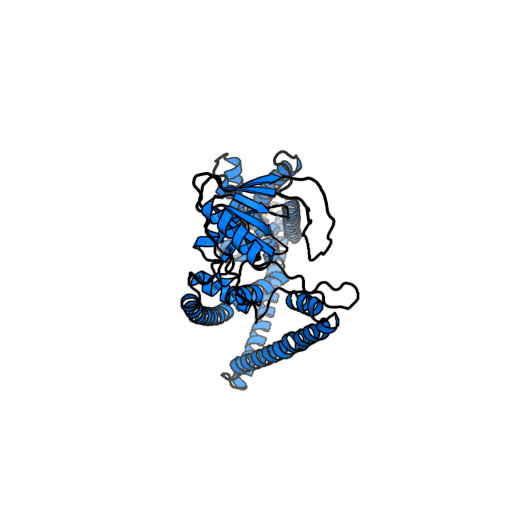 GLY A 1 335 ? 20.047 20.373 -31.944 1.00 63.31 335 GLY A CA 1
ATOM 2563 C C . GLY A 1 335 ? 18.608 20.601 -31.470 1.00 63.31 335 GLY A C 1
ATOM 2564 O O . GLY A 1 335 ? 17.768 19.706 -31.561 1.00 63.31 335 GLY A O 1
ATOM 2565 N N . ALA A 1 336 ? 18.309 21.825 -31.022 1.00 57.88 336 ALA A N 1
ATOM 2566 C CA . ALA A 1 336 ? 17.007 22.210 -30.459 1.00 57.88 336 ALA A CA 1
ATOM 2567 C C . ALA A 1 336 ? 15.826 22.098 -31.447 1.00 57.88 336 ALA A C 1
ATOM 2569 O O . ALA A 1 336 ? 14.689 21.925 -31.020 1.00 57.88 336 ALA A O 1
ATOM 2570 N N . ASN A 1 337 ? 16.096 22.171 -32.757 1.00 63.28 337 ASN A N 1
ATOM 2571 C CA . ASN A 1 337 ? 15.081 22.095 -33.816 1.00 63.28 337 ASN A CA 1
ATOM 2572 C C . ASN A 1 337 ? 14.967 20.696 -34.457 1.00 63.28 337 ASN A C 1
ATOM 2574 O O . ASN A 1 337 ? 14.126 20.499 -35.331 1.00 63.28 337 ASN A O 1
ATOM 2578 N N . GLY A 1 338 ? 15.792 19.729 -34.035 1.00 75.19 338 GLY A N 1
ATOM 2579 C CA . GLY A 1 338 ? 15.646 18.325 -34.418 1.00 75.19 338 GLY A CA 1
ATOM 2580 C C . GLY A 1 338 ? 15.712 18.028 -35.919 1.00 75.19 338 GLY A C 1
ATOM 2581 O O . GLY A 1 338 ? 16.577 18.543 -36.635 1.00 75.19 338 GLY A O 1
ATOM 2582 N N . TRP A 1 339 ? 14.785 17.176 -36.366 1.00 78.50 339 TRP A N 1
ATOM 2583 C CA . TRP A 1 339 ? 14.589 16.731 -37.748 1.00 78.50 339 TRP A CA 1
ATOM 2584 C C . TRP A 1 339 ? 13.265 17.255 -38.317 1.00 78.50 339 TRP A C 1
ATOM 2586 O O . TRP A 1 339 ? 12.234 17.217 -37.648 1.00 78.50 339 TRP A O 1
ATOM 2596 N N . ALA A 1 340 ? 13.272 17.664 -39.586 1.00 84.75 340 ALA A N 1
ATOM 2597 C CA . ALA A 1 340 ? 12.078 18.036 -40.339 1.00 84.75 340 ALA A CA 1
ATOM 2598 C C . ALA A 1 340 ? 11.918 17.123 -41.560 1.00 84.75 340 ALA A C 1
ATOM 2600 O O . ALA A 1 340 ? 12.802 17.068 -42.413 1.00 84.75 340 ALA A O 1
ATOM 2601 N N . CYS A 1 341 ? 10.788 16.421 -41.661 1.00 85.00 341 CYS A N 1
ATOM 2602 C CA . CYS A 1 341 ? 10.517 15.466 -42.736 1.00 85.00 341 CYS A CA 1
ATOM 2603 C C . CYS A 1 341 ? 9.390 15.944 -43.653 1.00 85.00 341 CYS A C 1
ATOM 2605 O O . CYS A 1 341 ? 8.338 16.378 -43.191 1.00 85.00 341 CYS A O 1
ATOM 2607 N N . THR A 1 342 ? 9.600 15.829 -44.965 1.00 85.81 342 THR A N 1
ATOM 2608 C CA . THR A 1 342 ? 8.622 16.171 -46.008 1.00 85.81 342 THR A CA 1
ATOM 2609 C C . THR A 1 342 ? 8.416 14.980 -46.941 1.00 85.81 342 THR A C 1
ATOM 2611 O O . THR A 1 342 ? 9.355 14.243 -47.241 1.00 85.81 342 THR A O 1
ATOM 2614 N N . ARG A 1 343 ? 7.183 14.773 -47.408 1.00 82.00 343 ARG A N 1
ATOM 2615 C CA . ARG A 1 343 ? 6.829 13.697 -48.346 1.00 82.00 343 ARG A CA 1
ATOM 2616 C C . ARG A 1 343 ? 7.161 14.106 -49.789 1.00 82.00 343 ARG A C 1
ATOM 2618 O O . ARG A 1 343 ? 6.780 15.195 -50.205 1.00 82.00 343 ARG A O 1
ATOM 2625 N N . VAL A 1 344 ? 7.825 13.231 -50.549 1.00 74.19 344 VAL A N 1
ATOM 2626 C CA . VAL A 1 344 ? 8.316 13.493 -51.920 1.00 74.19 344 VAL A CA 1
ATOM 2627 C C . VAL A 1 344 ? 7.415 12.896 -53.006 1.00 74.19 344 VAL A C 1
ATOM 2629 O O . VAL A 1 344 ? 7.189 13.537 -54.029 1.00 74.19 344 VAL A O 1
ATOM 2632 N N . THR A 1 345 ? 6.864 11.696 -52.808 1.00 63.47 345 THR A N 1
ATOM 2633 C CA . THR A 1 345 ? 6.013 11.006 -53.803 1.00 63.47 345 THR A CA 1
ATOM 2634 C C . THR A 1 345 ? 4.825 10.303 -53.146 1.00 63.47 345 THR A C 1
ATOM 2636 O O . THR A 1 345 ? 4.932 9.780 -52.038 1.00 63.47 345 THR A O 1
ATOM 2639 N N . SER A 1 346 ? 3.673 10.308 -53.826 1.00 52.12 346 SER A N 1
ATOM 2640 C CA . SER A 1 346 ? 2.373 9.820 -53.330 1.00 52.12 346 SER A CA 1
ATOM 2641 C C . SER A 1 346 ? 1.958 8.438 -53.856 1.00 52.12 346 SER A C 1
ATOM 2643 O O . SER A 1 346 ? 0.801 8.051 -53.703 1.00 52.12 346 SER A O 1
ATOM 2645 N N . THR A 1 347 ? 2.853 7.681 -54.495 1.00 46.03 347 THR A N 1
ATOM 2646 C CA . THR A 1 347 ? 2.503 6.362 -55.041 1.00 46.03 347 THR A CA 1
ATOM 2647 C C . THR A 1 347 ? 2.542 5.300 -53.949 1.00 46.03 347 THR A C 1
ATOM 2649 O O . THR A 1 347 ? 3.617 4.897 -53.507 1.00 46.03 347 THR A O 1
ATOM 2652 N N . VAL A 1 348 ? 1.354 4.861 -53.532 1.00 45.81 348 VAL A N 1
ATOM 2653 C CA . VAL A 1 348 ? 1.154 3.783 -52.565 1.00 45.81 348 VAL A CA 1
ATOM 2654 C C . VAL A 1 348 ? 1.416 2.439 -53.254 1.00 45.81 348 VAL A C 1
ATOM 2656 O O . VAL A 1 348 ? 0.728 2.103 -54.215 1.00 45.81 348 VAL A O 1
ATOM 2659 N N . SER A 1 349 ? 2.402 1.674 -52.791 1.00 42.88 349 SER A N 1
ATOM 2660 C CA . SER A 1 349 ? 2.554 0.256 -53.117 1.00 42.88 349 SER A CA 1
ATOM 2661 C C . SER A 1 349 ? 2.279 -0.547 -51.849 1.00 42.88 349 SER A C 1
ATOM 2663 O O . SER A 1 349 ? 3.106 -0.581 -50.936 1.00 42.88 349 SER A O 1
ATOM 2665 N N . GLU A 1 350 ? 1.099 -1.159 -51.785 1.00 36.16 350 GLU A N 1
ATOM 2666 C CA . GLU A 1 350 ? 0.682 -2.030 -50.688 1.00 36.16 350 GLU A CA 1
ATOM 2667 C C . GLU A 1 350 ? 1.629 -3.236 -50.582 1.00 36.16 350 GLU A C 1
ATOM 2669 O O . GLU A 1 350 ? 1.617 -4.128 -51.429 1.00 36.16 350 GLU A O 1
ATOM 2674 N N . LEU A 1 351 ? 2.442 -3.286 -49.524 1.00 40.19 351 LEU A N 1
ATOM 2675 C CA . LEU A 1 351 ? 3.019 -4.539 -49.048 1.00 40.19 351 LEU A CA 1
ATOM 2676 C C . LEU A 1 351 ? 2.624 -4.714 -47.582 1.00 40.19 351 LEU A C 1
ATOM 2678 O O . LEU A 1 351 ? 2.955 -3.905 -46.713 1.00 40.19 351 LEU A O 1
ATOM 2682 N N . ASN A 1 352 ? 1.837 -5.760 -47.363 1.00 33.47 352 ASN A N 1
ATOM 2683 C CA . ASN A 1 352 ? 1.091 -6.045 -46.152 1.00 33.47 352 ASN A CA 1
ATOM 2684 C C . ASN A 1 352 ? 1.811 -7.160 -45.384 1.00 33.47 352 ASN A C 1
ATOM 2686 O O . ASN A 1 352 ? 1.832 -8.290 -45.867 1.00 33.47 352 ASN A O 1
ATOM 2690 N N . VAL A 1 353 ? 2.405 -6.863 -44.222 1.00 36.41 353 VAL A N 1
ATOM 2691 C CA . VAL A 1 353 ? 2.741 -7.889 -43.217 1.00 36.41 353 VAL A CA 1
ATOM 2692 C C . VAL A 1 353 ? 2.623 -7.284 -41.817 1.00 36.41 353 VAL A C 1
ATOM 2694 O O . VAL A 1 353 ? 3.361 -6.373 -41.443 1.00 36.41 353 VAL A O 1
ATOM 2697 N N . ASP A 1 354 ? 1.671 -7.808 -41.057 1.00 29.42 354 ASP A N 1
ATOM 2698 C CA . ASP A 1 354 ? 1.256 -7.348 -39.736 1.00 29.42 354 ASP A CA 1
ATOM 2699 C C . ASP A 1 354 ? 2.028 -8.068 -38.618 1.00 29.42 354 ASP A C 1
ATOM 2701 O O . ASP A 1 354 ? 2.183 -9.286 -38.665 1.00 29.42 354 ASP A O 1
ATOM 2705 N N . PHE A 1 355 ? 2.462 -7.326 -37.594 1.00 39.91 355 PHE A N 1
ATOM 2706 C CA . PHE A 1 355 ? 2.747 -7.841 -36.246 1.00 39.91 355 PHE A CA 1
ATOM 2707 C C . PHE A 1 355 ? 2.525 -6.696 -35.229 1.00 39.91 355 PHE A C 1
ATOM 2709 O O . PHE A 1 355 ? 3.459 -6.194 -34.610 1.00 39.91 355 PHE A O 1
ATOM 2716 N N . ASN A 1 356 ? 1.263 -6.277 -35.076 1.00 31.73 356 ASN A N 1
ATOM 2717 C CA . ASN A 1 356 ? 0.734 -5.375 -34.035 1.00 31.73 356 ASN A CA 1
ATOM 2718 C C . ASN A 1 356 ? 1.089 -3.877 -34.130 1.00 31.73 356 ASN A C 1
ATOM 2720 O O . ASN A 1 356 ? 1.518 -3.257 -33.159 1.00 31.73 356 ASN A O 1
ATOM 2724 N N . ARG A 1 357 ? 0.690 -3.292 -35.269 1.00 39.81 357 ARG A N 1
ATOM 2725 C CA . ARG A 1 357 ? 0.658 -1.861 -35.658 1.00 39.81 357 ARG A CA 1
ATOM 2726 C C . ARG A 1 357 ? 1.900 -1.350 -36.371 1.00 39.81 357 ARG A C 1
ATOM 2728 O O . ARG A 1 357 ? 2.690 -0.576 -35.838 1.00 39.81 357 ARG A O 1
ATOM 2735 N N . VAL A 1 358 ? 1.973 -1.693 -37.651 1.00 42.94 358 VAL A N 1
ATOM 2736 C CA . VAL A 1 358 ? 2.718 -0.926 -38.647 1.00 42.94 358 VAL A CA 1
ATOM 2737 C C . VAL A 1 358 ? 1.725 -0.589 -39.752 1.00 42.94 358 VAL A C 1
ATOM 2739 O O . VAL A 1 358 ? 1.436 -1.425 -40.599 1.00 42.94 358 VAL A O 1
ATOM 2742 N N . GLU A 1 359 ? 1.161 0.616 -39.731 1.00 37.59 359 GLU A N 1
ATOM 2743 C CA . GLU A 1 359 ? 0.547 1.157 -40.944 1.00 37.59 359 GLU A CA 1
ATOM 2744 C C . GLU A 1 359 ? 1.704 1.476 -41.900 1.00 37.59 359 GLU A C 1
ATOM 2746 O O . GLU A 1 359 ? 2.467 2.420 -41.686 1.00 37.59 359 GLU A O 1
ATOM 2751 N N . THR A 1 360 ? 1.928 0.627 -42.905 1.00 42.75 360 THR A N 1
ATOM 2752 C CA . THR A 1 360 ? 2.932 0.863 -43.944 1.00 42.75 360 THR A CA 1
ATOM 2753 C C . THR A 1 360 ? 2.428 1.944 -44.893 1.00 42.75 360 THR A C 1
ATOM 2755 O O . THR A 1 360 ? 1.852 1.673 -45.942 1.00 42.75 360 THR A O 1
ATOM 2758 N N . TYR A 1 361 ? 2.683 3.204 -44.554 1.00 45.09 361 TYR A N 1
ATOM 2759 C CA . TYR A 1 361 ? 2.630 4.277 -45.539 1.00 45.09 361 TYR A CA 1
ATOM 2760 C C . TYR A 1 361 ? 3.840 4.139 -46.468 1.00 45.09 361 TYR A C 1
ATOM 2762 O O . TYR A 1 361 ? 4.942 4.591 -46.157 1.00 45.09 361 TYR A O 1
ATOM 2770 N N . SER A 1 362 ? 3.645 3.478 -47.609 1.00 52.84 362 SER A N 1
ATOM 2771 C CA . SER A 1 362 ? 4.618 3.438 -48.701 1.00 52.84 362 SER A CA 1
ATOM 2772 C C . SER A 1 362 ? 4.663 4.810 -49.380 1.00 52.84 362 SER A C 1
ATOM 2774 O O . SER A 1 362 ? 3.705 5.223 -50.038 1.00 52.84 362 SER A O 1
ATOM 2776 N N . GLY A 1 363 ? 5.760 5.532 -49.192 1.00 61.34 363 GLY A N 1
ATOM 2777 C CA . GLY A 1 363 ? 6.020 6.822 -49.820 1.00 61.34 363 GLY A CA 1
ATOM 2778 C C . GLY A 1 363 ? 7.480 7.198 -49.610 1.00 61.34 363 GLY A C 1
ATOM 2779 O O . GLY A 1 363 ? 8.077 6.812 -48.609 1.00 61.34 363 GLY A O 1
ATOM 2780 N N . SER A 1 364 ? 8.074 7.926 -50.554 1.00 76.50 364 SER A N 1
ATOM 2781 C CA . SER A 1 364 ? 9.421 8.464 -50.354 1.00 76.50 364 SER A CA 1
ATOM 2782 C C . SER A 1 364 ? 9.322 9.719 -49.493 1.00 76.50 364 SER A C 1
ATOM 2784 O O . SER A 1 364 ? 8.571 10.641 -49.819 1.00 76.50 364 SER A O 1
ATOM 2786 N N . TRP A 1 365 ? 10.091 9.766 -48.414 1.00 83.88 365 TRP A N 1
ATOM 2787 C CA . TRP A 1 365 ? 10.198 10.910 -47.514 1.00 83.88 365 TRP A CA 1
ATOM 2788 C C . TRP A 1 365 ? 11.626 11.424 -47.506 1.00 83.88 365 TRP A C 1
ATOM 2790 O O . TRP A 1 365 ? 12.563 10.635 -47.494 1.00 83.88 365 TRP A O 1
ATOM 2800 N N . THR A 1 366 ? 11.791 12.738 -47.465 1.00 86.56 366 THR A N 1
ATOM 2801 C CA . THR A 1 366 ? 13.086 13.388 -47.259 1.00 86.56 366 THR A CA 1
ATOM 2802 C C . THR A 1 366 ? 13.055 14.139 -45.946 1.00 86.56 366 THR A C 1
ATOM 2804 O O . THR A 1 366 ? 12.197 14.999 -45.740 1.00 86.56 366 THR A O 1
ATOM 2807 N N . CYS A 1 367 ? 13.997 13.819 -45.074 1.00 85.00 367 CYS A N 1
ATOM 2808 C CA . CYS A 1 367 ? 14.206 14.452 -43.789 1.00 85.00 367 CYS A CA 1
ATOM 2809 C C . CYS A 1 367 ? 15.498 15.264 -43.820 1.00 85.00 367 CYS A C 1
ATOM 2811 O O . CYS A 1 367 ? 16.517 14.793 -44.321 1.00 85.00 367 CYS A O 1
ATOM 2813 N N . ALA A 1 368 ? 15.451 16.472 -43.275 1.00 83.50 368 ALA A N 1
ATOM 2814 C CA . ALA A 1 368 ? 16.610 17.323 -43.075 1.00 83.50 368 ALA A CA 1
ATOM 2815 C C . ALA A 1 368 ? 16.751 17.625 -41.583 1.00 83.50 368 ALA A C 1
ATOM 2817 O O . ALA A 1 368 ? 15.783 18.003 -40.919 1.00 83.50 368 ALA A O 1
ATOM 2818 N N . ALA A 1 369 ? 17.952 17.438 -41.060 1.00 74.31 369 ALA A N 1
ATOM 2819 C CA . ALA A 1 369 ? 18.306 17.831 -39.713 1.00 74.31 369 ALA A CA 1
ATOM 2820 C C . ALA A 1 369 ? 18.594 19.345 -39.676 1.00 74.31 369 ALA A C 1
ATOM 2822 O O . ALA A 1 369 ? 19.032 19.938 -40.666 1.00 74.31 369 ALA A O 1
ATOM 2823 N N . SER A 1 370 ? 18.265 20.004 -38.566 1.00 70.00 370 SER A N 1
ATOM 2824 C CA . SER A 1 370 ? 18.474 21.453 -38.428 1.00 70.00 370 SER A CA 1
ATOM 2825 C C . SER A 1 370 ? 19.966 21.841 -38.461 1.00 70.00 370 SER A C 1
ATOM 2827 O O . SER A 1 370 ? 20.829 21.030 -38.166 1.00 70.00 370 SER A O 1
ATOM 2829 N N . ALA A 1 371 ? 20.315 23.080 -38.826 1.00 57.44 371 ALA A N 1
ATOM 2830 C CA . ALA A 1 371 ? 21.709 23.473 -39.119 1.00 57.44 371 ALA A CA 1
ATOM 2831 C C . ALA A 1 371 ? 22.738 23.242 -37.979 1.00 57.44 371 ALA A C 1
ATOM 2833 O O . ALA A 1 371 ? 23.937 23.224 -38.246 1.00 57.44 371 ALA A O 1
ATOM 2834 N N . ASP A 1 372 ? 22.280 23.021 -36.742 1.00 53.47 372 ASP A N 1
ATOM 2835 C CA . ASP A 1 372 ? 23.112 22.789 -35.551 1.00 53.47 372 ASP A CA 1
ATOM 2836 C C . ASP A 1 372 ? 23.287 21.297 -35.190 1.00 53.47 372 ASP A C 1
ATOM 2838 O O . ASP A 1 372 ? 23.711 20.955 -34.084 1.00 53.47 372 ASP A O 1
ATOM 2842 N N . THR A 1 373 ? 22.916 20.376 -36.083 1.00 51.16 373 THR A N 1
ATOM 2843 C CA . THR A 1 373 ? 22.844 18.944 -35.767 1.00 51.16 373 THR A CA 1
ATOM 2844 C C . THR A 1 373 ? 24.013 18.165 -36.355 1.00 51.16 373 THR A C 1
ATOM 2846 O O . THR A 1 373 ? 24.154 18.055 -37.571 1.00 51.16 373 THR A O 1
ATOM 2849 N N . LEU A 1 374 ? 24.809 17.540 -35.491 1.00 47.56 374 LEU A N 1
ATOM 2850 C CA . LEU A 1 374 ? 25.637 16.401 -35.873 1.00 47.56 374 LEU A CA 1
ATOM 2851 C C . LEU A 1 374 ? 24.739 15.166 -35.753 1.00 47.56 374 LEU A C 1
ATOM 2853 O O . LEU A 1 374 ? 24.383 14.778 -34.641 1.00 47.56 374 LEU A O 1
ATOM 2857 N N . ALA A 1 375 ? 24.314 14.583 -36.875 1.00 48.81 375 ALA A N 1
ATOM 2858 C CA . ALA A 1 375 ? 23.638 13.291 -36.843 1.00 48.81 375 ALA A CA 1
ATOM 2859 C C . ALA A 1 375 ? 24.671 12.242 -36.418 1.00 48.81 375 ALA A C 1
ATOM 2861 O O . ALA A 1 375 ? 25.594 11.922 -37.168 1.00 48.81 375 ALA A O 1
ATOM 2862 N N . VAL A 1 376 ? 24.570 11.767 -35.180 1.00 49.19 376 VAL A N 1
ATOM 2863 C CA . VAL A 1 376 ? 25.501 10.771 -34.654 1.00 49.19 376 VAL A CA 1
ATOM 2864 C C . VAL A 1 376 ? 24.892 9.381 -34.831 1.00 49.19 376 VAL A C 1
ATOM 2866 O O . VAL A 1 376 ? 23.694 9.147 -34.681 1.00 49.19 376 VAL A O 1
ATOM 2869 N N . LEU A 1 377 ? 25.759 8.485 -35.282 1.00 51.88 377 LEU A N 1
ATOM 2870 C CA . LEU A 1 377 ? 25.462 7.191 -35.870 1.00 51.88 377 LEU A CA 1
ATOM 2871 C C . LEU A 1 377 ? 25.214 6.134 -34.789 1.00 51.88 377 LEU A C 1
ATOM 2873 O O . LEU A 1 377 ? 26.088 5.904 -33.958 1.00 51.88 377 LEU A O 1
ATOM 2877 N N . THR A 1 378 ? 24.101 5.403 -34.872 1.00 44.19 378 THR A N 1
ATOM 2878 C CA . THR A 1 378 ? 24.000 4.046 -34.303 1.00 44.19 378 THR A CA 1
ATOM 2879 C C . THR A 1 378 ? 23.390 3.104 -35.333 1.00 44.19 378 THR A C 1
ATOM 2881 O O . THR A 1 378 ? 22.233 2.705 -35.244 1.00 44.19 378 THR A O 1
ATOM 2884 N N . ALA A 1 379 ? 24.174 2.773 -36.352 1.00 35.72 379 ALA A N 1
ATOM 2885 C CA . ALA A 1 379 ? 23.919 1.610 -37.186 1.00 35.72 379 ALA A CA 1
ATOM 2886 C C . ALA A 1 379 ? 25.275 0.982 -37.502 1.00 35.72 379 ALA A C 1
ATOM 2888 O O . ALA A 1 379 ? 25.883 1.279 -38.529 1.00 35.72 379 ALA A O 1
ATOM 2889 N N . ASP A 1 380 ? 25.786 0.166 -36.583 1.00 37.59 380 ASP A N 1
ATOM 2890 C CA . ASP A 1 380 ? 26.781 -0.827 -36.971 1.00 37.59 380 ASP A CA 1
ATOM 2891 C C . ASP A 1 380 ? 26.026 -2.025 -37.572 1.00 37.59 380 ASP A C 1
ATOM 2893 O O . ASP A 1 380 ? 25.178 -2.611 -36.888 1.00 37.59 380 ASP A O 1
ATOM 2897 N N . PRO A 1 381 ? 26.260 -2.398 -38.842 1.00 39.84 381 PRO A N 1
ATOM 2898 C CA . PRO A 1 381 ? 25.754 -3.643 -39.393 1.00 39.84 381 PRO A CA 1
ATOM 2899 C C . PRO A 1 381 ? 26.595 -4.802 -38.842 1.00 39.84 381 PRO A C 1
ATOM 2901 O O . PRO A 1 381 ? 27.494 -5.301 -39.517 1.00 39.84 381 PRO A O 1
ATOM 2904 N N . TYR A 1 382 ? 26.314 -5.244 -37.615 1.00 34.66 382 TYR A N 1
ATOM 2905 C CA . TYR A 1 382 ? 26.899 -6.482 -37.105 1.00 34.66 382 TYR A CA 1
ATOM 2906 C C . TYR A 1 382 ? 26.029 -7.690 -37.476 1.00 34.66 382 TYR A C 1
ATOM 2908 O O . TYR A 1 382 ? 24.857 -7.782 -37.109 1.00 34.66 382 TYR A O 1
ATOM 2916 N N . ASP A 1 383 ? 26.649 -8.604 -38.219 1.00 34.25 383 ASP A N 1
ATOM 2917 C CA . ASP A 1 383 ? 26.165 -9.916 -38.643 1.00 34.25 383 ASP A CA 1
ATOM 2918 C C . ASP A 1 383 ? 25.649 -10.770 -37.459 1.00 34.25 383 ASP A C 1
ATOM 2920 O O . ASP A 1 383 ? 26.401 -11.048 -36.517 1.00 34.25 383 ASP A O 1
ATOM 2924 N N . PRO A 1 384 ? 24.383 -11.225 -37.482 1.00 34.50 384 PRO A N 1
ATOM 2925 C CA . PRO A 1 384 ? 23.827 -12.123 -36.494 1.00 34.50 384 PRO A CA 1
ATOM 2926 C C . PRO A 1 384 ? 24.017 -13.571 -36.958 1.00 34.50 384 PRO A C 1
ATOM 2928 O O . PRO A 1 384 ? 23.058 -14.241 -37.347 1.00 34.50 384 PRO A O 1
ATOM 2931 N N . THR A 1 385 ? 25.212 -14.133 -36.782 1.00 32.81 385 THR A N 1
ATOM 2932 C CA . THR A 1 385 ? 25.249 -15.589 -36.554 1.00 32.81 385 THR A CA 1
ATOM 2933 C C . THR A 1 385 ? 24.502 -15.971 -35.277 1.00 32.81 385 THR A C 1
ATOM 2935 O O . THR A 1 385 ? 24.146 -17.136 -35.131 1.00 32.81 385 THR A O 1
ATOM 2938 N N . GLU A 1 386 ? 24.123 -15.019 -34.412 1.00 36.00 386 GLU A N 1
ATOM 2939 C CA . GLU A 1 386 ? 23.249 -15.303 -33.278 1.00 36.00 386 GLU A CA 1
ATOM 2940 C C . GLU A 1 386 ? 22.131 -14.264 -33.067 1.00 36.00 386 GLU A C 1
ATOM 2942 O O . GLU A 1 386 ? 22.315 -13.201 -32.490 1.00 36.00 386 GLU A O 1
ATOM 2947 N N . ARG A 1 387 ? 20.938 -14.668 -33.532 1.00 34.66 387 ARG A N 1
ATOM 2948 C CA . ARG A 1 387 ? 19.600 -14.480 -32.935 1.00 34.66 387 ARG A CA 1
ATOM 2949 C C . ARG A 1 387 ? 19.191 -13.048 -32.563 1.00 34.66 387 ARG A C 1
ATOM 2951 O O . ARG A 1 387 ? 19.471 -12.584 -31.473 1.00 34.66 387 ARG A O 1
ATOM 2958 N N . PHE A 1 388 ? 18.389 -12.434 -33.432 1.00 26.78 388 PHE A N 1
ATOM 2959 C CA . PHE A 1 388 ? 16.994 -11.995 -33.216 1.00 26.78 388 PHE A CA 1
ATOM 2960 C C . PHE A 1 388 ? 16.642 -11.008 -34.343 1.00 26.78 388 PHE A C 1
ATOM 2962 O O . PHE A 1 388 ? 17.222 -9.934 -34.418 1.00 26.78 388 PHE A O 1
ATOM 2969 N N . GLY A 1 389 ? 15.703 -11.375 -35.231 1.00 28.03 389 GLY A N 1
ATOM 2970 C CA . GLY A 1 389 ? 15.130 -10.428 -36.204 1.00 28.03 389 GLY A CA 1
ATOM 2971 C C . GLY A 1 389 ? 15.025 -10.857 -37.670 1.00 28.03 389 GLY A C 1
ATOM 2972 O O . GLY A 1 389 ? 14.604 -10.046 -38.479 1.00 28.03 389 GLY A O 1
ATOM 2973 N N . LEU A 1 390 ? 15.325 -12.106 -38.040 1.00 27.42 390 LEU A N 1
ATOM 2974 C CA . LEU A 1 390 ? 14.850 -12.684 -39.306 1.00 27.42 390 LEU A CA 1
ATOM 2975 C C . LEU A 1 390 ? 13.670 -13.610 -38.996 1.00 27.42 390 LEU A C 1
ATOM 2977 O O . LEU A 1 390 ? 13.858 -14.784 -38.681 1.00 27.42 390 LEU A O 1
ATOM 2981 N N . ARG A 1 391 ? 12.436 -13.098 -39.060 1.00 29.12 391 ARG A N 1
ATOM 2982 C CA . ARG A 1 391 ? 11.280 -13.968 -39.310 1.00 29.12 391 ARG A CA 1
ATOM 2983 C C . ARG A 1 391 ? 10.990 -13.918 -40.801 1.00 29.12 391 ARG A C 1
ATOM 2985 O O . ARG A 1 391 ? 10.581 -12.891 -41.326 1.00 29.12 391 ARG A O 1
ATOM 2992 N N . ALA A 1 392 ? 11.259 -15.044 -41.455 1.00 28.80 392 ALA A N 1
ATOM 2993 C CA . ALA A 1 392 ? 10.845 -15.331 -42.815 1.00 28.80 392 ALA A CA 1
ATOM 2994 C C . ALA A 1 392 ? 9.356 -15.004 -43.009 1.00 28.80 392 ALA A C 1
ATOM 2996 O O . ALA A 1 392 ? 8.529 -15.349 -42.161 1.00 28.80 392 ALA A O 1
ATOM 2997 N N . SER A 1 393 ? 9.027 -14.367 -44.132 1.00 29.58 393 SER A N 1
ATOM 2998 C CA . SER A 1 393 ? 7.647 -14.283 -44.597 1.00 29.58 393 SER A CA 1
ATOM 2999 C C . SER A 1 393 ? 7.214 -15.680 -45.046 1.00 29.58 393 SER A C 1
ATOM 3001 O O . SER A 1 393 ? 7.880 -16.292 -45.882 1.00 29.58 393 SER A O 1
ATOM 3003 N N . TYR A 1 394 ? 6.136 -16.209 -44.466 1.00 29.00 394 TYR A N 1
ATOM 3004 C CA . TYR A 1 394 ? 5.466 -17.397 -44.989 1.00 29.00 394 TYR A CA 1
ATOM 3005 C C . TYR A 1 394 ? 4.471 -16.936 -46.050 1.00 29.00 394 TYR A C 1
ATOM 3007 O O . TYR A 1 394 ? 3.358 -16.527 -45.732 1.00 29.00 394 TYR A O 1
ATOM 3015 N N . VAL A 1 395 ? 4.877 -17.031 -47.311 1.00 29.70 395 VAL A N 1
ATOM 3016 C CA . VAL A 1 395 ? 3.949 -17.100 -48.439 1.00 29.70 395 VAL A CA 1
ATOM 3017 C C . VAL A 1 395 ? 4.216 -18.454 -49.093 1.00 29.70 395 VAL A C 1
ATOM 3019 O O . VAL A 1 395 ? 5.342 -18.744 -49.489 1.00 29.70 395 VAL A O 1
ATOM 3022 N N . ASP A 1 396 ? 3.212 -19.329 -49.077 1.00 30.27 396 ASP A N 1
ATOM 3023 C CA . ASP A 1 396 ? 3.215 -20.638 -49.747 1.00 30.27 396 ASP A CA 1
ATOM 3024 C C . ASP A 1 396 ? 4.319 -21.639 -49.345 1.00 30.27 396 ASP A C 1
ATOM 3026 O O . ASP A 1 396 ? 4.828 -22.397 -50.165 1.00 30.27 396 ASP A O 1
ATOM 3030 N N . GLY A 1 397 ? 4.682 -21.706 -48.059 1.00 31.30 397 GLY A N 1
ATOM 3031 C CA . GLY A 1 397 ? 5.481 -22.825 -47.526 1.00 31.30 397 GLY A CA 1
ATOM 3032 C C . GLY A 1 397 ? 6.947 -22.888 -47.984 1.00 31.30 397 GLY A C 1
ATOM 3033 O O . GLY A 1 397 ? 7.642 -23.848 -47.655 1.00 31.30 397 GLY A O 1
ATOM 3034 N N . THR A 1 398 ? 7.446 -21.863 -48.676 1.00 25.64 398 THR A N 1
ATOM 3035 C CA . THR A 1 398 ? 8.865 -21.701 -49.027 1.00 25.64 398 THR A CA 1
ATOM 3036 C C . THR A 1 398 ? 9.469 -20.478 -48.339 1.00 25.64 398 THR A C 1
ATOM 3038 O O . THR A 1 398 ? 8.924 -19.381 -48.399 1.00 25.64 398 THR A O 1
ATOM 3041 N N . ILE A 1 399 ? 10.614 -20.670 -47.674 1.00 30.59 399 ILE A N 1
ATOM 3042 C CA . ILE A 1 399 ? 11.350 -19.628 -46.945 1.00 30.59 399 ILE A CA 1
ATOM 3043 C C . ILE A 1 399 ? 11.994 -18.664 -47.954 1.00 30.59 399 ILE A C 1
ATOM 3045 O O . ILE A 1 399 ? 13.011 -18.993 -48.561 1.00 30.59 399 ILE A O 1
ATOM 3049 N N . GLY A 1 400 ? 11.427 -17.467 -48.115 1.00 31.31 400 GLY A N 1
ATOM 3050 C CA . GLY A 1 400 ? 12.090 -16.338 -48.771 1.00 31.31 400 GLY A CA 1
ATOM 3051 C C . GLY A 1 400 ? 12.775 -15.449 -47.732 1.00 31.31 400 GLY A C 1
ATOM 3052 O O . GLY A 1 400 ? 12.105 -14.846 -46.893 1.00 31.31 400 GLY A O 1
ATOM 3053 N N . ALA A 1 401 ? 14.106 -15.369 -47.754 1.00 34.44 401 ALA A N 1
ATOM 3054 C CA . ALA A 1 401 ? 14.851 -14.409 -46.945 1.00 34.44 401 ALA A CA 1
ATOM 3055 C C . ALA A 1 401 ? 14.587 -12.990 -47.475 1.00 34.44 401 ALA A C 1
ATOM 3057 O O . ALA A 1 401 ? 14.932 -12.687 -48.616 1.00 34.44 401 ALA A O 1
ATOM 3058 N N . VAL A 1 402 ? 13.989 -12.111 -46.666 1.00 40.88 402 VAL A N 1
ATOM 3059 C CA . VAL A 1 402 ? 13.964 -10.674 -46.977 1.00 40.88 402 VAL A CA 1
ATOM 3060 C C . VAL A 1 402 ? 15.355 -10.138 -46.644 1.00 40.88 402 VAL A C 1
ATOM 3062 O O . VAL A 1 402 ? 15.641 -9.779 -45.506 1.00 40.88 402 VAL A O 1
ATOM 3065 N N . GLY A 1 403 ? 16.261 -10.198 -47.618 1.00 48.75 403 GLY A N 1
ATOM 3066 C CA . GLY A 1 403 ? 17.569 -9.562 -47.514 1.00 48.75 403 GLY A CA 1
ATOM 3067 C C . GLY A 1 403 ? 17.399 -8.048 -47.579 1.00 48.75 403 GLY A C 1
ATOM 3068 O O . GLY A 1 403 ? 16.780 -7.544 -48.513 1.00 48.75 403 GLY A O 1
ATOM 3069 N N . TYR A 1 404 ? 17.928 -7.327 -46.594 1.00 54.88 404 TYR A N 1
ATOM 3070 C CA . TYR A 1 404 ? 18.115 -5.883 -46.701 1.00 54.88 404 TYR A CA 1
ATOM 3071 C C . TYR A 1 404 ? 19.488 -5.602 -47.315 1.00 54.88 404 TYR A C 1
ATOM 3073 O O . TYR A 1 404 ? 20.447 -6.346 -47.096 1.00 54.88 404 TYR A O 1
ATOM 3081 N N . ASP A 1 405 ? 19.599 -4.521 -48.082 1.00 66.88 405 ASP A N 1
ATOM 3082 C CA . ASP A 1 405 ? 20.887 -4.099 -48.629 1.00 66.88 405 ASP A CA 1
ATOM 3083 C C . ASP A 1 405 ? 21.665 -3.296 -47.579 1.00 66.88 405 ASP A C 1
ATOM 3085 O O . ASP A 1 405 ? 21.447 -2.097 -47.387 1.00 66.88 405 ASP A O 1
ATOM 3089 N N . ALA A 1 406 ? 22.586 -3.971 -46.886 1.00 64.25 406 ALA A N 1
ATOM 3090 C CA . ALA A 1 406 ? 23.453 -3.358 -45.881 1.00 64.25 406 ALA A CA 1
ATOM 3091 C C . ALA A 1 406 ? 24.297 -2.199 -46.445 1.00 64.25 406 ALA A C 1
ATOM 3093 O O . ALA A 1 406 ? 24.637 -1.268 -45.713 1.00 64.25 406 ALA A O 1
ATOM 3094 N N . THR A 1 407 ? 24.612 -2.225 -47.743 1.00 68.31 407 THR A N 1
ATOM 3095 C CA . THR A 1 407 ? 25.380 -1.168 -48.409 1.00 68.31 407 THR A CA 1
ATOM 3096 C C . THR A 1 407 ? 24.542 0.097 -48.534 1.00 68.31 407 THR A C 1
ATOM 3098 O O . THR A 1 407 ? 25.007 1.171 -48.156 1.00 68.31 407 THR A O 1
ATOM 3101 N N . ALA A 1 408 ? 23.287 -0.048 -48.970 1.00 66.94 408 ALA A N 1
ATOM 3102 C CA . ALA A 1 408 ? 22.336 1.054 -49.082 1.00 66.94 408 ALA A CA 1
ATOM 3103 C C . ALA A 1 408 ? 22.008 1.681 -47.717 1.00 66.94 408 ALA A C 1
ATOM 3105 O O . ALA A 1 408 ? 21.941 2.903 -47.594 1.00 66.94 408 ALA A O 1
ATOM 3106 N N . VAL A 1 409 ? 21.860 0.859 -46.670 1.00 69.94 409 VAL A N 1
ATOM 3107 C CA . VAL A 1 409 ? 21.673 1.351 -45.294 1.00 69.94 409 VAL A CA 1
ATOM 3108 C C . VAL A 1 409 ? 22.891 2.157 -44.847 1.00 69.94 409 VAL A C 1
ATOM 3110 O O . VAL A 1 409 ? 22.738 3.282 -44.375 1.00 69.94 409 VAL A O 1
ATOM 3113 N N . ARG A 1 410 ? 24.105 1.626 -45.043 1.00 70.62 410 ARG A N 1
ATOM 3114 C CA . ARG A 1 410 ? 25.345 2.314 -44.661 1.00 70.62 410 ARG A CA 1
ATOM 3115 C C . ARG A 1 410 ? 25.518 3.637 -45.405 1.00 70.62 410 ARG A C 1
ATOM 3117 O O . ARG A 1 410 ? 25.945 4.616 -44.800 1.00 70.62 410 ARG A O 1
ATOM 3124 N N . GLU A 1 411 ? 25.181 3.684 -46.690 1.00 74.75 411 GLU A N 1
ATOM 3125 C CA . GLU A 1 411 ? 25.238 4.905 -47.496 1.00 74.75 411 GLU A CA 1
ATOM 3126 C C . GLU A 1 411 ? 24.234 5.955 -47.007 1.00 74.75 411 GLU A C 1
ATOM 3128 O O . GLU A 1 411 ? 24.631 7.080 -46.715 1.00 74.75 411 GLU A O 1
ATOM 3133 N N . ALA A 1 412 ? 22.965 5.582 -46.815 1.00 71.88 412 ALA A N 1
ATOM 3134 C CA . ALA A 1 412 ? 21.930 6.494 -46.320 1.00 71.88 412 ALA A CA 1
ATOM 3135 C C . ALA A 1 412 ? 22.274 7.074 -44.939 1.00 71.88 412 ALA A C 1
ATOM 3137 O O . ALA A 1 412 ? 22.099 8.266 -44.686 1.00 71.88 412 ALA A O 1
ATOM 3138 N N . VAL A 1 413 ? 22.815 6.232 -44.061 1.00 70.94 413 VAL A N 1
ATOM 3139 C CA . VAL A 1 413 ? 23.272 6.603 -42.722 1.00 70.94 413 VAL A CA 1
ATOM 3140 C C . VAL A 1 413 ? 24.502 7.528 -42.783 1.00 70.94 413 VAL A C 1
ATOM 3142 O O . VAL A 1 413 ? 24.570 8.519 -42.058 1.00 70.94 413 VAL A O 1
ATOM 3145 N N . THR A 1 414 ? 25.447 7.270 -43.692 1.00 72.62 414 THR A N 1
ATOM 3146 C CA . THR A 1 414 ? 26.633 8.126 -43.895 1.00 72.62 414 THR A CA 1
ATOM 3147 C C . THR A 1 414 ? 26.252 9.494 -44.467 1.00 72.62 414 THR A C 1
ATOM 3149 O O . THR A 1 414 ? 26.780 10.521 -44.033 1.00 72.62 414 THR A O 1
ATOM 3152 N N . THR A 1 415 ? 25.307 9.539 -45.406 1.00 74.56 415 THR A N 1
ATOM 3153 C CA . THR A 1 415 ? 24.777 10.792 -45.960 1.00 74.56 415 THR A CA 1
ATOM 3154 C C . THR A 1 415 ? 24.057 11.601 -44.886 1.00 74.56 415 THR A C 1
ATOM 3156 O O . THR A 1 415 ? 24.305 12.802 -44.771 1.00 74.56 415 THR A O 1
ATOM 3159 N N . ALA A 1 416 ? 23.261 10.951 -44.032 1.00 74.56 416 ALA A N 1
ATOM 3160 C CA . ALA A 1 416 ? 22.630 11.602 -42.888 1.00 74.56 416 ALA A CA 1
ATOM 3161 C C . ALA A 1 416 ? 23.665 12.219 -41.936 1.00 74.56 416 ALA A C 1
ATOM 3163 O O . ALA A 1 416 ? 23.520 13.377 -41.552 1.00 74.56 416 ALA A O 1
ATOM 3164 N N . ALA A 1 417 ? 24.742 11.495 -41.619 1.00 69.44 417 ALA A N 1
ATOM 3165 C CA . ALA A 1 417 ? 25.812 11.982 -40.745 1.00 69.44 417 ALA A CA 1
ATOM 3166 C C . ALA A 1 417 ? 26.621 13.151 -41.330 1.00 69.44 417 ALA A C 1
ATOM 3168 O O . ALA A 1 417 ? 27.057 14.030 -40.592 1.00 69.44 417 ALA A O 1
ATOM 3169 N N . THR A 1 418 ? 26.841 13.166 -42.646 1.00 72.06 418 THR A N 1
ATOM 3170 C CA . THR A 1 418 ? 27.714 14.154 -43.305 1.00 72.06 418 THR A CA 1
ATOM 3171 C C . THR A 1 418 ? 26.975 15.399 -43.783 1.00 72.06 418 THR A C 1
ATOM 3173 O O . THR A 1 418 ? 27.534 16.492 -43.743 1.00 72.06 418 THR A O 1
ATOM 3176 N N . THR A 1 419 ? 25.731 15.247 -44.241 1.00 76.56 419 THR A N 1
ATOM 3177 C CA . THR A 1 419 ? 24.946 16.328 -44.861 1.00 76.56 419 THR A CA 1
ATOM 3178 C C . THR A 1 419 ? 23.709 16.723 -44.059 1.00 76.56 419 THR A C 1
ATOM 3180 O O . THR A 1 419 ? 23.069 17.717 -44.391 1.00 76.56 419 THR A O 1
ATOM 3183 N N . GLY A 1 420 ? 23.338 15.949 -43.034 1.00 74.69 420 GLY A N 1
ATOM 3184 C CA . GLY A 1 420 ? 22.081 16.131 -42.305 1.00 74.69 420 GLY A CA 1
ATOM 3185 C C . GLY A 1 420 ? 20.838 15.731 -43.107 1.00 74.69 420 GLY A C 1
ATOM 3186 O O . GLY A 1 420 ? 19.726 15.945 -42.635 1.00 74.69 420 GLY A O 1
ATOM 3187 N N . ALA A 1 421 ? 20.987 15.162 -44.308 1.00 81.69 421 ALA A N 1
ATOM 3188 C CA . ALA A 1 421 ? 19.875 14.740 -45.155 1.00 81.69 421 ALA A CA 1
ATOM 3189 C C . ALA A 1 421 ? 19.667 13.220 -45.096 1.00 81.69 421 ALA A C 1
ATOM 3191 O O . ALA A 1 421 ? 20.608 12.443 -45.247 1.00 81.69 421 ALA A O 1
ATOM 3192 N N . PHE A 1 422 ? 18.419 12.789 -44.928 1.00 82.69 422 PHE A N 1
ATOM 3193 C CA . PHE A 1 422 ? 18.027 11.383 -44.878 1.00 82.69 422 PHE A CA 1
ATOM 3194 C C . PHE A 1 422 ? 16.805 11.124 -45.761 1.00 82.69 422 PHE A C 1
ATOM 3196 O O . PHE A 1 422 ? 15.876 11.927 -45.796 1.00 82.69 422 PHE A O 1
ATOM 3203 N N . SER A 1 423 ? 16.788 9.991 -46.462 1.00 84.62 423 SER A N 1
ATOM 3204 C CA . SER A 1 423 ? 15.642 9.554 -47.261 1.00 84.62 423 SER A CA 1
ATOM 3205 C C . SER A 1 423 ? 15.058 8.275 -46.672 1.00 84.62 423 SER A C 1
ATOM 3207 O O . SER A 1 423 ? 15.785 7.303 -46.476 1.00 84.62 423 SER A O 1
ATOM 3209 N N . SER A 1 424 ? 13.755 8.277 -46.395 1.00 81.31 424 SER A N 1
ATOM 3210 C CA . SER A 1 424 ? 13.021 7.132 -45.852 1.00 81.31 424 SER A CA 1
ATOM 3211 C C . SER A 1 424 ? 12.010 6.604 -46.866 1.00 81.31 424 SER A C 1
ATOM 3213 O O . SER A 1 424 ? 11.340 7.365 -47.562 1.00 81.31 424 SER A O 1
ATOM 3215 N N . THR A 1 425 ? 11.875 5.283 -46.916 1.00 77.62 425 THR A N 1
ATOM 3216 C CA . THR A 1 425 ? 10.893 4.548 -47.737 1.00 77.62 425 THR A CA 1
ATOM 3217 C C . THR A 1 425 ? 9.575 4.271 -47.002 1.00 77.62 425 THR A C 1
ATOM 3219 O O . THR A 1 425 ? 8.618 3.790 -47.607 1.00 77.62 425 THR A O 1
ATOM 3222 N N . CYS A 1 426 ? 9.517 4.590 -45.707 1.00 75.25 426 CYS A N 1
ATOM 3223 C CA . CYS A 1 426 ? 8.326 4.527 -44.860 1.00 75.25 426 CYS A CA 1
ATOM 3224 C C . CYS A 1 426 ? 8.103 5.871 -44.152 1.00 75.25 426 CYS A C 1
ATOM 3226 O O . CYS A 1 426 ? 9.022 6.697 -44.104 1.00 75.25 426 CYS A O 1
ATOM 3228 N N . GLU A 1 427 ? 6.906 6.092 -43.601 1.00 81.25 427 GLU A N 1
ATOM 3229 C CA . GLU A 1 427 ? 6.619 7.299 -42.819 1.00 81.25 427 GLU A CA 1
ATOM 3230 C C . GLU A 1 427 ? 7.574 7.426 -41.621 1.00 81.25 427 GLU A C 1
ATOM 3232 O O . GLU A 1 427 ? 7.595 6.542 -40.759 1.00 81.25 427 GLU A O 1
ATOM 3237 N N . PRO A 1 428 ? 8.385 8.497 -41.576 1.00 80.19 428 PRO A N 1
ATOM 3238 C CA . PRO A 1 428 ? 9.311 8.710 -40.485 1.00 80.19 428 PRO A CA 1
ATOM 3239 C C . PRO A 1 428 ? 8.572 9.112 -39.209 1.00 80.19 428 PRO A C 1
ATOM 3241 O O . PRO A 1 428 ? 7.631 9.907 -39.261 1.00 80.19 428 PRO A O 1
ATOM 3244 N N . ARG A 1 429 ? 9.043 8.637 -38.053 1.00 80.75 429 ARG A N 1
ATOM 3245 C CA . ARG A 1 429 ? 8.566 9.107 -36.745 1.00 80.75 429 ARG A CA 1
ATOM 3246 C C . ARG A 1 429 ? 9.636 9.901 -36.022 1.00 80.75 429 ARG A C 1
ATOM 3248 O O . ARG A 1 429 ? 10.811 9.544 -36.046 1.00 80.75 429 ARG A O 1
ATOM 3255 N N . LEU A 1 430 ? 9.188 10.972 -35.378 1.00 82.00 430 LEU A N 1
ATOM 3256 C CA . LEU A 1 430 ? 9.994 11.810 -34.505 1.00 82.00 430 LEU A CA 1
ATOM 3257 C C . LEU A 1 430 ? 9.612 11.493 -33.067 1.00 82.00 430 LEU A C 1
ATOM 3259 O O . LEU A 1 430 ? 8.483 11.752 -32.656 1.00 82.00 430 LEU A O 1
ATOM 3263 N N . GLU A 1 431 ? 10.543 10.907 -32.331 1.00 80.75 431 GLU A N 1
ATOM 3264 C CA . GLU A 1 431 ? 10.335 10.435 -30.967 1.00 80.75 431 GLU A CA 1
ATOM 3265 C C . GLU A 1 431 ? 11.375 11.096 -30.054 1.00 80.75 431 GLU A C 1
ATOM 3267 O O . GLU A 1 431 ? 12.558 11.209 -30.390 1.00 80.75 431 GLU A O 1
ATOM 3272 N N . ALA A 1 432 ? 10.914 11.595 -28.910 1.00 83.88 432 ALA A N 1
ATOM 3273 C CA . ALA A 1 432 ? 11.775 12.062 -27.834 1.00 83.88 432 ALA A CA 1
ATOM 3274 C C . ALA A 1 432 ? 11.856 10.964 -26.774 1.00 83.88 432 ALA A C 1
ATOM 3276 O O . ALA A 1 432 ? 10.880 10.244 -26.538 1.00 83.88 432 ALA A O 1
ATOM 3277 N N . HIS A 1 433 ? 13.020 10.837 -26.148 1.00 86.06 433 HIS A N 1
ATOM 3278 C CA . HIS A 1 433 ? 13.264 9.813 -25.146 1.00 86.06 433 HIS A CA 1
ATOM 3279 C C . HIS A 1 433 ? 13.869 10.413 -23.881 1.00 86.06 433 HIS A C 1
ATOM 3281 O O . HIS A 1 433 ? 14.548 11.440 -23.922 1.00 86.06 433 HIS A O 1
ATOM 3287 N N . GLU A 1 434 ? 13.650 9.737 -22.757 1.00 88.31 434 GLU A N 1
ATOM 3288 C CA . GLU A 1 434 ? 14.217 10.103 -21.466 1.00 88.31 434 GLU A CA 1
ATOM 3289 C C . GLU A 1 434 ? 14.997 8.925 -20.869 1.00 88.31 434 GLU A C 1
ATOM 3291 O O . GLU A 1 434 ? 14.549 7.776 -20.870 1.00 88.31 434 GLU A O 1
ATOM 3296 N N . TRP A 1 435 ? 16.190 9.205 -20.334 1.00 88.88 435 TRP A N 1
ATOM 3297 C CA . TRP A 1 435 ? 16.971 8.219 -19.587 1.00 88.88 435 TRP A CA 1
ATOM 3298 C C . TRP A 1 435 ? 16.520 8.201 -18.129 1.00 88.88 435 TRP A C 1
ATOM 3300 O O . TRP A 1 435 ? 17.075 8.904 -17.276 1.00 88.88 435 TRP A O 1
ATOM 3310 N N . LYS A 1 436 ? 15.506 7.388 -17.850 1.00 88.88 436 LYS A N 1
ATOM 3311 C CA . LYS A 1 436 ? 14.810 7.358 -16.566 1.00 88.88 436 LYS A CA 1
ATOM 3312 C C . LYS A 1 436 ? 14.922 5.977 -15.924 1.00 88.88 436 LYS A C 1
ATOM 3314 O O . LYS A 1 436 ? 15.075 4.952 -16.589 1.00 88.88 436 LYS A O 1
ATOM 3319 N N . LYS A 1 437 ? 14.874 5.946 -14.597 1.00 87.75 437 LYS A N 1
ATOM 3320 C CA . LYS A 1 437 ? 14.696 4.708 -13.831 1.00 87.75 437 LYS A CA 1
ATOM 3321 C C . LYS A 1 437 ? 13.205 4.458 -13.571 1.00 87.75 437 LYS A C 1
ATOM 3323 O O . LYS A 1 437 ? 12.457 5.432 -13.486 1.00 87.75 437 LYS A O 1
ATOM 3328 N N . PRO A 1 438 ? 12.776 3.202 -13.379 1.00 86.00 438 PRO A N 1
ATOM 3329 C CA . PRO A 1 438 ? 11.407 2.914 -12.977 1.00 86.00 438 PRO A CA 1
ATOM 3330 C C . PRO A 1 438 ? 11.082 3.592 -11.642 1.00 86.00 438 PRO A C 1
ATOM 3332 O O . PRO A 1 438 ? 11.874 3.532 -10.693 1.00 86.00 438 PRO A O 1
ATOM 3335 N N . GLU A 1 439 ? 9.910 4.224 -11.559 1.00 81.69 439 GLU A N 1
ATOM 3336 C CA . GLU A 1 439 ? 9.457 4.881 -10.328 1.00 81.69 439 GLU A CA 1
ATOM 3337 C C . GLU A 1 439 ? 9.151 3.860 -9.227 1.00 81.69 439 GLU A C 1
ATOM 3339 O O . GLU A 1 439 ? 9.510 4.078 -8.069 1.00 81.69 439 GLU A O 1
ATOM 3344 N N . ASN A 1 440 ? 8.572 2.718 -9.606 1.00 83.44 440 ASN A N 1
ATOM 3345 C CA . ASN A 1 440 ? 8.049 1.734 -8.659 1.00 83.44 440 ASN A CA 1
ATOM 3346 C C . ASN A 1 440 ? 9.116 0.758 -8.139 1.00 83.44 440 ASN A C 1
ATOM 3348 O O . ASN A 1 440 ? 8.997 0.271 -7.022 1.00 83.44 440 ASN A O 1
ATOM 3352 N N . TYR A 1 441 ? 10.186 0.492 -8.900 1.00 88.12 441 TYR A N 1
ATOM 3353 C CA . TYR A 1 441 ? 11.214 -0.474 -8.500 1.00 88.12 441 TYR A CA 1
ATOM 3354 C C . TYR A 1 441 ? 12.631 -0.030 -8.889 1.00 88.12 441 TYR A C 1
ATOM 3356 O O . TYR A 1 441 ? 12.977 0.079 -10.062 1.00 88.12 441 TYR A O 1
ATOM 3364 N N . ASN A 1 442 ? 13.484 0.238 -7.895 1.00 90.69 442 ASN A N 1
ATOM 3365 C CA . ASN A 1 442 ? 14.910 0.520 -8.092 1.00 90.69 442 ASN A CA 1
ATOM 3366 C C . ASN A 1 442 ? 15.731 0.267 -6.817 1.00 90.69 442 ASN A C 1
ATOM 3368 O O . ASN A 1 442 ? 15.213 0.290 -5.703 1.00 90.69 442 ASN A O 1
ATOM 3372 N N . PHE A 1 443 ? 17.040 0.078 -6.991 1.00 92.88 443 PHE A N 1
ATOM 3373 C CA . PHE A 1 443 ? 17.992 -0.225 -5.914 1.00 92.88 443 PHE A CA 1
ATOM 3374 C C . PHE A 1 443 ? 18.919 0.956 -5.574 1.00 92.88 443 PHE A C 1
ATOM 3376 O O . PHE A 1 443 ? 19.953 0.768 -4.941 1.00 92.88 443 PHE A O 1
ATOM 3383 N N . ASP A 1 444 ? 18.569 2.184 -5.970 1.00 91.38 444 ASP A N 1
ATOM 3384 C CA . ASP A 1 444 ? 19.442 3.356 -5.784 1.00 91.38 444 ASP A CA 1
ATOM 3385 C C . ASP A 1 444 ? 19.554 3.805 -4.316 1.00 91.38 444 ASP A C 1
ATOM 3387 O O . ASP A 1 444 ? 20.515 4.473 -3.946 1.00 91.38 444 ASP A O 1
ATOM 3391 N N . ASN A 1 445 ? 18.578 3.448 -3.475 1.00 92.75 445 ASN A N 1
ATOM 3392 C CA . ASN A 1 445 ? 18.540 3.773 -2.050 1.00 92.75 445 ASN A CA 1
ATOM 3393 C C . ASN A 1 445 ? 18.140 2.543 -1.228 1.00 92.75 445 ASN A C 1
ATOM 3395 O O . ASN A 1 445 ? 17.366 1.710 -1.696 1.00 92.75 445 ASN A O 1
ATOM 3399 N N . ILE A 1 446 ? 18.589 2.468 0.032 1.00 92.25 446 ILE A N 1
ATOM 3400 C CA . ILE A 1 446 ? 18.310 1.322 0.921 1.00 92.25 446 ILE A CA 1
ATOM 3401 C C . ILE A 1 446 ? 16.800 1.107 1.094 1.00 92.25 446 ILE A C 1
ATOM 3403 O O . ILE A 1 446 ? 16.329 -0.021 0.999 1.00 92.25 446 ILE A O 1
ATOM 3407 N N . GLY A 1 447 ? 16.030 2.183 1.292 1.00 92.31 447 GLY A N 1
ATOM 3408 C CA . GLY A 1 447 ? 14.575 2.090 1.447 1.00 92.31 447 GLY A CA 1
ATOM 3409 C C . GLY A 1 447 ? 13.862 1.570 0.195 1.00 92.31 447 GLY A C 1
ATOM 3410 O O . GLY A 1 447 ? 12.989 0.717 0.312 1.00 92.31 447 GLY A O 1
ATOM 3411 N N . ALA A 1 448 ? 14.273 2.026 -0.993 1.00 91.88 448 ALA A N 1
ATOM 3412 C CA . ALA A 1 448 ? 13.716 1.551 -2.261 1.00 91.88 448 ALA A CA 1
ATOM 3413 C C . ALA A 1 448 ? 14.072 0.075 -2.501 1.00 91.88 448 ALA A C 1
ATOM 3415 O O . ALA A 1 448 ? 13.199 -0.726 -2.804 1.00 91.88 448 ALA A O 1
ATOM 3416 N N . SER A 1 449 ? 15.324 -0.303 -2.237 1.00 93.56 449 SER A N 1
ATOM 3417 C CA . SER A 1 449 ? 15.791 -1.690 -2.303 1.00 93.56 449 SER A CA 1
ATOM 3418 C C . SER A 1 449 ? 14.992 -2.622 -1.379 1.00 93.56 449 SER A C 1
ATOM 3420 O O . SER A 1 449 ? 14.536 -3.682 -1.801 1.00 93.56 449 SER A O 1
ATOM 3422 N N . MET A 1 450 ? 14.746 -2.212 -0.129 1.00 94.00 450 MET A N 1
ATOM 3423 C CA . MET A 1 450 ? 13.926 -2.986 0.810 1.00 94.00 450 MET A CA 1
ATOM 3424 C C . MET A 1 450 ? 12.465 -3.106 0.361 1.00 94.00 450 MET A C 1
ATOM 3426 O O . MET A 1 450 ? 11.866 -4.161 0.554 1.00 94.00 450 MET A O 1
ATOM 3430 N N . LEU A 1 451 ? 11.897 -2.052 -0.228 1.00 92.81 451 LEU A N 1
ATOM 3431 C CA . LEU A 1 451 ? 10.526 -2.059 -0.740 1.00 92.81 451 LEU A CA 1
ATOM 3432 C C . LEU A 1 451 ? 10.390 -2.994 -1.947 1.00 92.81 451 LEU A C 1
ATOM 3434 O O . LEU A 1 451 ? 9.492 -3.829 -1.958 1.00 92.81 451 LEU A O 1
ATOM 3438 N N . VAL A 1 452 ? 11.345 -2.960 -2.881 1.00 92.44 452 VAL A N 1
ATOM 3439 C CA . VAL A 1 452 ? 11.404 -3.907 -4.007 1.00 92.44 452 VAL A CA 1
ATOM 3440 C C . VAL A 1 452 ? 11.512 -5.349 -3.510 1.00 92.44 452 VAL A C 1
ATOM 3442 O O . VAL A 1 452 ? 10.822 -6.236 -4.008 1.00 92.44 452 VAL A O 1
ATOM 3445 N N . LEU A 1 453 ? 12.344 -5.614 -2.500 1.00 92.88 453 LEU A N 1
ATOM 3446 C CA . LEU A 1 453 ? 12.447 -6.952 -1.908 1.00 92.88 453 LEU A CA 1
ATOM 3447 C C . LEU A 1 453 ? 11.153 -7.394 -1.220 1.00 92.88 453 LEU A C 1
ATOM 3449 O O . LEU A 1 453 ? 10.796 -8.566 -1.293 1.00 92.88 453 LEU A O 1
ATOM 3453 N N . PHE A 1 454 ? 10.442 -6.472 -0.575 1.00 92.31 454 PHE A N 1
ATOM 3454 C CA . PHE A 1 454 ? 9.145 -6.759 0.022 1.00 92.31 454 PHE A CA 1
ATOM 3455 C C . PHE A 1 454 ? 8.099 -7.111 -1.045 1.00 92.31 454 PHE A C 1
ATOM 3457 O O . PHE A 1 454 ? 7.465 -8.158 -0.937 1.00 92.31 454 PHE A O 1
ATOM 3464 N N . GLU A 1 455 ? 7.966 -6.298 -2.095 1.00 91.06 455 GLU A N 1
ATOM 3465 C CA . GLU A 1 455 ? 7.006 -6.532 -3.184 1.00 91.06 455 GLU A CA 1
ATOM 3466 C C . GLU A 1 455 ? 7.298 -7.843 -3.929 1.00 91.06 455 GLU A C 1
ATOM 3468 O O . GLU A 1 455 ? 6.407 -8.677 -4.128 1.00 91.06 455 GLU A O 1
ATOM 3473 N N . THR A 1 456 ? 8.572 -8.096 -4.242 1.00 89.38 456 THR A N 1
ATOM 3474 C CA . THR A 1 456 ? 8.992 -9.350 -4.888 1.00 89.38 456 THR A CA 1
ATOM 3475 C C . THR A 1 456 ? 8.781 -10.571 -3.991 1.00 89.38 456 THR A C 1
ATOM 3477 O O . THR A 1 456 ? 8.381 -11.625 -4.489 1.00 89.38 456 THR A O 1
ATOM 3480 N N . ALA A 1 457 ? 8.961 -10.444 -2.671 1.00 88.81 457 ALA A N 1
ATOM 3481 C CA . ALA A 1 457 ? 8.636 -11.502 -1.711 1.00 88.81 457 ALA A CA 1
ATOM 3482 C C . ALA A 1 457 ? 7.124 -11.759 -1.603 1.00 88.81 457 ALA A C 1
ATOM 3484 O O . ALA A 1 457 ? 6.716 -12.890 -1.339 1.00 88.81 457 ALA A O 1
ATOM 3485 N N . THR A 1 458 ? 6.285 -10.750 -1.861 1.00 88.06 458 THR A N 1
ATOM 3486 C CA . THR A 1 458 ? 4.828 -10.916 -1.996 1.00 88.06 458 THR A CA 1
ATOM 3487 C C . THR A 1 458 ? 4.392 -11.462 -3.361 1.00 88.06 458 THR A C 1
ATOM 3489 O O . THR A 1 458 ? 3.196 -11.583 -3.609 1.00 88.06 458 THR A O 1
ATOM 3492 N N . LEU A 1 459 ? 5.345 -11.856 -4.221 1.00 83.75 459 LEU A N 1
ATOM 3493 C CA . LEU A 1 459 ? 5.126 -12.320 -5.598 1.00 83.75 459 LEU A CA 1
ATOM 3494 C C . LEU A 1 459 ? 4.489 -11.262 -6.512 1.00 83.75 459 LEU A C 1
ATOM 3496 O O . LEU A 1 459 ? 3.970 -11.595 -7.580 1.00 83.75 459 LEU A O 1
ATOM 3500 N N . GLU A 1 460 ? 4.568 -9.990 -6.131 1.00 84.56 460 GLU A N 1
ATOM 3501 C CA . GLU A 1 460 ? 4.182 -8.863 -6.971 1.00 84.56 460 GLU A CA 1
ATOM 3502 C C . GLU A 1 460 ? 5.418 -8.330 -7.700 1.00 84.56 460 GLU A C 1
ATOM 3504 O O . GLU A 1 460 ? 6.533 -8.390 -7.183 1.00 84.56 460 GLU A O 1
ATOM 3509 N N . MET A 1 461 ? 5.239 -7.880 -8.947 1.00 82.12 461 MET A N 1
ATOM 3510 C CA . MET A 1 461 ? 6.273 -7.224 -9.769 1.00 82.12 461 MET A CA 1
ATOM 3511 C C . MET A 1 461 ? 7.590 -8.000 -9.993 1.00 82.12 461 MET A C 1
ATOM 3513 O O . MET A 1 461 ? 8.496 -7.506 -10.660 1.00 82.12 461 MET A O 1
ATOM 3517 N N . TRP A 1 462 ? 7.711 -9.245 -9.520 1.00 85.44 462 TRP A N 1
ATOM 3518 C CA . TRP A 1 462 ? 8.939 -10.041 -9.633 1.00 85.44 462 TRP A CA 1
ATOM 3519 C C . TRP A 1 462 ? 9.371 -10.278 -11.081 1.00 85.44 462 TRP A C 1
ATOM 3521 O O . TRP A 1 462 ? 10.568 -10.316 -11.359 1.00 85.44 462 TRP A O 1
ATOM 3531 N N . LEU A 1 463 ? 8.412 -10.400 -12.006 1.00 82.81 463 LEU A N 1
ATOM 3532 C CA . LEU A 1 463 ? 8.692 -10.532 -13.435 1.00 82.81 463 LEU A CA 1
ATOM 3533 C C . LEU A 1 463 ? 9.327 -9.266 -13.999 1.00 82.81 463 LEU A C 1
ATOM 3535 O O . LEU A 1 463 ? 10.323 -9.367 -14.706 1.00 82.81 463 LEU A O 1
ATOM 3539 N N . GLU A 1 464 ? 8.789 -8.095 -13.662 1.00 82.06 464 GLU A N 1
ATOM 3540 C CA . GLU A 1 464 ? 9.319 -6.810 -14.119 1.00 82.06 464 GLU A CA 1
ATOM 3541 C C . GLU A 1 464 ? 10.715 -6.574 -13.545 1.00 82.06 464 GLU A C 1
ATOM 3543 O O . GLU A 1 464 ? 11.650 -6.274 -14.284 1.00 82.06 464 GLU A O 1
ATOM 3548 N N . VAL A 1 465 ? 10.894 -6.799 -12.240 1.00 86.75 465 VAL A N 1
ATOM 3549 C CA . VAL A 1 465 ? 12.199 -6.659 -11.585 1.00 86.75 465 VAL A CA 1
ATOM 3550 C C . VAL A 1 465 ? 13.218 -7.618 -12.200 1.00 86.75 465 VAL A C 1
ATOM 3552 O O . VAL A 1 465 ? 14.339 -7.208 -12.488 1.00 86.75 465 VAL A O 1
ATOM 3555 N N . MET A 1 466 ? 12.850 -8.876 -12.454 1.00 83.31 466 MET A N 1
ATOM 3556 C CA . MET A 1 466 ? 13.739 -9.857 -13.084 1.00 83.31 466 MET A CA 1
ATOM 3557 C C . MET A 1 466 ? 14.067 -9.484 -14.535 1.00 83.31 466 MET A C 1
ATOM 3559 O O . MET A 1 466 ? 15.230 -9.516 -14.919 1.00 83.31 466 MET A O 1
ATOM 3563 N N . TYR A 1 467 ? 13.066 -9.108 -15.331 1.00 78.06 467 TYR A N 1
ATOM 3564 C CA . TYR A 1 467 ? 13.243 -8.758 -16.741 1.00 78.06 467 TYR A CA 1
ATOM 3565 C C . TYR A 1 467 ? 14.064 -7.476 -16.930 1.00 78.06 467 TYR A C 1
ATOM 3567 O O . TYR A 1 467 ? 14.762 -7.344 -17.927 1.00 78.06 467 TYR A O 1
ATOM 3575 N N . HIS A 1 468 ? 14.002 -6.539 -15.981 1.00 74.12 468 HIS A N 1
ATOM 3576 C CA . HIS A 1 468 ? 14.710 -5.259 -16.062 1.00 74.12 468 HIS A CA 1
ATOM 3577 C C . HIS A 1 468 ? 16.013 -5.194 -15.251 1.00 74.12 468 HIS A C 1
ATOM 3579 O O . HIS A 1 468 ? 16.705 -4.177 -15.308 1.00 74.12 468 HIS A O 1
ATOM 3585 N N . SER A 1 469 ? 16.345 -6.231 -14.476 1.00 70.12 469 SER A N 1
ATOM 3586 C CA . SER A 1 469 ? 17.617 -6.325 -13.736 1.00 70.12 469 SER A CA 1
ATOM 3587 C C . SER A 1 469 ? 18.721 -7.065 -14.498 1.00 70.12 469 SER A C 1
ATOM 3589 O O . SER A 1 469 ? 19.885 -6.974 -14.095 1.00 70.12 469 SER A O 1
ATOM 3591 N N . VAL A 1 470 ? 18.358 -7.782 -15.567 1.00 60.59 470 VAL A N 1
ATOM 3592 C CA . VAL A 1 470 ? 19.243 -8.504 -16.498 1.00 60.59 470 VAL A CA 1
ATOM 3593 C C . VAL A 1 470 ? 19.348 -7.705 -17.787 1.00 60.59 470 VAL A C 1
ATOM 3595 O O . VAL A 1 470 ? 20.484 -7.604 -18.303 1.00 60.59 470 VAL A O 1
#

Radius of gyration: 37.83 Å; chains: 1; bounding box: 75×63×114 Å

Sequence (470 aa):
NEVMYDGMRTKGDAACLYFILLVVIGNYIVLNLFLAILLDNFADMDSSGETAAETAAREERKAADLQRKKAVALERRKTRREEWMKLQAQASLLSSGGGKSLKAAATGGEENLSVMDRTRIRAKHLILHPKFEQFIILLILVSSVLLAVDSPNVDEDSKLKKALNITDVVFVCLFGLEAALKMFALGVKKYFASGWNLMDFVIVFIGAIGAILELSGSATMQAARSMRSFRALRPMRMAARAEGMRIVIEALFQAVPPIMNVALVCILFYLIFGILGLNLFMGKMYRCVYDGTDDVINSPAMGIAARDVTKQWCAAGTHLTGCVSGARVALYSSGANGWACTRVTSTVSELNVDFNRVETYSGSWTCAASADTLAVLTADPYDPTERFGLRASYVDGTIGAVGYDATAVREAVTTAATTGAFSSTCEPRLEAHEWKKPENYNFDNIGASMLVLFETATLEMWLEVMYHSV

Organism: Micromonas pusilla (NCBI:txid38833)

Secondary structure (DSSP, 8-state):
-HHHHHHHHHH-TTHHHHHHHHIIIIIIIIHHHHHHHHHHHHHHHHHHTS-HHHHHHHHHHHHHHHHHHHHHHHHHHHHHHHHHHHHHHHHHHHHS---S----S--S------HHHHHHHHHHHHHT-HHHHHHHHHHHHHHHHHHHH--TTS-TTSHHHHHHHHHHHHHHHHHHHHHHHHHHHH-HHHHHTSHHHHHHHHHHHHHHHHHHHHHTT---HHHHHHHHHGGGGTHHHHHTT-HHHHHHHHHHHHHHHHHHHHHHHHHHHHHHHHHHHHHHHTTT--EEEETTS-PBP-HHHHT--GGG--HHHHTSSEEEEEEETTEEEEEEE-STT-EEEEE-----------SS-----EEEEEEEE-TT--EEE-------SS-SS---EEETTEEE-----HHHHHHHHHHHHHHSEEEEEE--EEEEEEEE--SS---SSHHHHHHHHHHHHTTSSHHHHHHHH-